Protein AF-0000000079819150 (afdb_homodimer)

Structure (mmCIF, N/CA/C/O backbone):
data_AF-0000000079819150-model_v1
#
loop_
_entity.id
_entity.type
_entity.pdbx_description
1 polymer 'MaoC-like domain-containing protein'
#
loop_
_atom_site.group_PDB
_atom_site.id
_atom_site.type_symbol
_atom_site.label_atom_id
_atom_site.label_alt_id
_atom_site.label_comp_id
_atom_site.label_asym_id
_atom_site.label_entity_id
_atom_site.label_seq_id
_atom_site.pdbx_PDB_ins_code
_atom_site.Cartn_x
_atom_site.Cartn_y
_atom_site.Cartn_z
_atom_site.occupancy
_atom_site.B_iso_or_equiv
_atom_site.auth_seq_id
_atom_site.auth_comp_id
_atom_site.auth_asym_id
_atom_site.auth_atom_id
_atom_site.pdbx_PDB_model_num
ATOM 1 N N . MET A 1 1 ? 8.695 -5.227 4.441 1 25 1 MET A N 1
ATOM 2 C CA . MET A 1 1 ? 9.883 -4.531 3.965 1 25 1 MET A CA 1
ATOM 3 C C . MET A 1 1 ? 10.969 -5.523 3.551 1 25 1 MET A C 1
ATOM 5 O O . MET A 1 1 ? 11.328 -6.41 4.324 1 25 1 MET A O 1
ATOM 9 N N . LEU A 1 2 ? 10.984 -5.914 2.385 1 29.91 2 LEU A N 1
ATOM 10 C CA . LEU A 1 2 ? 12.172 -6.672 2.004 1 29.91 2 LEU A CA 1
ATOM 11 C C . LEU A 1 2 ? 13.422 -6.098 2.664 1 29.91 2 LEU A C 1
ATOM 13 O O . LEU A 1 2 ? 13.578 -4.879 2.75 1 29.91 2 LEU A O 1
ATOM 17 N N . ASP A 1 3 ? 13.898 -6.902 3.494 1 34.66 3 ASP A N 1
ATOM 18 C CA . ASP A 1 3 ? 15.172 -6.645 4.164 1 34.66 3 ASP A CA 1
ATOM 19 C C . ASP A 1 3 ? 16.203 -6.066 3.195 1 34.66 3 ASP A C 1
ATOM 21 O O . ASP A 1 3 ? 16.641 -6.754 2.273 1 34.66 3 ASP A O 1
ATOM 25 N N . VAL A 1 4 ? 16.156 -4.734 3.08 1 40.97 4 VAL A N 1
ATOM 26 C CA . VAL A 1 4 ? 17.25 -4.066 2.373 1 40.97 4 VAL A CA 1
ATOM 27 C C . VAL A 1 4 ? 18.547 -4.848 2.562 1 40.97 4 VAL A C 1
ATOM 29 O O . VAL A 1 4 ? 19.406 -4.859 1.679 1 40.97 4 VAL A O 1
ATOM 32 N N . SER A 1 5 ? 18.469 -5.551 3.609 1 38.88 5 SER A N 1
ATOM 33 C CA . SER A 1 5 ? 19.688 -6.305 3.887 1 38.88 5 SER A CA 1
ATOM 34 C C . SER A 1 5 ? 19.891 -7.426 2.875 1 38.88 5 SER A C 1
ATOM 36 O O . SER A 1 5 ? 21.016 -7.715 2.475 1 38.88 5 SER A O 1
ATOM 38 N N . ALA A 1 6 ? 18.766 -8.047 2.533 1 39.53 6 ALA A N 1
ATOM 39 C CA . ALA A 1 6 ? 18.938 -9.141 1.576 1 39.53 6 ALA A CA 1
ATOM 40 C C . ALA A 1 6 ? 19.406 -8.617 0.222 1 39.53 6 ALA A C 1
ATOM 42 O O . ALA A 1 6 ? 20.203 -9.266 -0.458 1 39.53 6 ALA A O 1
ATOM 43 N N . ALA A 1 7 ? 18.922 -7.508 -0.122 1 41.06 7 ALA A N 1
ATOM 44 C CA . ALA A 1 7 ? 19.406 -6.898 -1.354 1 41.06 7 ALA A CA 1
ATOM 45 C C . ALA A 1 7 ? 20.906 -6.664 -1.289 1 41.06 7 ALA A C 1
ATOM 47 O O . ALA A 1 7 ? 21.641 -6.949 -2.25 1 41.06 7 ALA A O 1
ATOM 48 N N . ARG A 1 8 ? 21.344 -6.184 -0.094 1 44.84 8 ARG A N 1
ATOM 49 C CA . ARG A 1 8 ? 22.781 -5.941 0.057 1 44.84 8 ARG A CA 1
ATOM 50 C C . ARG A 1 8 ? 23.562 -7.242 -0.032 1 44.84 8 ARG A C 1
ATOM 52 O O . ARG A 1 8 ? 24.656 -7.277 -0.616 1 44.84 8 ARG A O 1
ATOM 59 N N . SER A 1 9 ? 23.016 -8.266 0.534 1 43.09 9 SER A N 1
ATOM 60 C CA . SER A 1 9 ? 23.766 -9.516 0.521 1 43.09 9 SER A CA 1
ATOM 61 C C . SER A 1 9 ? 23.875 -10.078 -0.892 1 43.09 9 SER A C 1
ATOM 63 O O . SER A 1 9 ? 24.828 -10.789 -1.207 1 43.09 9 SER A O 1
ATOM 65 N N . SER A 1 10 ? 22.906 -9.773 -1.721 1 46 10 SER A N 1
ATOM 66 C CA . SER A 1 10 ? 22.969 -10.305 -3.078 1 46 10 SER A CA 1
ATOM 67 C C . SER A 1 10 ? 23.797 -9.406 -3.988 1 46 10 SER A C 1
ATOM 69 O O . SER A 1 10 ? 23.906 -9.664 -5.191 1 46 10 SER A O 1
ATOM 71 N N . GLY A 1 11 ? 24.5 -8.508 -3.381 1 47.28 11 GLY A N 1
ATOM 72 C CA . GLY A 1 11 ? 25.328 -7.605 -4.156 1 47.28 11 GLY A CA 1
ATOM 73 C C . GLY A 1 11 ? 24.547 -6.484 -4.816 1 47.28 11 GLY A C 1
ATOM 74 O O . GLY A 1 11 ? 25.125 -5.684 -5.562 1 47.28 11 GLY A O 1
ATOM 75 N N . LEU A 1 12 ? 23.328 -6.668 -4.598 1 51.47 12 LEU A N 1
ATOM 76 C CA . LEU A 1 12 ? 22.578 -5.586 -5.23 1 51.47 12 LEU A CA 1
ATOM 77 C C . LEU A 1 12 ? 22.422 -4.398 -4.285 1 51.47 12 LEU A C 1
ATOM 79 O O . LEU A 1 12 ? 22.25 -4.582 -3.076 1 51.47 12 LEU A O 1
ATOM 83 N N . GLY A 1 13 ? 22.875 -3.293 -4.441 1 56.34 13 GLY A N 1
ATOM 84 C CA . GLY A 1 13 ? 22.812 -2.064 -3.666 1 56.34 13 GLY A CA 1
ATOM 85 C C . GLY A 1 13 ? 21.406 -1.653 -3.312 1 56.34 13 GLY A C 1
ATOM 86 O O . GLY A 1 13 ? 21.188 -0.935 -2.334 1 56.34 13 GLY A O 1
ATOM 87 N N . ALA A 1 14 ? 20.469 -2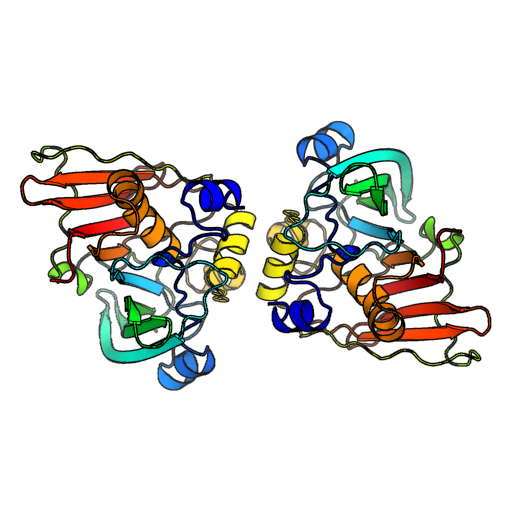.158 -4.246 1 68.75 14 ALA A N 1
ATOM 88 C CA . ALA A 1 14 ? 19.062 -1.806 -4.047 1 68.75 14 ALA A CA 1
ATOM 89 C C . ALA A 1 14 ? 18.188 -3.051 -4.043 1 68.75 14 ALA A C 1
ATOM 91 O O . ALA A 1 14 ? 18.641 -4.148 -4.352 1 68.75 14 ALA A O 1
ATOM 92 N N . ARG A 1 15 ? 17.016 -3 -3.564 1 74.31 15 ARG A N 1
ATOM 93 C CA . ARG A 1 15 ? 16.094 -4.125 -3.469 1 74.31 15 ARG A CA 1
ATOM 94 C C . ARG A 1 15 ? 15.836 -4.738 -4.844 1 74.31 15 ARG A C 1
ATOM 96 O O . ARG A 1 15 ? 15.516 -4.023 -5.797 1 74.31 15 ARG A O 1
ATOM 103 N N . PRO A 1 16 ? 15.961 -6.066 -4.938 1 81.44 16 PRO A N 1
ATOM 104 C CA . PRO A 1 16 ? 15.695 -6.711 -6.223 1 81.44 16 PRO A CA 1
ATOM 105 C C . PRO A 1 16 ? 14.211 -6.695 -6.598 1 81.44 16 PRO A C 1
ATOM 107 O O . PRO A 1 16 ? 13.352 -6.766 -5.715 1 81.44 16 PRO A O 1
ATOM 110 N N . VAL A 1 17 ? 14.039 -6.547 -7.828 1 83.38 17 VAL A N 1
ATOM 111 C CA . VAL A 1 17 ? 12.703 -6.715 -8.383 1 83.38 17 VAL A CA 1
ATOM 112 C C . VAL A 1 17 ? 12.508 -8.156 -8.852 1 83.38 17 VAL A C 1
ATOM 114 O O . VAL A 1 17 ? 13.258 -8.641 -9.703 1 83.38 17 VAL A O 1
ATOM 117 N N . LEU A 1 18 ? 11.578 -8.836 -8.273 1 87.69 18 LEU A N 1
ATOM 118 C CA . LEU A 1 18 ? 11.297 -10.219 -8.633 1 87.69 18 LEU A CA 1
ATOM 119 C C . LEU A 1 18 ? 10.375 -10.289 -9.844 1 87.69 18 LEU A C 1
ATOM 121 O O . LEU A 1 18 ? 9.625 -9.352 -10.117 1 87.69 18 LEU A O 1
ATOM 125 N N . PRO A 1 19 ? 10.406 -11.391 -10.57 1 87.5 19 PRO A N 1
ATOM 126 C CA . PRO A 1 19 ? 9.594 -11.508 -11.781 1 87.5 19 PRO A CA 1
ATOM 127 C C . PRO A 1 19 ? 8.117 -11.211 -11.531 1 87.5 19 PRO A C 1
ATOM 129 O O . PRO A 1 19 ? 7.477 -10.523 -12.336 1 87.5 19 PRO A O 1
ATOM 132 N N . ALA A 1 20 ? 7.613 -11.68 -10.445 1 86.44 20 ALA A N 1
ATOM 133 C CA . ALA A 1 20 ? 6.199 -11.523 -10.133 1 86.44 20 ALA A CA 1
ATOM 134 C C . ALA A 1 20 ? 5.844 -10.055 -9.906 1 86.44 20 ALA A C 1
ATOM 136 O O . ALA A 1 20 ? 4.668 -9.688 -9.906 1 86.44 20 ALA A O 1
ATOM 137 N N . MET A 1 21 ? 6.844 -9.219 -9.68 1 82.56 21 MET A N 1
ATOM 138 C CA . MET A 1 21 ? 6.605 -7.828 -9.32 1 82.56 21 MET A CA 1
ATOM 139 C C . MET A 1 21 ? 6.438 -6.961 -10.57 1 82.56 21 MET A C 1
ATOM 141 O O . MET A 1 21 ? 6.02 -5.809 -10.477 1 82.56 21 MET A O 1
ATOM 145 N N . PHE A 1 22 ? 6.918 -7.547 -11.688 1 77.5 22 PHE A N 1
ATOM 146 C CA . PHE A 1 22 ? 6.723 -6.773 -12.914 1 77.5 22 PHE A CA 1
ATOM 147 C C . PHE A 1 22 ? 5.242 -6.684 -13.258 1 77.5 22 PHE A C 1
ATOM 149 O O . PHE A 1 22 ? 4.562 -7.703 -13.391 1 77.5 22 PHE A O 1
ATOM 156 N N . GLY A 1 23 ? 4.578 -5.746 -12.523 1 60.12 23 GLY A N 1
ATOM 157 C CA . GLY A 1 23 ? 3.143 -5.508 -12.516 1 60.12 23 GLY A CA 1
ATOM 158 C C . GLY A 1 23 ? 2.576 -5.219 -13.898 1 60.12 23 GLY A C 1
ATOM 159 O O . GLY A 1 23 ? 3.291 -4.734 -14.773 1 60.12 23 GLY A O 1
ATOM 160 N N . PHE A 1 24 ? 1.422 -5.84 -14.125 1 54.56 24 PHE A N 1
ATOM 161 C CA . PHE A 1 24 ? 0.621 -5.582 -15.32 1 54.56 24 PHE A CA 1
ATOM 162 C C . PHE A 1 24 ? 0.422 -4.086 -15.531 1 54.56 24 PHE A C 1
ATOM 164 O O . PHE A 1 24 ? 0.516 -3.594 -16.656 1 54.56 24 PHE A O 1
ATOM 171 N N . PHE A 1 25 ? 0.27 -3.424 -14.367 1 54.56 25 PHE A N 1
ATOM 172 C CA . PHE A 1 25 ? -0.138 -2.041 -14.578 1 54.56 25 PHE A CA 1
ATOM 173 C C . PHE A 1 25 ? 1.024 -1.205 -15.102 1 54.56 25 PHE A C 1
ATOM 175 O O . PHE A 1 25 ? 0.817 -0.203 -15.789 1 54.56 25 PHE A O 1
ATOM 182 N N . LEU A 1 26 ? 2.195 -1.797 -14.703 1 51.12 26 LEU A N 1
ATOM 183 C CA . LEU A 1 26 ? 3.334 -1.095 -15.281 1 51.12 26 LEU A CA 1
ATOM 184 C C . LEU A 1 26 ? 3.279 -1.133 -16.797 1 51.12 26 LEU A C 1
ATOM 186 O O . LEU A 1 26 ? 3.82 -0.248 -17.469 1 51.12 26 LEU A O 1
ATOM 190 N N . ALA A 1 27 ? 2.594 -2.08 -17.297 1 46.91 27 ALA A N 1
ATOM 191 C CA . ALA A 1 27 ? 2.676 -2.27 -18.75 1 46.91 27 ALA A CA 1
ATOM 192 C C . ALA A 1 27 ? 1.391 -1.818 -19.438 1 46.91 27 ALA A C 1
ATOM 194 O O . ALA A 1 27 ? 1.385 -1.543 -20.641 1 46.91 27 ALA A O 1
ATOM 195 N N . VAL A 1 28 ? 0.314 -1.806 -18.656 1 48.28 28 VAL A N 1
ATOM 196 C CA . VAL A 1 28 ? -0.964 -1.491 -19.281 1 48.28 28 VAL A CA 1
ATOM 197 C C . VAL A 1 28 ? -1.634 -0.336 -18.547 1 48.28 28 VAL A C 1
ATOM 199 O O . VAL A 1 28 ? -1.715 -0.343 -17.312 1 48.28 28 VAL A O 1
ATOM 202 N N . THR A 1 29 ? -1.569 0.83 -19.188 1 50.16 29 THR A N 1
ATOM 203 C CA . THR A 1 29 ? -2.359 1.876 -18.547 1 50.16 29 THR A CA 1
ATOM 204 C C . THR A 1 29 ? -3.811 1.436 -18.375 1 50.16 29 THR A C 1
ATOM 206 O O . THR A 1 29 ? -4.328 0.669 -19.188 1 50.16 29 THR A O 1
ATOM 209 N N . THR A 1 30 ? -4.391 1.592 -17.172 1 52.31 30 THR A N 1
ATOM 210 C CA . THR A 1 30 ? -5.762 1.229 -16.844 1 52.31 30 THR A CA 1
ATOM 211 C C . THR A 1 30 ? -6.715 1.623 -17.969 1 52.31 30 THR A C 1
ATOM 213 O O . THR A 1 30 ? -7.656 0.89 -18.281 1 52.31 30 THR A O 1
ATOM 216 N N . GLU A 1 31 ? -6.363 2.705 -18.547 1 51.84 31 GLU A N 1
ATOM 217 C CA . GLU A 1 31 ? -7.246 3.197 -19.609 1 51.84 31 GLU A CA 1
ATOM 218 C C . GLU A 1 31 ? -7.258 2.25 -20.797 1 51.84 31 GLU A C 1
ATOM 220 O O . GLU A 1 31 ? -8.305 2.018 -21.406 1 51.84 31 GLU A O 1
ATOM 225 N N . ASP A 1 32 ? -6.203 1.709 -21.109 1 51.84 32 ASP A N 1
ATOM 226 C CA . ASP A 1 32 ? -6.121 0.844 -22.281 1 51.84 32 ASP A CA 1
ATOM 227 C C . ASP A 1 32 ? -6.879 -0.461 -22.062 1 51.84 32 ASP A C 1
ATOM 229 O O . ASP A 1 32 ? -7.594 -0.93 -22.953 1 51.84 32 ASP A O 1
ATOM 233 N N . LEU A 1 33 ? -6.688 -0.936 -20.906 1 53.78 33 LEU A N 1
ATOM 234 C CA . LEU A 1 33 ? -7.348 -2.211 -20.641 1 53.78 33 LEU A CA 1
ATOM 235 C C . LEU A 1 33 ? -8.859 -2.055 -20.656 1 53.78 33 LEU A C 1
ATOM 237 O O . LEU A 1 33 ? -9.57 -2.883 -21.234 1 53.78 33 LEU A O 1
ATOM 241 N N . THR A 1 34 ? -9.273 -0.962 -20 1 52.75 34 THR A N 1
ATOM 242 C CA . THR A 1 34 ? -10.719 -0.81 -19.891 1 52.75 34 THR A CA 1
ATOM 243 C C . THR A 1 34 ? -11.328 -0.488 -21.25 1 52.75 34 THR A C 1
ATOM 245 O O . THR A 1 34 ? -12.391 -1.009 -21.609 1 52.75 34 THR A O 1
ATOM 248 N N . GLU A 1 35 ? -10.711 0.409 -21.891 1 51.44 35 GLU A N 1
ATOM 249 C CA . GLU A 1 35 ? -11.289 0.845 -23.172 1 51.44 35 GLU A CA 1
ATOM 250 C C . GLU A 1 35 ? -11.242 -0.267 -24.203 1 51.44 35 GLU A C 1
ATOM 252 O O . GLU A 1 35 ? -12.195 -0.461 -24.969 1 51.44 35 GLU A O 1
ATOM 257 N N . THR A 1 36 ? -10.133 -0.883 -24.156 1 49.16 36 THR A N 1
ATOM 258 C CA . THR A 1 36 ? -9.953 -1.845 -25.25 1 49.16 36 THR A CA 1
ATOM 259 C C . THR A 1 36 ? -10.648 -3.16 -24.922 1 49.16 36 THR A C 1
ATOM 261 O O . THR A 1 36 ? -11.227 -3.795 -25.812 1 49.16 36 THR A O 1
ATOM 264 N N . LEU A 1 37 ? -10.617 -3.455 -23.578 1 54.53 37 LEU A N 1
ATOM 265 C CA . LEU A 1 37 ? -10.969 -4.852 -23.359 1 54.53 37 LEU A CA 1
ATOM 266 C C . LEU A 1 37 ? -12.328 -4.961 -22.656 1 54.53 37 LEU A C 1
ATOM 268 O O . LEU A 1 37 ? -12.805 -6.066 -22.406 1 54.53 37 LEU A O 1
ATOM 272 N N . SER A 1 38 ? -12.977 -3.902 -22.531 1 56.88 38 SER A N 1
ATOM 273 C CA . SER A 1 38 ? -14.258 -3.877 -21.844 1 56.88 38 SER A CA 1
ATOM 274 C C . SER A 1 38 ? -14.164 -4.578 -20.484 1 56.88 38 SER A C 1
ATOM 276 O O . SER A 1 38 ? -15.125 -5.215 -20.047 1 56.88 38 SER A O 1
ATOM 278 N N . PHE A 1 39 ? -12.914 -4.715 -20.031 1 61.69 39 PHE A N 1
ATOM 279 C CA . PHE A 1 39 ? -12.812 -5.266 -18.688 1 61.69 39 PHE A CA 1
ATOM 280 C C . PHE A 1 39 ? -13.273 -4.254 -17.656 1 61.69 39 PHE A C 1
ATOM 282 O O . PHE A 1 39 ? -13.102 -3.045 -17.844 1 61.69 39 PHE A O 1
ATOM 289 N N . THR A 1 40 ? -14.094 -4.891 -16.75 1 65.19 40 THR A N 1
ATOM 290 C CA . THR A 1 40 ? -14.562 -4.086 -15.625 1 65.19 40 THR A CA 1
ATOM 291 C C . THR A 1 40 ? -13.742 -4.363 -14.375 1 65.19 40 THR A C 1
ATOM 293 O O . THR A 1 40 ? -13.711 -5.492 -13.875 1 65.19 40 THR A O 1
ATOM 296 N N . TRP A 1 41 ? -12.938 -3.367 -14.047 1 68.12 41 TRP A N 1
ATOM 297 C CA . TRP A 1 41 ? -12.266 -3.51 -12.758 1 68.12 41 TRP A CA 1
ATOM 298 C C . TRP A 1 41 ? -13.242 -3.969 -11.68 1 68.12 41 TRP A C 1
ATOM 300 O O . TRP A 1 41 ? -14.391 -3.51 -11.641 1 68.12 41 TRP A O 1
ATOM 310 N N . GLY A 1 42 ? -12.773 -4.973 -10.867 1 76.06 42 GLY A N 1
ATOM 311 C CA . GLY A 1 42 ? -13.625 -5.477 -9.797 1 76.06 42 GLY A CA 1
ATOM 312 C C . GLY A 1 42 ? -14.273 -6.805 -10.133 1 76.06 42 GLY A C 1
ATOM 313 O O . GLY A 1 42 ? -14.93 -7.414 -9.281 1 76.06 42 GLY A O 1
ATOM 314 N N . ARG A 1 43 ? -14.039 -7.223 -11.414 1 82.38 43 ARG A N 1
ATOM 315 C CA . ARG A 1 43 ? -14.672 -8.492 -11.773 1 82.38 43 ARG A CA 1
ATOM 316 C C . ARG A 1 43 ? -13.703 -9.383 -12.547 1 82.38 43 ARG A C 1
ATOM 318 O O . ARG A 1 43 ? -14.008 -10.547 -12.828 1 82.38 43 ARG A O 1
ATOM 325 N N . THR A 1 44 ? -12.617 -8.828 -12.93 1 81.81 44 THR A N 1
ATOM 326 C CA . THR A 1 44 ? -11.641 -9.555 -13.734 1 81.81 44 THR A CA 1
ATOM 327 C C . THR A 1 44 ? -10.68 -10.344 -12.852 1 81.81 44 THR A C 1
ATOM 329 O O . THR A 1 44 ? -10.133 -9.812 -11.883 1 81.81 44 THR A O 1
ATOM 332 N N . LEU A 1 45 ? -10.57 -11.609 -13.242 1 86.31 45 LEU A N 1
ATOM 333 C CA . LEU A 1 45 ? -9.672 -12.492 -12.5 1 86.31 45 LEU A CA 1
ATOM 334 C C . LEU A 1 45 ? -8.477 -12.898 -13.359 1 86.31 45 LEU A C 1
ATOM 336 O O . LEU A 1 45 ? -8.617 -13.086 -14.57 1 86.31 45 LEU A O 1
ATOM 340 N N . ASN A 1 46 ? -7.371 -12.984 -12.734 1 85.06 46 ASN A N 1
ATOM 341 C CA . ASN A 1 46 ? -6.203 -13.633 -13.32 1 85.06 46 ASN A CA 1
ATOM 342 C C . ASN A 1 46 ? -6.23 -15.148 -13.102 1 85.06 46 ASN A C 1
ATOM 344 O O . ASN A 1 46 ? -6.383 -15.609 -11.977 1 85.06 46 ASN A O 1
ATOM 348 N N . VAL A 1 47 ? -6.039 -15.844 -14.211 1 87.69 47 VAL A N 1
ATOM 349 C CA . VAL A 1 47 ? -6.113 -17.281 -14.023 1 87.69 47 VAL A CA 1
ATOM 350 C C . VAL A 1 47 ? -4.77 -17.922 -14.359 1 87.69 47 VAL A C 1
ATOM 352 O O . VAL A 1 47 ? -4.598 -19.141 -14.234 1 87.69 47 VAL A O 1
ATOM 355 N N . GLY A 1 48 ? -3.809 -17.156 -14.797 1 88.44 48 GLY A N 1
ATOM 356 C CA . GLY A 1 48 ? -2.459 -17.656 -15.016 1 88.44 48 GLY A CA 1
ATOM 357 C C . GLY A 1 48 ? -1.499 -16.578 -15.492 1 88.44 48 GLY A C 1
ATOM 358 O O . GLY A 1 48 ? -1.869 -15.719 -16.297 1 88.44 48 GLY A O 1
ATOM 359 N N . ILE A 1 49 ? -0.342 -16.656 -15.078 1 90.56 49 ILE A N 1
ATOM 360 C CA . ILE A 1 49 ? 0.75 -15.789 -15.508 1 90.56 49 ILE A CA 1
ATOM 361 C C . ILE A 1 49 ? 1.978 -16.625 -15.844 1 90.56 49 ILE A C 1
ATOM 363 O O . ILE A 1 49 ? 2.543 -17.297 -14.969 1 90.56 49 ILE A O 1
ATOM 367 N N . ASP A 1 50 ? 2.367 -16.609 -17.047 1 91.5 50 ASP A N 1
ATOM 368 C CA . ASP A 1 50 ? 3.615 -17.234 -17.469 1 91.5 50 ASP A CA 1
ATOM 369 C C . ASP A 1 50 ? 4.754 -16.219 -17.516 1 91.5 50 ASP A C 1
ATOM 371 O O . ASP A 1 50 ? 4.559 -15.078 -17.953 1 91.5 50 ASP A O 1
ATOM 375 N N . VAL A 1 51 ? 5.859 -16.688 -17.078 1 93.44 51 VAL A N 1
ATOM 376 C CA . VAL A 1 51 ? 6.996 -15.781 -16.953 1 93.44 51 VAL A CA 1
ATOM 377 C C . VAL A 1 51 ? 8.188 -16.344 -17.719 1 93.44 51 VAL A C 1
ATOM 379 O O . VAL A 1 51 ? 8.477 -17.547 -17.641 1 93.44 51 VAL A O 1
ATOM 382 N N . ARG A 1 52 ? 8.812 -15.531 -18.484 1 94.19 52 ARG A N 1
ATOM 383 C CA . ARG A 1 52 ? 10.156 -15.766 -19.016 1 94.19 52 ARG A CA 1
ATOM 384 C C . ARG A 1 52 ? 11.156 -14.781 -18.438 1 94.19 52 ARG A C 1
ATOM 386 O O . ARG A 1 52 ? 11.086 -13.578 -18.703 1 94.19 52 ARG A O 1
ATOM 393 N N . TRP A 1 53 ? 11.977 -15.289 -17.641 1 95.38 53 TRP A N 1
ATOM 394 C CA . TRP A 1 53 ? 13.016 -14.5 -17 1 95.38 53 TRP A CA 1
ATOM 395 C C . TRP A 1 53 ? 14.352 -14.648 -17.719 1 95.38 53 TRP A C 1
ATOM 397 O O . TRP A 1 53 ? 14.844 -15.766 -17.906 1 95.38 53 TRP A O 1
ATOM 407 N N . HIS A 1 54 ? 15 -13.602 -18.047 1 94.81 54 HIS A N 1
ATOM 408 C CA . HIS A 1 54 ? 16.141 -13.648 -18.938 1 94.81 54 HIS A CA 1
ATOM 409 C C . HIS A 1 54 ? 17.453 -13.742 -18.156 1 94.81 54 HIS A C 1
ATOM 411 O O . HIS A 1 54 ? 18.531 -13.711 -18.734 1 94.81 54 HIS A O 1
ATOM 417 N N . GLY A 1 55 ? 17.359 -13.789 -16.828 1 92.94 55 GLY A N 1
ATOM 418 C CA . GLY A 1 55 ? 18.547 -13.992 -16.016 1 92.94 55 GLY A CA 1
ATOM 419 C C . GLY A 1 55 ? 19.312 -12.703 -15.75 1 92.94 55 GLY A C 1
ATOM 420 O O . GLY A 1 55 ? 20.531 -12.734 -15.523 1 92.94 55 GLY A O 1
ATOM 421 N N . LEU A 1 56 ? 18.656 -11.641 -15.852 1 91.38 56 LEU A N 1
ATOM 422 C CA . LEU A 1 56 ? 19.234 -10.336 -15.555 1 91.38 56 LEU A CA 1
ATOM 423 C C . LEU A 1 56 ? 18.531 -9.688 -14.367 1 91.38 56 LEU A C 1
ATOM 425 O O . LEU A 1 56 ? 17.531 -8.992 -14.539 1 91.38 56 LEU A O 1
ATOM 429 N N . PRO A 1 57 ? 19.141 -9.883 -13.234 1 89.38 57 PRO A N 1
ATOM 430 C CA . PRO A 1 57 ? 18.516 -9.258 -12.062 1 89.38 57 PRO A CA 1
ATOM 431 C C . PRO A 1 57 ? 18.516 -7.73 -12.148 1 89.38 57 PRO A C 1
ATOM 433 O O . PRO A 1 57 ? 19.469 -7.129 -12.648 1 89.38 57 PRO A O 1
ATOM 436 N N . VAL A 1 58 ? 17.375 -7.09 -11.773 1 84.75 58 VAL A N 1
ATOM 437 C CA . VAL A 1 58 ? 17.203 -5.645 -11.695 1 84.75 58 VAL A CA 1
ATOM 438 C C . VAL A 1 58 ? 16.734 -5.246 -10.297 1 84.75 58 VAL A C 1
ATOM 440 O O . VAL A 1 58 ? 16.297 -6.098 -9.523 1 84.75 58 VAL A O 1
ATOM 443 N N . THR A 1 59 ? 16.984 -4.008 -10.031 1 79.38 59 THR A N 1
ATOM 444 C CA . THR A 1 59 ? 16.562 -3.479 -8.734 1 79.38 59 THR A CA 1
ATOM 445 C C . THR A 1 59 ? 15.539 -2.359 -8.906 1 79.38 59 THR A C 1
ATOM 447 O O . THR A 1 59 ? 15.266 -1.935 -10.031 1 79.38 59 THR A O 1
ATOM 450 N N . GLU A 1 60 ? 15 -1.896 -7.84 1 75.06 60 GLU A N 1
ATOM 451 C CA . GLU A 1 60 ? 14.016 -0.82 -7.844 1 75.06 60 GLU A CA 1
ATOM 452 C C . GLU A 1 60 ? 14.617 0.482 -8.359 1 75.06 60 GLU A C 1
ATOM 454 O O . GLU A 1 60 ? 13.891 1.426 -8.68 1 75.06 60 GLU A O 1
ATOM 459 N N . GLU A 1 61 ? 15.953 0.567 -8.5 1 71.56 61 GLU A N 1
ATOM 460 C CA . GLU A 1 61 ? 16.625 1.771 -8.984 1 71.56 61 GLU A CA 1
ATOM 461 C C . GLU A 1 61 ? 16.797 1.732 -10.5 1 71.56 61 GLU A C 1
ATOM 463 O O . GLU A 1 61 ? 17.109 2.752 -11.117 1 71.56 61 GLU A O 1
ATOM 468 N N . ASP A 1 62 ? 16.594 0.567 -11.047 1 78.25 62 ASP A N 1
ATOM 469 C CA . ASP A 1 62 ? 16.781 0.421 -12.484 1 78.25 62 ASP A CA 1
ATOM 470 C C . ASP A 1 62 ? 15.57 0.964 -13.242 1 78.25 62 ASP A C 1
ATOM 472 O O . ASP A 1 62 ? 14.438 0.899 -12.75 1 78.25 62 ASP A O 1
ATOM 476 N N . GLN A 1 63 ? 15.898 1.52 -14.367 1 78.88 63 GLN A N 1
ATOM 477 C CA . GLN A 1 63 ? 14.828 1.91 -15.281 1 78.88 63 GLN A CA 1
ATOM 478 C C . GLN A 1 63 ? 14.477 0.775 -16.234 1 78.88 63 GLN A C 1
ATOM 480 O O . GLN A 1 63 ? 15.32 0.325 -17.016 1 78.88 63 GLN A O 1
ATOM 485 N N . VAL A 1 64 ? 13.273 0.325 -16.109 1 81.69 64 VAL A N 1
ATOM 486 C CA . VAL A 1 64 ? 12.789 -0.77 -16.938 1 81.69 64 VAL A CA 1
ATOM 487 C C . VAL A 1 64 ? 11.57 -0.31 -17.734 1 81.69 64 VAL A C 1
ATOM 489 O O . VAL A 1 64 ? 10.656 0.299 -17.188 1 81.69 64 VAL A O 1
ATOM 492 N N . ALA A 1 65 ? 11.641 -0.526 -19.062 1 79 65 ALA A N 1
ATOM 493 C CA . ALA A 1 65 ? 10.516 -0.199 -19.938 1 79 65 ALA A CA 1
ATOM 494 C C . ALA A 1 65 ? 9.656 -1.43 -20.203 1 79 65 ALA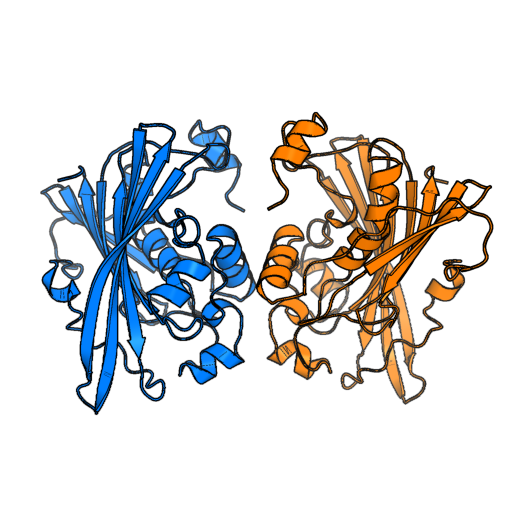 A C 1
ATOM 496 O O . ALA A 1 65 ? 10.18 -2.535 -20.375 1 79 65 ALA A O 1
ATOM 497 N N . GLY A 1 66 ? 8.328 -1.193 -20.172 1 79.81 66 GLY A N 1
ATOM 498 C CA . GLY A 1 66 ? 7.387 -2.271 -20.438 1 79.81 66 GLY A CA 1
ATOM 499 C C . GLY A 1 66 ? 6.453 -1.979 -21.609 1 79.81 66 GLY A C 1
ATOM 500 O O . GLY A 1 66 ? 6.082 -0.827 -21.828 1 79.81 66 GLY A O 1
ATOM 501 N N . ARG A 1 67 ? 6.16 -2.988 -22.375 1 75.06 67 ARG A N 1
ATOM 502 C CA . ARG A 1 67 ? 5.148 -2.941 -23.422 1 75.06 67 ARG A CA 1
ATOM 503 C C . ARG A 1 67 ? 4.219 -4.148 -23.344 1 75.06 67 ARG A C 1
ATOM 505 O O . ARG A 1 67 ? 4.668 -5.27 -23.078 1 75.06 67 ARG A O 1
ATOM 512 N N . ALA A 1 68 ? 2.936 -3.822 -23.5 1 79.56 68 ALA A N 1
ATOM 513 C CA . ALA A 1 68 ? 1.958 -4.906 -23.422 1 79.56 68 ALA A CA 1
ATOM 514 C C . ALA A 1 68 ? 1.018 -4.871 -24.625 1 79.56 68 ALA A C 1
ATOM 516 O O . ALA A 1 68 ? 0.793 -3.812 -25.219 1 79.56 68 ALA A O 1
ATOM 517 N N . MET A 1 69 ? 0.597 -6.059 -25.016 1 73.88 69 MET A N 1
ATOM 518 C CA . MET A 1 69 ? -0.377 -6.184 -26.094 1 73.88 69 MET A CA 1
ATOM 519 C C . MET A 1 69 ? -1.356 -7.32 -25.812 1 73.88 69 MET A C 1
ATOM 521 O O . MET A 1 69 ? -0.966 -8.375 -25.312 1 73.88 69 MET A O 1
ATOM 525 N N . VAL A 1 70 ? -2.57 -7.066 -26.156 1 77.44 70 VAL A N 1
ATOM 526 C CA . VAL A 1 70 ? -3.551 -8.148 -26.156 1 77.44 70 VAL A CA 1
ATOM 527 C C . VAL A 1 70 ? -3.307 -9.062 -27.359 1 77.44 70 VAL A C 1
ATOM 529 O O . VAL A 1 70 ? -3.252 -8.602 -28.5 1 77.44 70 VAL A O 1
ATOM 532 N N . VAL A 1 71 ? -3.182 -10.281 -27.125 1 79.75 71 VAL A N 1
ATOM 533 C CA . VAL A 1 71 ? -2.803 -11.156 -28.219 1 79.75 71 VAL A CA 1
ATOM 534 C C . VAL A 1 71 ? -3.977 -12.062 -28.594 1 79.75 71 VAL A C 1
ATOM 536 O O . VAL A 1 71 ? -3.996 -12.648 -29.672 1 79.75 71 VAL A O 1
ATOM 539 N N . ASP A 1 72 ? -4.926 -12.195 -27.672 1 77.06 72 ASP A N 1
ATOM 540 C CA . ASP A 1 72 ? -6.109 -13.008 -27.938 1 77.06 72 ASP A CA 1
ATOM 541 C C . ASP A 1 72 ? -7.262 -12.617 -27.031 1 77.06 72 ASP A C 1
ATOM 543 O O . ASP A 1 72 ? -7.043 -12.156 -25.906 1 77.06 72 ASP A O 1
ATOM 547 N N . ALA A 1 73 ? -8.5 -12.68 -27.484 1 79.56 73 ALA A N 1
ATOM 548 C CA . ALA A 1 73 ? -9.727 -12.477 -26.719 1 79.56 73 ALA A CA 1
ATOM 549 C C . ALA A 1 73 ? -10.844 -13.383 -27.219 1 79.56 73 ALA A C 1
ATOM 551 O O . ALA A 1 73 ? -11.086 -13.469 -28.422 1 79.56 73 ALA A O 1
ATOM 552 N N . TRP A 1 74 ? -11.43 -14.117 -26.312 1 81.5 74 TRP A N 1
ATOM 553 C CA . TRP A 1 74 ? -12.5 -15.016 -26.719 1 81.5 74 TRP A CA 1
ATOM 554 C C . TRP A 1 74 ? -13.523 -15.203 -25.609 1 81.5 74 TRP A C 1
ATOM 556 O O . TRP A 1 74 ? -13.312 -14.734 -24.484 1 81.5 74 TRP A O 1
ATOM 566 N N . GLU A 1 75 ? -14.656 -15.766 -25.953 1 80.5 75 GLU A N 1
ATOM 567 C CA . GLU A 1 75 ? -15.727 -16.047 -25.016 1 80.5 75 GLU A CA 1
ATOM 568 C C . GLU A 1 75 ? -16.047 -17.531 -24.969 1 80.5 75 GLU A C 1
ATOM 570 O O . GLU A 1 75 ? -15.891 -18.234 -25.969 1 80.5 75 GLU A O 1
ATOM 575 N N . ARG A 1 76 ? -16.344 -17.938 -23.797 1 81.31 76 ARG A N 1
ATOM 576 C CA . ARG A 1 76 ? -16.797 -19.312 -23.625 1 81.31 76 ARG A CA 1
ATOM 577 C C . ARG A 1 76 ? -18.125 -19.375 -22.906 1 81.31 76 ARG A C 1
ATOM 579 O O . ARG A 1 76 ? -18.375 -18.609 -21.969 1 81.31 76 ARG A O 1
ATOM 586 N N . ALA A 1 77 ? -18.984 -20.297 -23.406 1 76.06 77 ALA A N 1
ATOM 587 C CA . ALA A 1 77 ? -20.25 -20.531 -22.703 1 76.06 77 ALA A CA 1
ATOM 588 C C . ALA A 1 77 ? -20.016 -21.312 -21.422 1 76.06 77 ALA A C 1
ATOM 590 O O . ALA A 1 77 ? -19.203 -22.234 -21.375 1 76.06 77 ALA A O 1
ATOM 591 N N . GLY A 1 78 ? -20.609 -20.781 -20.359 1 65.06 78 GLY A N 1
ATOM 592 C CA . GLY A 1 78 ? -20.531 -21.531 -19.109 1 65.06 78 GLY A CA 1
ATOM 593 C C . GLY A 1 78 ? -21.422 -22.766 -19.094 1 65.06 78 GLY A C 1
ATOM 594 O O . GLY A 1 78 ? -22.406 -22.828 -19.844 1 65.06 78 GLY A O 1
ATOM 595 N N . SER A 1 79 ? -20.953 -23.766 -18.297 1 59.25 79 SER A N 1
ATOM 596 C CA . SER A 1 79 ? -21.781 -24.969 -18.188 1 59.25 79 SER A CA 1
ATOM 597 C C . SER A 1 79 ? -23.141 -24.672 -17.594 1 59.25 79 SER A C 1
ATOM 599 O O . SER A 1 79 ? -24.109 -25.391 -17.844 1 59.25 79 SER A O 1
ATOM 601 N N . ARG A 1 80 ? -23.328 -23.703 -16.766 1 59.16 80 ARG A N 1
ATOM 602 C CA . ARG A 1 80 ? -24.594 -23.438 -16.109 1 59.16 80 ARG A CA 1
ATOM 603 C C . ARG A 1 80 ? -25.297 -22.234 -16.734 1 59.16 80 ARG A C 1
ATOM 605 O O . ARG A 1 80 ? -26.125 -21.578 -16.094 1 59.16 80 ARG A O 1
ATOM 612 N N . GLY A 1 81 ? -24.766 -22.016 -17.734 1 62.88 81 GLY A N 1
ATOM 613 C CA . GLY A 1 81 ? -25.312 -20.812 -18.328 1 62.88 81 GLY A CA 1
ATOM 614 C C . GLY A 1 81 ? -24.422 -19.594 -18.188 1 62.88 81 GLY A C 1
ATOM 615 O O . GLY A 1 81 ? -23.375 -19.656 -17.531 1 62.88 81 GLY A O 1
ATOM 616 N N . GLY A 1 82 ? -24.422 -18.672 -19.016 1 71.12 82 GLY A N 1
ATOM 617 C CA . GLY A 1 82 ? -23.672 -17.438 -19.031 1 71.12 82 GLY A CA 1
ATOM 618 C C . GLY A 1 82 ? -22.422 -17.5 -19.891 1 71.12 82 GLY A C 1
ATOM 619 O O . GLY A 1 82 ? -22.188 -18.516 -20.547 1 71.12 82 GLY A O 1
ATOM 620 N N . HIS A 1 83 ? -21.891 -16.391 -20 1 77.56 83 HIS A N 1
ATOM 621 C CA . HIS A 1 83 ? -20.688 -16.297 -20.812 1 77.56 83 HIS A CA 1
ATOM 622 C C . HIS A 1 83 ? -19.516 -15.766 -20.016 1 77.56 83 HIS A C 1
ATOM 624 O O . HIS A 1 83 ? -19.688 -14.922 -19.125 1 77.56 83 HIS A O 1
ATOM 630 N N . ARG A 1 84 ? -18.391 -16.5 -20.281 1 82.38 84 ARG A N 1
ATOM 631 C CA . ARG A 1 84 ? -17.141 -16 -19.734 1 82.38 84 ARG A CA 1
ATOM 632 C C . ARG A 1 84 ? -16.234 -15.469 -20.844 1 82.38 84 ARG A C 1
ATOM 634 O O . ARG A 1 84 ? -16.109 -16.078 -21.906 1 82.38 84 ARG A O 1
ATOM 641 N N . GLN A 1 85 ? -15.727 -14.352 -20.547 1 81.5 85 GLN A N 1
ATOM 642 C CA . GLN A 1 85 ? -14.758 -13.75 -21.453 1 81.5 85 GLN A CA 1
ATOM 643 C C . GLN A 1 85 ? -13.328 -14.039 -21 1 81.5 85 GLN A C 1
ATOM 645 O O . GLN A 1 85 ? -13.031 -14.023 -19.812 1 81.5 85 GLN A O 1
ATOM 650 N N . PHE A 1 86 ? -12.492 -14.336 -22.031 1 84.56 86 PHE A N 1
ATOM 651 C CA . PHE A 1 86 ? -11.07 -14.547 -21.766 1 84.56 86 PHE A CA 1
ATOM 652 C C . PHE A 1 86 ? -10.219 -13.578 -22.578 1 84.56 86 PHE A C 1
ATOM 654 O O . PHE A 1 86 ? -10.586 -13.203 -23.688 1 84.56 86 PHE A O 1
ATOM 661 N N . LEU A 1 87 ? -9.141 -13.188 -21.969 1 81.69 87 LEU A N 1
ATOM 662 C CA . LEU A 1 87 ? -8.164 -12.312 -22.609 1 81.69 87 LEU A CA 1
ATOM 663 C C . LEU A 1 87 ? -6.742 -12.773 -22.312 1 81.69 87 LEU A C 1
ATOM 665 O O . LEU A 1 87 ? -6.398 -13.039 -21.156 1 81.69 87 LEU A O 1
ATOM 669 N N . ARG A 1 88 ? -5.988 -12.859 -23.406 1 84.69 88 ARG A N 1
ATOM 670 C CA . ARG A 1 88 ? -4.566 -13.156 -23.281 1 84.69 88 ARG A CA 1
ATOM 671 C C . ARG A 1 88 ? -3.719 -11.922 -23.578 1 84.69 88 ARG A C 1
ATOM 673 O O . ARG A 1 88 ? -3.828 -11.328 -24.656 1 84.69 88 ARG A O 1
ATOM 680 N N . LEU A 1 89 ? -2.914 -11.562 -22.594 1 83.19 89 LEU A N 1
ATOM 681 C CA . LEU A 1 89 ? -2.049 -10.391 -22.703 1 83.19 89 LEU A CA 1
ATOM 682 C C . LEU A 1 89 ? -0.58 -10.797 -22.641 1 83.19 89 LEU A C 1
ATOM 684 O O . LEU A 1 89 ? -0.202 -11.633 -21.812 1 83.19 89 LEU A O 1
ATOM 688 N N . ARG A 1 90 ? 0.209 -10.188 -23.484 1 84.56 90 ARG A N 1
ATOM 689 C CA . ARG A 1 90 ? 1.656 -10.359 -23.391 1 84.56 90 ARG A CA 1
ATOM 690 C C . ARG A 1 90 ? 2.342 -9.031 -23.078 1 84.56 90 ARG A C 1
ATOM 692 O O . ARG A 1 90 ? 1.944 -7.984 -23.578 1 84.56 90 ARG A O 1
ATOM 699 N N . ALA A 1 91 ? 3.26 -9.133 -22.203 1 84.25 91 ALA A N 1
ATOM 700 C CA . ALA A 1 91 ? 4.047 -7.961 -21.844 1 84.25 91 ALA A CA 1
ATOM 701 C C . ALA A 1 91 ? 5.539 -8.289 -21.812 1 84.25 91 ALA A C 1
ATOM 703 O O . ALA A 1 91 ? 5.938 -9.367 -21.375 1 84.25 91 ALA A O 1
ATOM 704 N N . GLY A 1 92 ? 6.332 -7.363 -22.312 1 85.25 92 GLY A N 1
ATOM 705 C CA . GLY A 1 92 ? 7.781 -7.438 -22.234 1 85.25 92 GLY A CA 1
ATOM 706 C C . GLY A 1 92 ? 8.398 -6.277 -21.469 1 85.25 92 GLY A C 1
ATOM 707 O O . GLY A 1 92 ? 7.934 -5.141 -21.578 1 85.25 92 GLY A O 1
ATOM 708 N N . PHE A 1 93 ? 9.43 -6.617 -20.703 1 86 93 PHE A N 1
ATOM 709 C CA . PHE A 1 93 ? 10.148 -5.625 -19.906 1 86 93 PHE A CA 1
ATOM 710 C C . PHE A 1 93 ? 11.633 -5.641 -20.234 1 86 93 PHE A C 1
ATOM 712 O O . PHE A 1 93 ? 12.242 -6.711 -20.328 1 86 93 PHE A O 1
ATOM 719 N N . ALA A 1 94 ? 12.211 -4.48 -20.359 1 87.06 94 ALA A N 1
ATOM 720 C CA . ALA A 1 94 ? 13.617 -4.402 -20.75 1 87.06 94 ALA A CA 1
ATOM 721 C C . ALA A 1 94 ? 14.312 -3.242 -20.047 1 87.06 94 ALA A C 1
ATOM 723 O O . ALA A 1 94 ? 13.695 -2.211 -19.781 1 87.06 94 ALA A O 1
ATOM 724 N N . ARG A 1 95 ? 15.5 -3.432 -19.703 1 88.06 95 ARG A N 1
ATOM 725 C CA . ARG A 1 95 ? 16.422 -2.369 -19.297 1 88.06 95 ARG A CA 1
ATOM 726 C C . ARG A 1 95 ? 17.25 -1.879 -20.484 1 88.06 95 ARG A C 1
ATOM 728 O O . ARG A 1 95 ? 18.156 -2.566 -20.938 1 88.06 95 ARG A O 1
ATOM 735 N N . GLY A 1 96 ? 16.859 -0.658 -20.969 1 87.69 96 GLY A N 1
ATOM 736 C CA . GLY A 1 96 ? 17.375 -0.302 -22.281 1 87.69 96 GLY A CA 1
ATOM 737 C C . GLY A 1 96 ? 16.938 -1.255 -23.375 1 87.69 96 GLY A C 1
ATOM 738 O O . GLY A 1 96 ? 15.742 -1.486 -23.562 1 87.69 96 GLY A O 1
ATOM 739 N N . ASP A 1 97 ? 17.906 -1.891 -24 1 89.56 97 ASP A N 1
ATOM 740 C CA . ASP A 1 97 ? 17.609 -2.822 -25.094 1 89.56 97 ASP A CA 1
ATOM 741 C C . ASP A 1 97 ? 17.75 -4.27 -24.625 1 89.56 97 ASP A C 1
ATOM 743 O O . ASP A 1 97 ? 17.578 -5.203 -25.406 1 89.56 97 ASP A O 1
ATOM 747 N N . THR A 1 98 ? 18.016 -4.48 -23.406 1 94.12 98 THR A N 1
ATOM 748 C CA . THR A 1 98 ? 18.25 -5.824 -22.891 1 94.12 98 THR A CA 1
ATOM 749 C C . THR A 1 98 ? 16.969 -6.379 -22.25 1 94.12 98 THR A C 1
ATOM 751 O O . THR A 1 98 ? 16.469 -5.828 -21.266 1 94.12 98 THR A O 1
ATOM 754 N N . PRO A 1 99 ? 16.453 -7.449 -22.766 1 93.38 99 PRO A N 1
ATOM 755 C CA . PRO A 1 99 ? 15.266 -8.039 -22.156 1 93.38 99 PRO A CA 1
ATOM 756 C C . PRO A 1 99 ? 15.516 -8.531 -20.734 1 93.38 99 PRO A C 1
ATOM 758 O O . PRO A 1 99 ? 16.578 -9.086 -20.453 1 93.38 99 PRO A O 1
ATOM 761 N N . VAL A 1 100 ? 14.555 -8.273 -19.859 1 91.88 100 VAL A N 1
ATOM 762 C CA . VAL A 1 100 ? 14.648 -8.688 -18.453 1 91.88 100 VAL A CA 1
ATOM 763 C C . VAL A 1 100 ? 13.617 -9.766 -18.172 1 91.88 100 VAL A C 1
ATOM 765 O O . VAL A 1 100 ? 13.945 -10.805 -17.578 1 91.88 100 VAL A O 1
ATOM 768 N N . CYS A 1 101 ? 12.398 -9.484 -18.609 1 92.25 101 CYS A N 1
ATOM 769 C CA . CYS A 1 101 ? 11.305 -10.375 -18.25 1 92.25 101 CYS A CA 1
ATOM 770 C C . CYS A 1 101 ? 10.164 -10.258 -19.25 1 92.25 101 CYS A C 1
ATOM 772 O O . CYS A 1 101 ? 9.828 -9.156 -19.688 1 92.25 101 CYS A O 1
ATOM 774 N N . ASP A 1 102 ? 9.555 -11.43 -19.625 1 90.06 102 ASP A N 1
ATOM 775 C CA . ASP A 1 102 ? 8.32 -11.469 -20.406 1 90.06 102 ASP A CA 1
ATOM 776 C C . ASP A 1 102 ? 7.199 -12.156 -19.625 1 90.06 102 ASP A C 1
ATOM 778 O O . ASP A 1 102 ? 7.43 -13.164 -18.953 1 90.06 102 ASP A O 1
ATOM 782 N N . TRP A 1 103 ? 5.996 -11.539 -19.797 1 90.38 103 TRP A N 1
ATOM 783 C CA . TRP A 1 103 ? 4.801 -12.109 -19.188 1 90.38 103 TRP A CA 1
ATOM 784 C C . TRP A 1 103 ? 3.768 -12.484 -20.25 1 90.38 103 TRP A C 1
ATOM 786 O O . TRP A 1 103 ? 3.654 -11.82 -21.281 1 90.38 103 TRP A O 1
ATOM 796 N N . GLU A 1 104 ? 3.123 -13.523 -20.031 1 87.94 104 GLU A N 1
ATOM 797 C CA . GLU A 1 104 ? 1.825 -13.805 -20.625 1 87.94 104 GLU A CA 1
ATOM 798 C C . GLU A 1 104 ? 0.762 -14.055 -19.562 1 87.94 104 GLU A C 1
ATOM 800 O O . GLU A 1 104 ? 0.895 -14.977 -18.75 1 87.94 104 GLU A O 1
ATOM 805 N N . VAL A 1 105 ? -0.281 -13.273 -19.594 1 88.06 105 VAL A N 1
ATOM 806 C CA . VAL A 1 105 ? -1.312 -13.336 -18.562 1 88.06 105 VAL A CA 1
ATOM 807 C C . VAL A 1 105 ? -2.648 -13.727 -19.203 1 88.06 105 VAL A C 1
ATOM 809 O O . VAL A 1 105 ? -3.02 -13.203 -20.25 1 88.06 105 VAL A O 1
ATOM 812 N N . LEU A 1 106 ? -3.301 -14.586 -18.578 1 87.12 106 LEU A N 1
ATOM 813 C CA . LEU A 1 106 ? -4.66 -14.945 -18.969 1 87.12 106 LEU A CA 1
ATOM 814 C C . LEU A 1 106 ? -5.676 -14.398 -17.953 1 87.12 106 LEU A C 1
ATOM 816 O O . LEU A 1 106 ? -5.645 -14.766 -16.781 1 87.12 106 LEU A O 1
ATOM 820 N N . PHE A 1 107 ? -6.555 -13.562 -18.438 1 85.62 107 PHE A N 1
ATOM 821 C CA . PHE A 1 107 ? -7.629 -12.992 -17.641 1 85.62 107 PHE A CA 1
ATOM 822 C C . PHE A 1 107 ? -8.969 -13.617 -18 1 85.62 107 PHE A C 1
ATOM 824 O O . PHE A 1 107 ? -9.156 -14.086 -19.125 1 85.62 107 PHE A O 1
ATOM 831 N N . THR A 1 108 ? -9.883 -13.562 -17 1 85.44 108 THR A N 1
ATOM 832 C CA . THR A 1 108 ? -11.258 -13.953 -17.297 1 85.44 108 THR A CA 1
ATOM 833 C C . THR A 1 108 ? -12.25 -13.078 -16.531 1 85.44 108 THR A C 1
ATOM 835 O O . THR A 1 108 ? -11.914 -12.539 -15.469 1 85.44 108 THR A O 1
ATOM 838 N N . GLU A 1 109 ? -13.391 -12.898 -17.062 1 83.06 109 GLU A N 1
ATOM 839 C CA . GLU A 1 109 ? -14.492 -12.18 -16.438 1 83.06 109 GLU A CA 1
ATOM 840 C C . GLU A 1 109 ? -15.828 -12.844 -16.766 1 83.06 109 GLU A C 1
ATOM 842 O O . GLU A 1 109 ? -16.078 -13.227 -17.906 1 83.06 109 GLU A O 1
ATOM 847 N N . SER A 1 110 ? -16.594 -12.984 -15.641 1 76.94 110 SER A N 1
ATOM 848 C CA . SER A 1 110 ? -17.953 -13.469 -15.859 1 76.94 110 SER A CA 1
ATOM 849 C C . SER A 1 110 ? -18.875 -12.336 -16.297 1 76.94 110 SER A C 1
ATOM 851 O O . SER A 1 110 ? -18.844 -11.234 -15.734 1 76.94 110 SER A O 1
ATOM 853 N N . ARG A 1 111 ? -19.516 -12.484 -17.328 1 66.06 111 ARG A N 1
ATOM 854 C CA . ARG A 1 111 ? -20.422 -11.461 -17.828 1 66.06 111 ARG A CA 1
ATOM 855 C C . ARG A 1 111 ? -21.781 -11.547 -17.141 1 66.06 111 ARG A C 1
ATOM 857 O O . ARG A 1 111 ? -22.547 -10.586 -17.156 1 66.06 111 ARG A O 1
ATOM 864 N N . ASP A 1 112 ? -21.953 -12.719 -16.594 1 61.41 112 ASP A N 1
ATOM 865 C CA . ASP A 1 112 ? -23.234 -12.867 -15.93 1 61.41 112 ASP A CA 1
ATOM 866 C C . ASP A 1 112 ? -23.109 -12.609 -14.43 1 61.41 112 ASP A C 1
ATOM 868 O O . ASP A 1 112 ? -22 -12.445 -13.914 1 61.41 112 ASP A O 1
ATOM 872 N N . GLU A 1 113 ? -24.172 -12.656 -13.727 1 54.22 113 GLU A N 1
ATOM 873 C CA . GLU A 1 113 ? -24.188 -12.523 -12.273 1 54.22 113 GLU A CA 1
ATOM 874 C C . GLU A 1 113 ? -23.094 -13.375 -11.641 1 54.22 113 GLU A C 1
ATOM 876 O O . GLU A 1 113 ? -22.875 -14.523 -12.031 1 54.22 113 GLU A O 1
ATOM 881 N N . PRO A 1 114 ? -22.141 -12.742 -10.914 1 50.78 114 PRO A N 1
ATOM 882 C CA . PRO A 1 114 ? -20.891 -13.297 -10.391 1 50.78 114 PRO A CA 1
ATOM 883 C C . PRO A 1 114 ? -21.078 -14.648 -9.711 1 50.78 114 PRO A C 1
ATOM 885 O O . PRO A 1 114 ? -21.938 -14.789 -8.836 1 50.78 114 PRO A O 1
ATOM 888 N N . THR A 1 115 ? -21.25 -15.773 -10.438 1 43.62 115 THR A N 1
ATOM 889 C CA . THR A 1 115 ? -21.25 -17.047 -9.719 1 43.62 115 THR A CA 1
ATOM 890 C C . THR A 1 115 ? -19.828 -17.438 -9.32 1 43.62 115 THR A C 1
ATOM 892 O O . THR A 1 115 ? -18.891 -17.281 -10.102 1 43.62 115 THR A O 1
ATOM 895 N N . MET A 1 116 ? -19.531 -17.453 -8.094 1 43.62 116 MET A N 1
ATOM 896 C CA . MET A 1 116 ? -18.266 -17.875 -7.488 1 43.62 116 MET A CA 1
ATOM 897 C C . MET A 1 116 ? -17.828 -19.234 -8.016 1 43.62 116 MET A C 1
ATOM 899 O O . MET A 1 116 ? -17.5 -20.125 -7.238 1 43.62 116 MET A O 1
ATOM 903 N N . GLU A 1 117 ? -18.328 -19.719 -9.133 1 43.25 117 GLU A N 1
ATOM 904 C CA . GLU A 1 117 ? -17.859 -21.094 -9.359 1 43.25 117 GLU A CA 1
ATOM 905 C C . GLU A 1 117 ? -16.359 -21.109 -9.688 1 43.25 117 GLU A C 1
ATOM 907 O O . GLU A 1 117 ? -15.867 -20.25 -10.414 1 43.25 117 GLU A O 1
ATOM 912 N N . PRO A 1 118 ? -15.688 -21.875 -8.867 1 41.53 118 PRO A N 1
ATOM 913 C CA . PRO A 1 118 ? -14.305 -22.109 -9.297 1 41.53 118 PRO A CA 1
ATOM 914 C C . PRO A 1 118 ? -14.188 -22.344 -10.797 1 41.53 118 PRO A C 1
ATOM 916 O O . PRO A 1 118 ? -15.094 -22.906 -11.414 1 41.53 118 PRO A O 1
ATOM 919 N N . VAL A 1 119 ? -13.484 -21.484 -11.477 1 42.31 119 VAL A N 1
ATOM 920 C CA . VAL A 1 119 ? -13.219 -21.75 -12.891 1 42.31 119 VAL A CA 1
ATOM 921 C C . VAL A 1 119 ? -12.922 -23.234 -13.086 1 42.31 119 VAL A C 1
ATOM 923 O O . VAL A 1 119 ? -12.125 -23.812 -12.344 1 42.31 119 VAL A O 1
ATOM 926 N N . ASP A 1 120 ? -13.836 -23.969 -13.578 1 37.81 120 ASP A N 1
ATOM 927 C CA . ASP A 1 120 ? -13.656 -25.375 -13.875 1 37.81 120 ASP A CA 1
ATOM 928 C C . ASP A 1 120 ? -12.25 -25.641 -14.406 1 37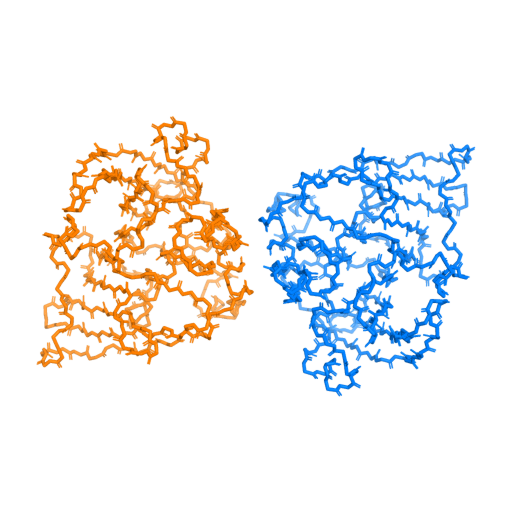.81 120 ASP A C 1
ATOM 930 O O . ASP A 1 120 ? -11.625 -24.766 -15 1 37.81 120 ASP A O 1
ATOM 934 N N . ASP A 1 121 ? -11.586 -26.75 -13.977 1 38.69 121 ASP A N 1
ATOM 935 C CA . ASP A 1 121 ? -10.281 -27.344 -14.25 1 38.69 121 ASP A CA 1
ATOM 936 C C . ASP A 1 121 ? -9.914 -27.188 -15.719 1 38.69 121 ASP A C 1
ATOM 938 O O . ASP A 1 121 ? -8.766 -27.422 -16.109 1 38.69 121 ASP A O 1
ATOM 942 N N . HIS A 1 122 ? -10.906 -27.219 -16.562 1 37.41 122 HIS A N 1
ATOM 943 C CA . HIS A 1 122 ? -10.422 -27.188 -17.938 1 37.41 122 HIS A CA 1
ATOM 944 C C . HIS A 1 122 ? -10.039 -25.781 -18.375 1 37.41 122 HIS A C 1
ATOM 946 O O . HIS A 1 122 ? -10.812 -25.094 -19.047 1 37.41 122 HIS A O 1
ATOM 952 N N . ASP A 1 123 ? -9.484 -25.109 -17.531 1 47.94 123 ASP A N 1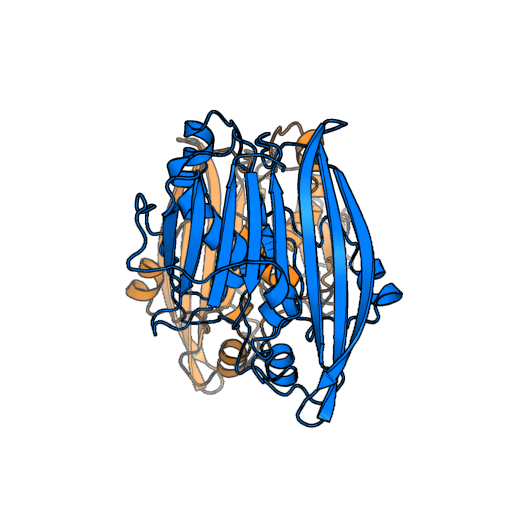
ATOM 953 C CA . ASP A 1 123 ? -8.898 -23.828 -17.938 1 47.94 123 ASP A CA 1
ATOM 954 C C . ASP A 1 123 ? -8.078 -23.969 -19.203 1 47.94 123 ASP A C 1
ATOM 956 O O . ASP A 1 123 ? -7.371 -24.969 -19.391 1 47.94 123 ASP A O 1
ATOM 960 N N . PRO A 1 124 ? -8.438 -23.344 -20.188 1 43 124 PRO A N 1
ATOM 961 C CA . PRO A 1 124 ? -7.672 -23.516 -21.422 1 43 124 PRO A CA 1
ATOM 962 C C . PRO A 1 124 ? -6.172 -23.672 -21.172 1 43 124 PRO A C 1
ATOM 964 O O . PRO A 1 124 ? -5.422 -24.016 -22.078 1 43 124 PRO A O 1
ATOM 967 N N . ARG A 1 125 ? -5.754 -23.297 -19.969 1 48.41 125 ARG A N 1
ATOM 968 C CA . ARG A 1 125 ? -4.34 -23.547 -19.703 1 48.41 125 ARG A CA 1
ATOM 969 C C . ARG A 1 125 ? -4.098 -25 -19.328 1 48.41 125 ARG A C 1
ATOM 971 O O . ARG A 1 125 ? -2.953 -25.406 -19.109 1 48.41 125 ARG A O 1
ATOM 978 N N . ASP A 1 126 ? -5.137 -25.688 -18.906 1 45.22 126 ASP A N 1
ATOM 979 C CA . ASP A 1 126 ? -4.953 -27.109 -18.656 1 45.22 126 ASP A CA 1
ATOM 980 C C . ASP A 1 126 ? -4.102 -27.766 -19.75 1 45.22 126 ASP A C 1
ATOM 982 O O . ASP A 1 126 ? -3.344 -28.688 -19.484 1 45.22 126 ASP A O 1
ATOM 986 N N . ASP A 1 127 ? -4.367 -27.266 -20.922 1 41 127 ASP A N 1
ATOM 987 C CA . ASP A 1 127 ? -3.613 -27.938 -21.984 1 41 127 ASP A CA 1
ATOM 988 C C . ASP A 1 127 ? -2.133 -27.562 -21.922 1 41 127 ASP A C 1
ATOM 990 O O . ASP A 1 127 ? -1.32 -28.109 -22.672 1 41 127 ASP A O 1
ATOM 994 N N . GLN A 1 128 ? -1.839 -26.578 -21.141 1 45.88 128 GLN A N 1
ATOM 995 C CA . GLN A 1 128 ? -0.463 -26.141 -21.375 1 45.88 128 GLN A CA 1
ATOM 996 C C . GLN A 1 128 ? 0.486 -26.781 -20.359 1 45.88 128 GLN A C 1
ATOM 998 O O . GLN A 1 128 ? 1.647 -26.391 -20.25 1 45.88 128 GLN A O 1
ATOM 1003 N N . GLY A 1 129 ? 0.245 -28.094 -19.938 1 47.97 129 GLY A N 1
ATOM 1004 C CA . GLY A 1 129 ? 1.261 -29 -19.422 1 47.97 129 GLY A CA 1
ATOM 1005 C C . GLY A 1 129 ? 1.617 -28.75 -17.969 1 47.97 129 GLY A C 1
ATOM 1006 O O . GLY A 1 129 ? 2.707 -29.109 -17.531 1 47.97 129 GLY A O 1
ATOM 1007 N N . VAL A 1 130 ? 0.895 -27.812 -17.297 1 46.72 130 VAL A N 1
ATOM 1008 C CA . VAL A 1 130 ? 1.391 -27.734 -15.922 1 46.72 130 VAL A CA 1
ATOM 1009 C C . VAL A 1 130 ? 0.871 -28.922 -15.117 1 46.72 130 VAL A C 1
ATOM 1011 O O . VAL A 1 130 ? -0.341 -29.109 -14.969 1 46.72 130 VAL A O 1
ATOM 1014 N N . THR A 1 131 ? 1.675 -29.984 -14.922 1 47.5 131 THR A N 1
ATOM 1015 C CA . THR A 1 131 ? 1.333 -31.219 -14.219 1 47.5 131 THR A CA 1
ATOM 1016 C C . THR A 1 131 ? 1.414 -31.016 -12.711 1 47.5 131 THR A C 1
ATOM 1018 O O . THR A 1 131 ? 2.162 -30.156 -12.227 1 47.5 131 THR A O 1
ATOM 1021 N N . ALA A 1 132 ? 0.434 -31.656 -11.977 1 49.22 132 ALA A N 1
ATOM 1022 C CA . ALA A 1 132 ? 0.406 -31.672 -10.516 1 49.22 132 ALA A CA 1
ATOM 1023 C C . ALA A 1 132 ? 1.678 -32.312 -9.945 1 49.22 132 ALA A C 1
ATOM 1025 O O . ALA A 1 132 ? 2.332 -33.094 -10.609 1 49.22 132 ALA A O 1
ATOM 1026 N N . LEU A 1 133 ? 2.08 -31.797 -8.742 1 48.84 133 LEU A N 1
ATOM 1027 C CA . LEU A 1 133 ? 3.213 -32.406 -8.047 1 48.84 133 LEU A CA 1
ATOM 1028 C C . LEU A 1 133 ? 2.988 -33.875 -7.836 1 48.84 133 LEU A C 1
ATOM 1030 O O . LEU A 1 133 ? 1.899 -34.312 -7.43 1 48.84 133 LEU A O 1
ATOM 1034 N N . ASP A 1 134 ? 3.861 -34.719 -8.445 1 49.66 134 ASP A N 1
ATOM 1035 C CA . ASP A 1 134 ? 3.881 -36.156 -8.094 1 49.66 134 ASP A CA 1
ATOM 1036 C C . ASP A 1 134 ? 4.574 -36.375 -6.75 1 49.66 134 ASP A C 1
ATOM 1038 O O . ASP A 1 134 ? 5.785 -36.188 -6.633 1 49.66 134 ASP A O 1
ATOM 1042 N N . PRO A 1 135 ? 3.82 -36.531 -5.684 1 49.88 135 PRO A N 1
ATOM 1043 C CA . PRO A 1 135 ? 4.449 -36.719 -4.375 1 49.88 135 PRO A CA 1
ATOM 1044 C C . PRO A 1 135 ? 5.531 -37.781 -4.395 1 49.88 135 PRO A C 1
ATOM 1046 O O . PRO A 1 135 ? 6.434 -37.781 -3.557 1 49.88 135 PRO A O 1
ATOM 1049 N N . ASP A 1 136 ? 5.281 -38.75 -5.234 1 48.34 136 ASP A N 1
ATOM 1050 C CA . ASP A 1 136 ? 6.203 -39.875 -5.281 1 48.34 136 ASP A CA 1
ATOM 1051 C C . ASP A 1 136 ? 7.285 -39.656 -6.336 1 48.34 136 ASP A C 1
ATOM 1053 O O . ASP A 1 136 ? 8.047 -40.594 -6.652 1 48.34 136 ASP A O 1
ATOM 1057 N N . GLY A 1 137 ? 7.258 -38.531 -6.988 1 52.84 137 GLY A N 1
ATOM 1058 C CA . GLY A 1 137 ? 8.188 -38.375 -8.094 1 52.84 137 GLY A CA 1
ATOM 1059 C C . GLY A 1 137 ? 9.633 -38.25 -7.645 1 52.84 137 GLY A C 1
ATOM 1060 O O . GLY A 1 137 ? 9.906 -37.844 -6.512 1 52.84 137 GLY A O 1
ATOM 1061 N N . ALA A 1 138 ? 10.586 -38.906 -8.32 1 58.62 138 ALA A N 1
ATOM 1062 C CA . ALA A 1 138 ? 12.047 -38.906 -8.273 1 58.62 138 ALA A CA 1
ATOM 1063 C C . ALA A 1 138 ? 12.633 -37.531 -8.57 1 58.62 138 ALA A C 1
ATOM 1065 O O . ALA A 1 138 ? 12.312 -36.938 -9.594 1 58.62 138 ALA A O 1
ATOM 1066 N N . GLY A 1 139 ? 12.688 -36.594 -7.406 1 73.81 139 GLY A N 1
ATOM 1067 C CA . GLY A 1 139 ? 13.414 -35.344 -7.59 1 73.81 139 GLY A CA 1
ATOM 1068 C C . GLY A 1 139 ? 13.844 -34.688 -6.281 1 73.81 139 GLY A C 1
ATOM 1069 O O . GLY A 1 139 ? 13.492 -35.188 -5.203 1 73.81 139 GLY A O 1
ATOM 1070 N N . ARG A 1 140 ? 14.773 -33.906 -6.383 1 86.06 140 ARG A N 1
ATOM 1071 C CA . ARG A 1 140 ? 15.273 -33.156 -5.23 1 86.06 140 ARG A CA 1
ATOM 1072 C C . ARG A 1 140 ? 14.234 -32.156 -4.746 1 86.06 140 ARG A C 1
ATOM 1074 O O . ARG A 1 140 ? 13.703 -31.375 -5.535 1 86.06 140 ARG A O 1
ATOM 1081 N N . GLU A 1 141 ? 13.875 -32.344 -3.502 1 91.94 141 GLU A N 1
ATOM 1082 C CA . GLU A 1 141 ? 12.906 -31.422 -2.908 1 91.94 141 GLU A CA 1
ATOM 1083 C C . GLU A 1 141 ? 13.453 -30 -2.852 1 91.94 141 GLU A C 1
ATOM 1085 O O . GLU A 1 141 ? 14.633 -29.797 -2.541 1 91.94 141 GLU A O 1
ATOM 1090 N N . LEU A 1 142 ? 12.586 -29.094 -3.199 1 94.25 142 LEU A N 1
ATOM 1091 C CA . LEU A 1 142 ? 12.922 -27.672 -3.049 1 94.25 142 LEU A CA 1
ATOM 1092 C C . LEU A 1 142 ? 12.547 -27.172 -1.66 1 94.25 142 LEU A C 1
ATOM 1094 O O . LEU A 1 142 ? 11.719 -27.781 -0.976 1 94.25 142 LEU A O 1
ATOM 1098 N N . PRO A 1 143 ? 13.18 -26.078 -1.275 1 92.81 143 PRO A N 1
ATOM 1099 C CA . PRO A 1 143 ? 12.797 -25.5 0.014 1 92.81 143 PRO A CA 1
ATOM 1100 C C . PRO A 1 143 ? 11.328 -25.078 0.052 1 92.81 143 PRO A C 1
ATOM 1102 O O . PRO A 1 143 ? 10.797 -24.578 -0.945 1 92.81 143 PRO A O 1
ATOM 1105 N N . GLN A 1 144 ? 10.711 -25.312 1.184 1 95.06 144 GLN A N 1
ATOM 1106 C CA . GLN A 1 144 ? 9.336 -24.859 1.377 1 95.06 144 GLN A CA 1
ATOM 1107 C C . GLN A 1 144 ? 9.297 -23.391 1.768 1 95.06 144 GLN A C 1
ATOM 1109 O O . GLN A 1 144 ? 10.172 -22.906 2.488 1 95.06 144 GLN A O 1
ATOM 1114 N N . VAL A 1 145 ? 8.297 -22.734 1.329 1 95.31 145 VAL A N 1
ATOM 1115 C CA . VAL A 1 145 ? 8.086 -21.312 1.648 1 95.31 145 VAL A CA 1
ATOM 1116 C C . VAL A 1 145 ? 6.695 -21.125 2.248 1 95.31 145 VAL A C 1
ATOM 1118 O O . VAL A 1 145 ? 5.703 -21.609 1.697 1 95.31 145 VAL A O 1
ATOM 1121 N N . VAL A 1 146 ? 6.629 -20.438 3.354 1 95.62 146 VAL A N 1
ATOM 1122 C CA . VAL A 1 146 ? 5.367 -20.188 4.043 1 95.62 146 VAL A CA 1
ATOM 1123 C C . VAL A 1 146 ? 5.113 -18.688 4.133 1 95.62 146 VAL A C 1
ATOM 1125 O O . VAL A 1 146 ? 6.008 -17.922 4.5 1 95.62 146 VAL A O 1
ATOM 1128 N N . SER A 1 147 ? 3.945 -18.281 3.727 1 95.69 147 SER A N 1
ATOM 1129 C CA . SER A 1 147 ? 3.604 -16.859 3.826 1 95.69 147 SER A CA 1
ATOM 1130 C C . SER A 1 147 ? 3.168 -16.5 5.242 1 95.69 147 SER A C 1
ATOM 1132 O O . SER A 1 147 ? 2.764 -17.375 6.016 1 95.69 147 SER A O 1
ATOM 1134 N N . PRO A 1 148 ? 3.246 -15.188 5.621 1 92.25 148 PRO A N 1
ATOM 1135 C CA . PRO A 1 148 ? 2.434 -14.75 6.758 1 92.25 148 PRO A CA 1
ATOM 1136 C C . PRO A 1 148 ? 0.936 -14.922 6.516 1 92.25 148 PRO A C 1
ATOM 1138 O O . PRO A 1 148 ? 0.52 -15.227 5.395 1 92.25 148 PRO A O 1
ATOM 1141 N N . VAL A 1 149 ? 0.21 -14.836 7.609 1 95.19 149 VAL A N 1
ATOM 1142 C CA . VAL A 1 149 ? -1.24 -14.828 7.449 1 95.19 149 VAL A CA 1
ATOM 1143 C C . VAL A 1 149 ? -1.663 -13.609 6.633 1 95.19 149 VAL A C 1
ATOM 1145 O O . VAL A 1 149 ? -1.205 -12.492 6.891 1 95.19 149 VAL A O 1
ATOM 1148 N N . VAL A 1 150 ? -2.488 -13.852 5.664 1 96.88 150 VAL A N 1
ATOM 1149 C CA . VAL A 1 150 ? -2.963 -12.781 4.793 1 96.88 150 VAL A CA 1
ATOM 1150 C C . VAL A 1 150 ? -3.896 -11.859 5.57 1 96.88 150 VAL A C 1
ATOM 1152 O O . VAL A 1 150 ? -4.918 -12.305 6.102 1 96.88 150 VAL A O 1
ATOM 1155 N N . ASP A 1 151 ? -3.498 -10.641 5.637 1 94.62 151 ASP A N 1
ATOM 1156 C CA . ASP A 1 151 ? -4.348 -9.609 6.23 1 94.62 151 ASP A CA 1
ATOM 1157 C C . ASP A 1 151 ? -4.441 -8.391 5.32 1 94.62 151 ASP A C 1
ATOM 1159 O O . ASP A 1 151 ? -3.873 -8.375 4.227 1 94.62 151 ASP A O 1
ATOM 1163 N N . ARG A 1 152 ? -5.207 -7.445 5.754 1 95.88 152 ARG A N 1
ATOM 1164 C CA . ARG A 1 152 ? -5.484 -6.305 4.891 1 95.88 152 ARG A CA 1
ATOM 1165 C C . ARG A 1 152 ? -4.219 -5.488 4.641 1 95.88 152 ARG A C 1
ATOM 1167 O O . ARG A 1 152 ? -4.047 -4.91 3.564 1 95.88 152 ARG A O 1
ATOM 1174 N N . MET A 1 153 ? -3.34 -5.434 5.629 1 91.44 153 MET A N 1
ATOM 1175 C CA . MET A 1 153 ? -2.08 -4.723 5.43 1 91.44 153 MET A CA 1
ATOM 1176 C C . MET A 1 153 ? -1.231 -5.41 4.363 1 91.44 153 MET A C 1
ATOM 1178 O O . MET A 1 153 ? -0.593 -4.742 3.547 1 91.44 153 MET A O 1
ATOM 1182 N N . MET A 1 154 ? -1.25 -6.699 4.406 1 93.5 154 MET A N 1
ATOM 1183 C CA . MET A 1 154 ? -0.524 -7.43 3.371 1 93.5 154 MET A CA 1
ATOM 1184 C C . MET A 1 154 ? -1.106 -7.145 1.991 1 93.5 154 MET A C 1
ATOM 1186 O O . MET A 1 154 ? -0.365 -6.918 1.034 1 93.5 154 MET A O 1
ATOM 1190 N N . LEU A 1 155 ? -2.439 -7.168 1.858 1 96 155 LEU A N 1
ATOM 1191 C CA . LEU A 1 155 ? -3.072 -6.891 0.573 1 96 155 LEU A CA 1
ATOM 1192 C C . LEU A 1 155 ? -2.781 -5.465 0.118 1 96 155 LEU A C 1
ATOM 1194 O O . LEU A 1 155 ? -2.582 -5.219 -1.073 1 96 155 LEU A O 1
ATOM 1198 N N . ALA A 1 156 ? -2.729 -4.543 1.051 1 92.81 156 ALA A N 1
ATOM 1199 C CA . ALA A 1 156 ? -2.342 -3.172 0.731 1 92.81 156 ALA A CA 1
ATOM 1200 C C . ALA A 1 156 ? -0.904 -3.113 0.221 1 92.81 156 ALA A C 1
ATOM 1202 O O . ALA A 1 156 ? -0.627 -2.477 -0.798 1 92.81 156 ALA A O 1
ATOM 1203 N N . ARG A 1 157 ? -0.003 -3.77 0.912 1 91.06 157 ARG A N 1
ATOM 1204 C CA . ARG A 1 157 ? 1.396 -3.807 0.501 1 91.06 157 ARG A CA 1
ATOM 1205 C C . ARG A 1 157 ? 1.54 -4.383 -0.903 1 91.06 157 ARG A C 1
ATOM 1207 O O . ARG A 1 157 ? 2.309 -3.865 -1.717 1 91.06 157 ARG A O 1
ATOM 1214 N N . LEU A 1 158 ? 0.785 -5.406 -1.136 1 90.62 158 LEU A N 1
ATOM 1215 C CA . LEU A 1 158 ? 0.85 -6.039 -2.449 1 90.62 158 LEU A CA 1
ATOM 1216 C C . LEU A 1 158 ? 0.283 -5.117 -3.523 1 90.62 158 LEU A C 1
ATOM 1218 O O . LEU A 1 158 ? 0.853 -5 -4.613 1 90.62 158 LEU A O 1
ATOM 1222 N N . SER A 1 159 ? -0.814 -4.469 -3.268 1 90.31 159 SER A N 1
ATOM 1223 C CA . SER A 1 159 ? -1.395 -3.535 -4.227 1 90.31 159 SER A CA 1
ATOM 1224 C C . SER A 1 159 ? -0.42 -2.41 -4.559 1 90.31 159 SER A C 1
ATOM 1226 O O . SER A 1 159 ? -0.288 -2.021 -5.723 1 90.31 159 SER A O 1
ATOM 1228 N N . VAL A 1 160 ? 0.259 -1.974 -3.572 1 85 160 VAL A N 1
ATOM 1229 C CA . VAL A 1 160 ? 1.202 -0.876 -3.762 1 85 160 VAL A CA 1
ATOM 1230 C C . VAL A 1 160 ? 2.434 -1.375 -4.516 1 85 160 VAL A C 1
ATOM 1232 O O . VAL A 1 160 ? 2.861 -0.76 -5.492 1 85 160 VAL A O 1
ATOM 1235 N N . ALA A 1 161 ? 2.959 -2.488 -4.09 1 82.5 161 ALA A N 1
ATOM 1236 C CA . ALA A 1 161 ? 4.168 -3.037 -4.699 1 82.5 161 ALA A CA 1
ATOM 1237 C C . ALA A 1 161 ? 3.934 -3.377 -6.168 1 82.5 161 ALA A C 1
ATOM 1239 O O . ALA A 1 161 ? 4.836 -3.234 -6.996 1 82.5 161 ALA A O 1
ATOM 1240 N N . LEU A 1 162 ? 2.719 -3.773 -6.469 1 80.62 162 LEU A N 1
ATOM 1241 C CA . LEU A 1 162 ? 2.402 -4.242 -7.812 1 80.62 162 LEU A CA 1
ATOM 1242 C C . LEU A 1 162 ? 1.737 -3.139 -8.633 1 80.62 162 LEU A C 1
ATOM 1244 O O . LEU A 1 162 ? 1.407 -3.342 -9.797 1 80.62 162 LEU A O 1
ATOM 1248 N N . ASP A 1 163 ? 1.508 -2.014 -7.969 1 80 163 ASP A N 1
ATOM 1249 C CA . ASP A 1 163 ? 0.729 -0.94 -8.578 1 80 163 ASP A CA 1
ATOM 1250 C C . ASP A 1 163 ? -0.591 -1.469 -9.133 1 80 163 ASP A C 1
ATOM 1252 O O . ASP A 1 163 ? -0.932 -1.206 -10.289 1 80 163 ASP A O 1
ATOM 1256 N N . ASN A 1 164 ? -1.242 -2.287 -8.398 1 83.19 164 ASN A N 1
ATOM 1257 C CA . ASN A 1 164 ? -2.512 -2.916 -8.734 1 83.19 164 ASN A CA 1
ATOM 1258 C C . ASN A 1 164 ? -3.672 -2.297 -7.965 1 83.19 164 ASN A C 1
ATOM 1260 O O . ASN A 1 164 ? -3.898 -2.635 -6.801 1 83.19 164 ASN A O 1
ATOM 1264 N N . PRO A 1 165 ? -4.398 -1.441 -8.633 1 83.12 165 PRO A N 1
ATOM 1265 C CA . PRO A 1 165 ? -5.484 -0.752 -7.934 1 83.12 165 PRO A CA 1
ATOM 1266 C C . PRO A 1 165 ? -6.797 -1.533 -7.969 1 83.12 165 PRO A C 1
ATOM 1268 O O . PRO A 1 165 ? -7.848 -1 -7.602 1 83.12 165 PRO A O 1
ATOM 1271 N N . ASP A 1 166 ? -6.855 -2.752 -8.469 1 88.12 166 ASP A N 1
ATOM 1272 C CA . ASP A 1 166 ? -8.094 -3.521 -8.602 1 88.12 166 ASP A CA 1
ATOM 1273 C C . ASP A 1 166 ? -8.852 -3.566 -7.277 1 88.12 166 ASP A C 1
ATOM 1275 O O . ASP A 1 166 ? -8.328 -4.055 -6.27 1 88.12 166 ASP A O 1
ATOM 1279 N N . PRO A 1 167 ? -10.031 -3.102 -7.266 1 92.44 167 PRO A N 1
ATOM 1280 C CA . PRO A 1 167 ? -10.789 -3.033 -6.012 1 92.44 167 PRO A CA 1
ATOM 1281 C C . PRO A 1 167 ? -11.094 -4.41 -5.426 1 92.44 167 PRO A C 1
ATOM 1283 O O . PRO A 1 167 ? -11.453 -4.523 -4.254 1 92.44 167 PRO A O 1
ATOM 1286 N N . LEU A 1 168 ? -10.938 -5.469 -6.117 1 93.12 168 LEU A N 1
ATOM 1287 C CA . LEU A 1 168 ? -11.125 -6.812 -5.582 1 93.12 168 LEU A CA 1
ATOM 1288 C C . LEU A 1 168 ? -10.195 -7.066 -4.402 1 93.12 168 LEU A C 1
ATOM 1290 O O . LEU A 1 168 ? -10.469 -7.926 -3.562 1 93.12 168 LEU A O 1
ATOM 1294 N N . HIS A 1 169 ? -9.133 -6.273 -4.379 1 95.25 169 HIS A N 1
ATOM 1295 C CA . HIS A 1 169 ? -8.109 -6.52 -3.369 1 95.25 169 HIS A CA 1
ATOM 1296 C C . HIS A 1 169 ? -8.242 -5.551 -2.201 1 95.25 169 HIS A C 1
ATOM 1298 O O . HIS A 1 169 ? -7.562 -5.703 -1.182 1 95.25 169 HIS A O 1
ATOM 1304 N N . LEU A 1 170 ? -9.148 -4.52 -2.336 1 96 170 LEU A N 1
ATOM 1305 C CA . LEU A 1 170 ? -9.094 -3.436 -1.36 1 96 170 LEU A CA 1
ATOM 1306 C C . LEU A 1 170 ? -10.5 -3.047 -0.903 1 96 170 LEU A C 1
ATOM 1308 O O . LEU A 1 170 ? -10.656 -2.336 0.092 1 96 170 LEU A O 1
ATOM 1312 N N . ASP A 1 171 ? -11.57 -3.539 -1.628 1 95.69 171 ASP A N 1
ATOM 1313 C CA . ASP A 1 171 ? -12.938 -3.092 -1.383 1 95.69 171 ASP A CA 1
ATOM 1314 C C . ASP A 1 171 ? -13.875 -4.281 -1.185 1 95.69 171 ASP A C 1
ATOM 1316 O O . ASP A 1 171 ? -14.242 -4.957 -2.148 1 95.69 171 ASP A O 1
ATOM 1320 N N . ASP A 1 172 ? -14.383 -4.434 0.047 1 95 172 ASP A N 1
ATOM 1321 C CA . ASP A 1 172 ? -15.234 -5.574 0.375 1 95 172 ASP A CA 1
ATOM 1322 C C . ASP A 1 172 ? -16.531 -5.535 -0.424 1 95 172 ASP A C 1
ATOM 1324 O O . ASP A 1 172 ? -17.062 -6.582 -0.81 1 95 172 ASP A O 1
ATOM 1328 N N . GLU A 1 173 ? -17.047 -4.367 -0.567 1 93.38 173 GLU A N 1
ATOM 1329 C CA . GLU A 1 173 ? -18.312 -4.27 -1.288 1 93.38 173 GLU A CA 1
ATOM 1330 C C . GLU A 1 173 ? -18.172 -4.734 -2.734 1 93.38 173 GLU A C 1
ATOM 1332 O O . GLU A 1 173 ? -19.016 -5.473 -3.246 1 93.38 173 GLU A O 1
ATOM 1337 N N . VAL A 1 174 ? -17.125 -4.355 -3.408 1 92.38 174 VAL A N 1
ATOM 1338 C CA . VAL A 1 174 ? -16.875 -4.773 -4.785 1 92.38 174 VAL A CA 1
ATOM 1339 C C . VAL A 1 174 ? -16.625 -6.277 -4.832 1 92.38 174 VAL A C 1
ATOM 1341 O O . VAL A 1 174 ? -17.141 -6.969 -5.711 1 92.38 174 VAL A O 1
ATOM 1344 N N . ALA A 1 175 ? -15.844 -6.789 -3.904 1 93.62 175 ALA A N 1
ATOM 1345 C CA . ALA A 1 175 ? -15.562 -8.227 -3.857 1 93.62 175 ALA A CA 1
ATOM 1346 C C . ALA A 1 175 ? -16.844 -9.023 -3.68 1 93.62 175 ALA A C 1
ATOM 1348 O O . ALA A 1 175 ? -17.047 -10.039 -4.355 1 93.62 175 ALA A O 1
ATOM 1349 N N . ARG A 1 176 ? -17.719 -8.547 -2.783 1 92.62 176 ARG A N 1
ATOM 1350 C CA . ARG A 1 176 ? -18.984 -9.242 -2.551 1 92.62 176 ARG A CA 1
ATOM 1351 C C . ARG A 1 176 ? -19.859 -9.211 -3.799 1 92.62 176 ARG A C 1
ATOM 1353 O O . ARG A 1 176 ? -20.469 -10.219 -4.152 1 92.62 176 ARG A O 1
ATOM 1360 N N . LYS A 1 177 ? -19.875 -8.086 -4.422 1 89.19 177 LYS A N 1
ATOM 1361 C CA . LYS A 1 177 ? -20.641 -7.969 -5.66 1 89.19 177 LYS A CA 1
ATOM 1362 C C . LYS A 1 177 ? -20.109 -8.922 -6.727 1 89.19 177 LYS A C 1
ATOM 1364 O O . LYS A 1 177 ? -20.875 -9.398 -7.574 1 89.19 177 LYS A O 1
ATOM 1369 N N . ALA A 1 178 ? -18.828 -9.227 -6.68 1 87.94 178 ALA A N 1
ATOM 1370 C CA . ALA A 1 178 ? -18.203 -10.133 -7.637 1 87.94 178 ALA A CA 1
ATOM 1371 C C . ALA A 1 178 ? -18.391 -11.586 -7.223 1 87.94 178 ALA A C 1
ATOM 1373 O O . ALA A 1 178 ? -17.969 -12.5 -7.934 1 87.94 178 ALA A O 1
ATOM 1374 N N . GLY A 1 179 ? -18.969 -11.812 -5.996 1 88.56 179 GLY A N 1
ATOM 1375 C CA . GLY A 1 179 ? -19.328 -13.172 -5.609 1 88.56 179 GLY A CA 1
ATOM 1376 C C . GLY A 1 179 ? -18.422 -13.734 -4.527 1 88.56 179 GLY A C 1
ATOM 1377 O O . GLY A 1 179 ? -18.5 -14.914 -4.188 1 88.56 179 GLY A O 1
ATOM 1378 N N . PHE A 1 180 ? -17.594 -12.867 -3.961 1 92.69 180 PHE A N 1
ATOM 1379 C CA . PHE A 1 180 ? -16.688 -13.32 -2.906 1 92.69 180 PHE A CA 1
ATOM 1380 C C . PHE A 1 180 ? -17.188 -12.867 -1.54 1 92.69 180 PHE A C 1
ATOM 1382 O O . PHE A 1 180 ? -18.031 -11.961 -1.445 1 92.69 180 PHE A O 1
ATOM 1389 N N . ASP A 1 181 ? -16.703 -13.484 -0.525 1 92.56 181 ASP A N 1
ATOM 1390 C CA . ASP A 1 181 ? -17.109 -13.109 0.828 1 92.56 181 ASP A CA 1
ATOM 1391 C C . ASP A 1 181 ? -16.438 -11.812 1.263 1 92.56 181 ASP A C 1
ATOM 1393 O O . ASP A 1 181 ? -17.016 -11.023 2.01 1 92.56 181 ASP A O 1
ATOM 1397 N N . SER A 1 182 ? -15.234 -11.664 0.878 1 94.88 182 SER A N 1
ATOM 1398 C CA . SER A 1 182 ? -14.406 -10.492 1.159 1 94.88 182 SER A CA 1
ATOM 1399 C C . SER A 1 182 ? -13.328 -10.32 0.096 1 94.88 182 SER A C 1
ATOM 1401 O O . SER A 1 182 ? -13.305 -11.039 -0.902 1 94.88 182 SER A O 1
ATOM 1403 N N . VAL A 1 183 ? -12.492 -9.336 0.309 1 96.62 183 VAL A N 1
ATOM 1404 C CA . VAL A 1 183 ? -11.422 -9.055 -0.637 1 96.62 183 VAL A CA 1
ATOM 1405 C C . VAL A 1 183 ? -10.562 -10.297 -0.833 1 96.62 183 VAL A C 1
ATOM 1407 O O . VAL A 1 183 ? -10.422 -11.117 0.082 1 96.62 183 VAL A O 1
ATOM 1410 N N . ILE A 1 184 ? -10.016 -10.438 -2.027 1 96.69 184 ILE A N 1
ATOM 1411 C CA . ILE A 1 184 ? -9.18 -11.586 -2.355 1 96.69 184 ILE A CA 1
ATOM 1412 C C . ILE A 1 184 ? -7.77 -11.117 -2.703 1 96.69 184 ILE A C 1
ATOM 1414 O O . ILE A 1 184 ? -7.551 -9.93 -2.955 1 96.69 184 ILE A O 1
ATOM 1418 N N . GLY A 1 185 ? -6.836 -12.023 -2.629 1 95.69 185 GLY A N 1
ATOM 1419 C CA . GLY A 1 185 ? -5.441 -11.711 -2.885 1 95.69 185 GLY A CA 1
ATOM 1420 C C . GLY A 1 185 ? -5.105 -11.633 -4.363 1 95.69 185 GLY A C 1
ATOM 1421 O O . GLY A 1 185 ? -5.895 -12.062 -5.207 1 95.69 185 GLY A O 1
ATOM 1422 N N . GLN A 1 186 ? -3.945 -11.133 -4.66 1 92.25 186 GLN A N 1
ATOM 1423 C CA . GLN A 1 186 ? -3.488 -10.914 -6.027 1 92.25 186 GLN A CA 1
ATOM 1424 C C . GLN A 1 186 ? -2.855 -12.18 -6.602 1 92.25 186 GLN A C 1
ATOM 1426 O O . GLN A 1 186 ? -2.041 -12.828 -5.941 1 92.25 186 GLN A O 1
ATOM 1431 N N . GLY A 1 187 ? -3.17 -12.438 -7.828 1 92.56 187 GLY A N 1
ATOM 1432 C CA . GLY A 1 187 ? -2.607 -13.594 -8.5 1 92.56 187 GLY A CA 1
ATOM 1433 C C . GLY A 1 187 ? -1.097 -13.531 -8.633 1 92.56 187 GLY A C 1
ATOM 1434 O O . GLY A 1 187 ? -0.422 -14.562 -8.602 1 92.56 187 GLY A O 1
ATOM 1435 N N . SER A 1 188 ? -0.559 -12.383 -8.789 1 91.25 188 SER A N 1
ATOM 1436 C CA . SER A 1 188 ? 0.885 -12.219 -8.93 1 91.25 188 SER A CA 1
ATOM 1437 C C . SER A 1 188 ? 1.614 -12.695 -7.672 1 91.25 188 SER A C 1
ATOM 1439 O O . SER A 1 188 ? 2.75 -13.164 -7.75 1 91.25 188 SER A O 1
ATOM 1441 N N . ALA A 1 189 ? 0.966 -12.523 -6.57 1 93.12 189 ALA A N 1
ATOM 1442 C CA . ALA A 1 189 ? 1.575 -13.023 -5.34 1 93.12 189 ALA A CA 1
ATOM 1443 C C . ALA A 1 189 ? 1.697 -14.547 -5.363 1 93.12 189 ALA A C 1
ATOM 1445 O O . ALA A 1 189 ? 2.666 -15.109 -4.848 1 93.12 189 ALA A O 1
ATOM 1446 N N . VAL A 1 190 ? 0.733 -15.211 -5.926 1 94.44 190 VAL A N 1
ATOM 1447 C CA . VAL A 1 190 ? 0.801 -16.656 -6.086 1 94.44 190 VAL A CA 1
ATOM 1448 C C . VAL A 1 190 ? 1.983 -17.016 -6.98 1 94.44 190 VAL A C 1
ATOM 1450 O O . VAL A 1 190 ? 2.748 -17.938 -6.664 1 94.44 190 VAL A O 1
ATOM 1453 N N . VAL A 1 191 ? 2.156 -16.25 -8.039 1 93.44 191 VAL A N 1
ATOM 1454 C CA . VAL A 1 191 ? 3.283 -16.469 -8.938 1 93.44 191 VAL A CA 1
ATOM 1455 C C . VAL A 1 191 ? 4.594 -16.297 -8.172 1 93.44 191 VAL A C 1
ATOM 1457 O O . VAL A 1 191 ? 5.531 -17.078 -8.344 1 93.44 191 VAL A O 1
ATOM 1460 N N . GLY A 1 192 ? 4.664 -15.258 -7.359 1 94 192 GLY A N 1
ATOM 1461 C CA . GLY A 1 192 ? 5.836 -15.078 -6.512 1 94 192 GLY A CA 1
ATOM 1462 C C . GLY A 1 192 ? 6.113 -16.266 -5.613 1 94 192 GLY A C 1
ATOM 1463 O O . GLY A 1 192 ? 7.266 -16.688 -5.465 1 94 192 GLY A O 1
ATOM 1464 N N . MET A 1 193 ? 5.066 -16.812 -5.086 1 96 193 MET A N 1
ATOM 1465 C CA . MET A 1 193 ? 5.207 -17.953 -4.195 1 96 193 MET A CA 1
ATOM 1466 C C . MET A 1 193 ? 5.629 -19.203 -4.973 1 96 193 MET A C 1
ATOM 1468 O O . MET A 1 193 ? 6.383 -20.031 -4.461 1 96 193 MET A O 1
ATOM 1472 N N . LEU A 1 194 ? 5.164 -19.359 -6.156 1 95.69 194 LEU A N 1
ATOM 1473 C CA . LEU A 1 194 ? 5.547 -20.484 -7 1 95.69 194 LEU A CA 1
ATOM 1474 C C . LEU A 1 194 ? 7.023 -20.406 -7.379 1 95.69 194 LEU A C 1
ATOM 1476 O O . LEU A 1 194 ? 7.691 -21.438 -7.512 1 95.69 194 LEU A O 1
ATOM 1480 N N . HIS A 1 195 ? 7.484 -19.234 -7.484 1 95.19 195 HIS A N 1
ATOM 1481 C CA . HIS A 1 195 ? 8.852 -18.984 -7.926 1 95.19 195 HIS A CA 1
ATOM 1482 C C . HIS A 1 195 ? 9.836 -19.109 -6.77 1 95.19 195 HIS A C 1
ATOM 1484 O O . HIS A 1 195 ? 10.984 -19.516 -6.969 1 95.19 195 HIS A O 1
ATOM 1490 N N . GLU A 1 196 ? 9.445 -18.797 -5.609 1 94.19 196 GLU A N 1
ATOM 1491 C CA . GLU A 1 196 ? 10.352 -18.562 -4.488 1 94.19 196 GLU A CA 1
ATOM 1492 C C . GLU A 1 196 ? 11.156 -19.812 -4.156 1 94.19 196 GLU A C 1
ATOM 1494 O O . GLU A 1 196 ? 12.359 -19.734 -3.922 1 94.19 196 GLU A O 1
ATOM 1499 N N . PRO A 1 197 ? 10.523 -21.031 -4.129 1 93.62 197 PRO A N 1
ATOM 1500 C CA . PRO A 1 197 ? 11.344 -22.234 -3.895 1 93.62 197 PRO A CA 1
ATOM 1501 C C . PRO A 1 197 ? 12.477 -22.375 -4.906 1 93.62 197 PRO A C 1
ATOM 1503 O O . PRO A 1 197 ? 13.594 -22.734 -4.535 1 93.62 197 PRO A O 1
ATOM 1506 N N . TRP A 1 198 ? 12.203 -22.078 -6.148 1 93.12 198 TRP A N 1
ATOM 1507 C CA . TRP A 1 198 ? 13.195 -22.141 -7.219 1 93.12 198 TRP A CA 1
ATOM 1508 C C . TRP A 1 198 ? 14.281 -21.094 -7.023 1 93.12 198 TRP A C 1
ATOM 1510 O O . TRP A 1 198 ? 15.469 -21.391 -7.156 1 93.12 198 TRP A O 1
ATOM 1520 N N . ARG A 1 199 ? 13.859 -19.906 -6.707 1 91.25 199 ARG A N 1
ATOM 1521 C CA . ARG A 1 199 ? 14.805 -18.812 -6.523 1 91.25 199 ARG A CA 1
ATOM 1522 C C . ARG A 1 199 ? 15.789 -19.109 -5.406 1 91.25 199 ARG A C 1
ATOM 1524 O O . ARG A 1 199 ? 16.984 -18.828 -5.527 1 91.25 199 ARG A O 1
ATOM 1531 N N . GLN A 1 200 ? 15.289 -19.625 -4.324 1 88.56 200 GLN A N 1
ATOM 1532 C CA . GLN A 1 200 ? 16.141 -19.938 -3.182 1 88.56 200 GLN A CA 1
ATOM 1533 C C . GLN A 1 200 ? 17.203 -20.969 -3.549 1 88.56 200 GLN A C 1
ATOM 1535 O O . GLN A 1 200 ? 18.312 -20.938 -3.037 1 88.56 200 GLN A O 1
ATOM 1540 N N . ALA A 1 201 ? 16.859 -21.812 -4.473 1 87.38 201 ALA A N 1
ATOM 1541 C CA . ALA A 1 201 ? 17.766 -22.891 -4.863 1 87.38 201 ALA A CA 1
ATOM 1542 C C . ALA A 1 201 ? 18.703 -22.453 -5.973 1 87.38 201 ALA A C 1
ATOM 1544 O O . ALA A 1 201 ? 19.859 -22.906 -6.039 1 87.38 201 ALA A O 1
ATOM 1545 N N . ASN A 1 202 ? 18.25 -21.531 -6.902 1 88.25 202 ASN A N 1
ATOM 1546 C CA . ASN A 1 202 ? 18.984 -21.297 -8.141 1 88.25 202 ASN A CA 1
ATOM 1547 C C . ASN A 1 202 ? 19.406 -19.828 -8.273 1 88.25 202 ASN A C 1
ATOM 1549 O O . ASN A 1 202 ? 20.25 -19.5 -9.094 1 88.25 202 ASN A O 1
ATOM 1553 N N . GLY A 1 203 ? 18.719 -18.938 -7.512 1 87.62 203 GLY A N 1
ATOM 1554 C CA . GLY A 1 203 ? 19 -17.516 -7.621 1 87.62 203 GLY A CA 1
ATOM 1555 C C . GLY A 1 203 ? 18.25 -16.844 -8.758 1 87.62 203 GLY A C 1
ATOM 1556 O O . GLY A 1 203 ? 17.25 -17.375 -9.234 1 87.62 203 GLY A O 1
ATOM 1557 N N . LEU A 1 204 ? 18.672 -15.594 -9.117 1 89.69 204 LEU A N 1
ATOM 1558 C CA . LEU A 1 204 ? 17.984 -14.781 -10.117 1 89.69 204 LEU A CA 1
ATOM 1559 C C . LEU A 1 204 ? 18.875 -14.555 -11.336 1 89.69 204 LEU A C 1
ATOM 1561 O O . LEU A 1 204 ? 18.453 -13.938 -12.312 1 89.69 204 LEU A O 1
ATOM 1565 N N . ASP A 1 205 ? 20.078 -15.109 -11.328 1 90.5 205 ASP A N 1
ATOM 1566 C CA . ASP A 1 205 ? 21.031 -14.836 -12.391 1 90.5 205 ASP A CA 1
ATOM 1567 C C . ASP A 1 205 ? 20.969 -15.898 -13.484 1 90.5 205 ASP A C 1
ATOM 1569 O O . ASP A 1 205 ? 21.812 -15.93 -14.383 1 90.5 205 ASP A O 1
ATOM 1573 N N . VAL A 1 206 ? 20 -16.812 -13.445 1 90.44 206 VAL A N 1
ATOM 1574 C CA . VAL A 1 206 ? 19.812 -17.859 -14.453 1 90.44 206 VAL A CA 1
ATOM 1575 C C . VAL A 1 206 ? 18.469 -17.672 -15.148 1 90.44 206 VAL A C 1
ATOM 1577 O O . VAL A 1 206 ? 17.453 -17.422 -14.5 1 90.44 206 VAL A O 1
ATOM 1580 N N . PRO A 1 207 ? 18.5 -17.75 -16.484 1 95.44 207 PRO A N 1
ATOM 1581 C CA . PRO A 1 207 ? 17.219 -17.688 -17.188 1 95.44 207 PRO A CA 1
ATOM 1582 C C . PRO A 1 207 ? 16.312 -18.859 -16.891 1 95.44 207 PRO A C 1
ATOM 1584 O O . PRO A 1 207 ? 16.797 -19.984 -16.703 1 95.44 207 PRO A O 1
ATOM 1587 N N . PHE A 1 208 ? 15.047 -18.609 -16.859 1 94.69 208 PHE A N 1
ATOM 1588 C CA . PHE A 1 208 ? 14.086 -19.688 -16.656 1 94.69 208 PHE A CA 1
ATOM 1589 C C . PHE A 1 208 ? 12.727 -19.312 -17.234 1 94.69 208 PHE A C 1
ATOM 1591 O O . PHE A 1 208 ? 12.477 -18.141 -17.531 1 94.69 208 PHE A O 1
ATOM 1598 N N . THR A 1 209 ? 11.914 -20.391 -17.406 1 94.38 209 THR A N 1
ATOM 1599 C CA . THR A 1 209 ? 10.508 -20.219 -17.719 1 94.38 209 THR A CA 1
ATOM 1600 C C . THR A 1 209 ? 9.617 -20.781 -16.609 1 94.38 209 THR A C 1
ATOM 1602 O O . THR A 1 209 ? 9.938 -21.812 -16.031 1 94.38 209 THR A O 1
ATOM 1605 N N . LEU A 1 210 ? 8.562 -20.062 -16.297 1 95 210 LEU A N 1
ATOM 1606 C CA . LEU A 1 210 ? 7.539 -20.484 -15.359 1 95 210 LEU A CA 1
ATOM 1607 C C . LEU A 1 210 ? 6.156 -20.438 -16 1 95 210 LEU A C 1
ATOM 1609 O O . LEU A 1 210 ? 5.707 -19.375 -16.438 1 95 210 LEU A O 1
ATOM 1613 N N . ARG A 1 211 ? 5.574 -21.578 -16.125 1 93.38 211 ARG A N 1
ATOM 1614 C CA . ARG A 1 211 ? 4.156 -21.672 -16.453 1 93.38 211 ARG A CA 1
ATOM 1615 C C . ARG A 1 211 ? 3.312 -21.891 -15.203 1 93.38 211 ARG A C 1
ATOM 1617 O O . ARG A 1 211 ? 3.68 -22.688 -14.328 1 93.38 211 ARG A O 1
ATOM 1624 N N . SER A 1 212 ? 2.211 -21.094 -15.148 1 93.5 212 SER A N 1
ATOM 1625 C CA . SER A 1 212 ? 1.452 -21.203 -13.906 1 93.5 212 SER A CA 1
ATOM 1626 C C . SER A 1 212 ? -0.049 -21.172 -14.164 1 93.5 212 SER A C 1
ATOM 1628 O O . SER A 1 212 ? -0.49 -20.703 -15.219 1 93.5 212 SER A O 1
ATOM 1630 N N . GLN A 1 213 ? -0.782 -21.75 -13.195 1 93.44 213 GLN A N 1
ATOM 1631 C CA . GLN A 1 213 ? -2.24 -21.719 -13.133 1 93.44 213 GLN A CA 1
ATOM 1632 C C . GLN A 1 213 ? -2.719 -21.297 -11.75 1 93.44 213 GLN A C 1
ATOM 1634 O O . GLN A 1 213 ? -2.176 -21.734 -10.734 1 93.44 213 GLN A O 1
ATOM 1639 N N . GLN A 1 214 ? -3.619 -20.391 -11.789 1 92.88 214 GLN A N 1
ATOM 1640 C CA . GLN A 1 214 ? -4.328 -20.031 -10.562 1 92.88 214 GLN A CA 1
ATOM 1641 C C . GLN A 1 214 ? -5.68 -20.734 -10.492 1 92.88 214 GLN A C 1
ATOM 1643 O O . GLN A 1 214 ? -6.555 -20.5 -11.328 1 92.88 214 GLN A O 1
ATOM 1648 N N . LEU A 1 215 ? -5.914 -21.5 -9.461 1 92.44 215 LEU A N 1
ATOM 1649 C CA . LEU A 1 215 ? -7.035 -22.438 -9.445 1 92.44 215 LEU A CA 1
ATOM 1650 C C . LEU A 1 215 ? -8.133 -21.953 -8.508 1 92.44 215 LEU A C 1
ATOM 1652 O O . LEU A 1 215 ? -9.32 -22.188 -8.75 1 92.44 215 LEU A O 1
ATOM 1656 N N . ARG A 1 216 ? -7.734 -21.328 -7.445 1 93.62 216 ARG A N 1
ATOM 1657 C CA . ARG A 1 216 ? -8.672 -20.812 -6.445 1 93.62 216 ARG A CA 1
ATOM 1658 C C . ARG A 1 216 ? -8.211 -19.469 -5.898 1 93.62 216 ARG A C 1
ATOM 1660 O O . ARG A 1 216 ? -7.008 -19.203 -5.816 1 93.62 216 ARG A O 1
ATOM 1667 N N . PRO A 1 217 ? -9.203 -18.688 -5.578 1 94.88 217 PRO A N 1
ATOM 1668 C CA . PRO A 1 217 ? -8.789 -17.453 -4.887 1 94.88 217 PRO A CA 1
ATOM 1669 C C . PRO A 1 217 ? -8.305 -17.719 -3.465 1 94.88 217 PRO A C 1
ATOM 1671 O O . PRO A 1 217 ? -8.602 -18.781 -2.891 1 94.88 217 PRO A O 1
ATOM 1674 N N . TYR A 1 218 ? -7.453 -16.844 -2.939 1 96.75 218 TYR A N 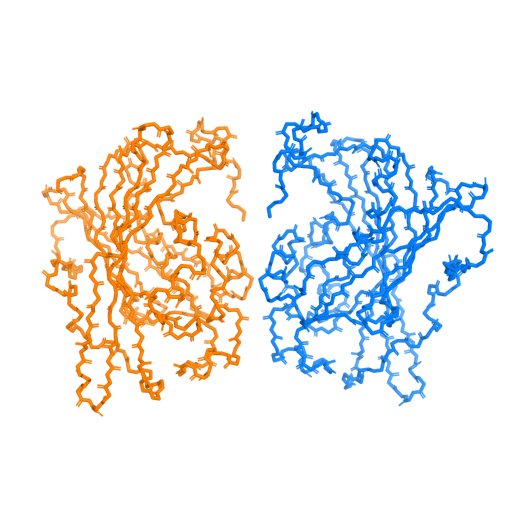1
ATOM 1675 C CA . TYR A 1 218 ? -7.102 -16.766 -1.524 1 96.75 218 TYR A CA 1
ATOM 1676 C C . TYR A 1 218 ? -7.441 -15.406 -0.943 1 96.75 218 TYR A C 1
ATOM 1678 O O . TYR A 1 218 ? -7.727 -14.461 -1.686 1 96.75 218 TYR A O 1
ATOM 1686 N N . GLY A 1 219 ? -7.473 -15.375 0.309 1 97.38 219 GLY A N 1
ATOM 1687 C CA . GLY A 1 219 ? -7.855 -14.102 0.905 1 97.38 219 GLY A CA 1
ATOM 1688 C C . GLY A 1 219 ? -7.504 -14.008 2.377 1 97.38 219 GLY A C 1
ATOM 1689 O O . GLY A 1 219 ? -6.559 -14.648 2.838 1 97.38 219 GLY A O 1
ATOM 1690 N N . LEU A 1 220 ? -8.242 -13.156 3.086 1 97.69 220 LEU A N 1
ATOM 1691 C CA . LEU A 1 220 ? -7.965 -12.82 4.48 1 97.69 220 LEU A CA 1
ATOM 1692 C C . LEU A 1 220 ? -7.977 -14.07 5.352 1 97.69 220 LEU A C 1
ATOM 1694 O O . LEU A 1 220 ? -8.883 -14.898 5.242 1 97.69 220 LEU A O 1
ATOM 1698 N N . GLY A 1 221 ? -6.91 -14.203 6.168 1 97.62 221 GLY A N 1
ATOM 1699 C CA . GLY A 1 221 ? -6.828 -15.305 7.109 1 97.62 221 GLY A CA 1
ATOM 1700 C C . GLY A 1 221 ? -6.09 -16.516 6.551 1 97.62 221 GLY A C 1
ATOM 1701 O O . GLY A 1 221 ? -5.68 -17.391 7.301 1 97.62 221 GLY A O 1
ATOM 1702 N N . ASP A 1 222 ? -5.938 -16.594 5.246 1 97.5 222 ASP A N 1
ATOM 1703 C CA . ASP A 1 222 ? -5.227 -17.703 4.637 1 97.5 222 ASP A CA 1
ATOM 1704 C C . ASP A 1 222 ? -3.736 -17.656 4.961 1 97.5 222 ASP A C 1
ATOM 1706 O O . ASP A 1 222 ? -3.176 -16.578 5.16 1 97.5 222 ASP A O 1
ATOM 1710 N N . ARG A 1 223 ? -3.168 -18.766 5.094 1 97.5 223 ARG A N 1
ATOM 1711 C CA . ARG A 1 223 ? -1.727 -18.984 5.082 1 97.5 223 ARG A CA 1
ATOM 1712 C C . ARG A 1 223 ? -1.322 -19.891 3.914 1 97.5 223 ARG A C 1
ATOM 1714 O O . ARG A 1 223 ? -1.813 -21.016 3.789 1 97.5 223 ARG A O 1
ATOM 1721 N N . LEU A 1 224 ? -0.458 -19.391 3.072 1 97.56 224 LEU A N 1
ATOM 1722 C CA . LEU A 1 224 ? -0.082 -20.125 1.869 1 97.56 224 LEU A CA 1
ATOM 1723 C C . LEU A 1 224 ? 1.253 -20.844 2.061 1 97.56 224 LEU A C 1
ATOM 1725 O O . LEU A 1 224 ? 2.162 -20.297 2.695 1 97.56 224 LEU A O 1
ATOM 1729 N N . VAL A 1 225 ? 1.36 -21.969 1.525 1 97.12 225 VAL A N 1
ATOM 1730 C CA . VAL A 1 225 ? 2.592 -22.75 1.538 1 97.12 225 VAL A CA 1
ATOM 1731 C C . VAL A 1 225 ? 2.953 -23.172 0.114 1 97.12 225 VAL A C 1
ATOM 1733 O O . VAL A 1 225 ? 2.131 -23.75 -0.597 1 97.12 225 VAL A O 1
ATOM 1736 N N . ALA A 1 226 ? 4.156 -22.844 -0.285 1 97.12 226 ALA A N 1
ATOM 1737 C CA . ALA A 1 226 ? 4.688 -23.281 -1.574 1 97.12 226 ALA A CA 1
ATOM 1738 C C . ALA A 1 226 ? 5.68 -24.438 -1.399 1 97.12 226 ALA A C 1
ATOM 1740 O O . ALA A 1 226 ? 6.582 -24.359 -0.564 1 97.12 226 ALA A O 1
ATOM 1741 N N . ALA A 1 227 ? 5.488 -25.422 -2.152 1 95.31 227 ALA A N 1
ATOM 1742 C CA . ALA A 1 227 ? 6.379 -26.578 -2.135 1 95.31 227 ALA A CA 1
ATOM 1743 C C . ALA A 1 227 ? 6.512 -27.203 -3.527 1 95.31 227 ALA A C 1
ATOM 1745 O O . ALA A 1 227 ? 5.602 -27.078 -4.352 1 95.31 227 ALA A O 1
ATOM 1746 N N . GLY A 1 228 ? 7.676 -27.812 -3.768 1 94.31 228 GLY A N 1
ATOM 1747 C CA . GLY A 1 228 ? 7.898 -28.406 -5.07 1 94.31 228 GLY A CA 1
ATOM 1748 C C . GLY A 1 228 ? 9.148 -29.266 -5.129 1 94.31 228 GLY A C 1
ATOM 1749 O O . GLY A 1 228 ? 9.773 -29.531 -4.102 1 94.31 228 GLY A O 1
ATOM 1750 N N . SER A 1 229 ? 9.383 -29.812 -6.285 1 93.19 229 SER A N 1
ATOM 1751 C CA . SER A 1 229 ? 10.539 -30.672 -6.516 1 93.19 229 SER A CA 1
ATOM 1752 C C . SER A 1 229 ? 11.078 -30.5 -7.934 1 93.19 229 SER A C 1
ATOM 1754 O O . SER A 1 229 ? 10.375 -30.016 -8.82 1 93.19 229 SER A O 1
ATOM 1756 N N . VAL A 1 230 ? 12.312 -30.812 -8.047 1 91.31 230 VAL A N 1
ATOM 1757 C CA . VAL A 1 230 ? 12.984 -30.812 -9.336 1 91.31 230 VAL A CA 1
ATOM 1758 C C . VAL A 1 230 ? 13.18 -32.25 -9.82 1 91.31 230 VAL A C 1
ATOM 1760 O O . VAL A 1 230 ? 13.719 -33.094 -9.094 1 91.31 230 VAL A O 1
ATOM 1763 N N . ALA A 1 231 ? 12.789 -32.438 -11.039 1 89.12 231 ALA A N 1
ATOM 1764 C CA . ALA A 1 231 ? 12.969 -33.75 -11.656 1 89.12 231 ALA A CA 1
ATOM 1765 C C . ALA A 1 231 ? 14.391 -33.906 -12.18 1 89.12 231 ALA A C 1
ATOM 1767 O O . ALA A 1 231 ? 15.172 -32.969 -12.188 1 89.12 231 ALA A O 1
ATOM 1768 N N . ASP A 1 232 ? 14.664 -35.125 -12.602 1 85 232 ASP A N 1
ATOM 1769 C CA . ASP A 1 232 ? 16 -35.438 -13.102 1 85 232 ASP A CA 1
ATOM 1770 C C . ASP A 1 232 ? 16.328 -34.656 -14.359 1 85 232 ASP A C 1
ATOM 1772 O O . ASP A 1 232 ? 17.484 -34.312 -14.609 1 85 232 ASP A O 1
ATOM 1776 N N . ASP A 1 233 ? 15.312 -34.281 -15.039 1 82.38 233 ASP A N 1
ATOM 1777 C CA . ASP A 1 233 ? 15.547 -33.562 -16.281 1 82.38 233 ASP A CA 1
ATOM 1778 C C . ASP A 1 233 ? 15.703 -32.062 -16.031 1 82.38 233 ASP A C 1
ATOM 1780 O O . ASP A 1 233 ? 15.828 -31.281 -16.984 1 82.38 233 ASP A O 1
ATOM 1784 N N . GLY A 1 234 ? 15.602 -31.688 -14.812 1 82.88 234 GLY A N 1
ATOM 1785 C CA . GLY A 1 234 ? 15.828 -30.297 -14.453 1 82.88 234 GLY A CA 1
ATOM 1786 C C . GLY A 1 234 ? 14.547 -29.484 -14.344 1 82.88 234 GLY A C 1
ATOM 1787 O O . GLY A 1 234 ? 14.57 -28.328 -13.906 1 82.88 234 GLY A O 1
ATOM 1788 N N . SER A 1 235 ? 13.453 -30.125 -14.688 1 89.25 235 SER A N 1
ATOM 1789 C CA . SER A 1 235 ? 12.172 -29.453 -14.562 1 89.25 235 SER A CA 1
ATOM 1790 C C . SER A 1 235 ? 11.656 -29.484 -13.133 1 89.25 235 SER A C 1
ATOM 1792 O O . SER A 1 235 ? 11.852 -30.484 -12.422 1 89.25 235 SER A O 1
ATOM 1794 N N . ALA A 1 236 ? 11.039 -28.391 -12.766 1 92.81 236 ALA A N 1
ATOM 1795 C CA . ALA A 1 236 ? 10.492 -28.328 -11.414 1 92.81 236 ALA A CA 1
ATOM 1796 C C . ALA A 1 236 ? 8.977 -28.156 -11.438 1 92.81 236 ALA A C 1
ATOM 1798 O O . ALA A 1 236 ? 8.438 -27.5 -12.344 1 92.81 236 ALA A O 1
ATOM 1799 N N . THR A 1 237 ? 8.359 -28.781 -10.523 1 94.38 237 THR A N 1
ATOM 1800 C CA . THR A 1 237 ? 6.941 -28.562 -10.266 1 94.38 237 THR A CA 1
ATOM 1801 C C . THR A 1 237 ? 6.727 -28.016 -8.859 1 94.38 237 THR A C 1
ATOM 1803 O O . THR A 1 237 ? 7.32 -28.516 -7.898 1 94.38 237 THR A O 1
ATOM 1806 N N . VAL A 1 238 ? 5.926 -26.969 -8.773 1 95.5 238 VAL A N 1
ATOM 1807 C CA . VAL A 1 238 ? 5.648 -26.328 -7.492 1 95.5 238 VAL A CA 1
ATOM 1808 C C . VAL A 1 238 ? 4.148 -26.109 -7.336 1 95.5 238 VAL A C 1
ATOM 1810 O O . VAL A 1 238 ? 3.461 -25.766 -8.305 1 95.5 238 VAL A O 1
ATOM 1813 N N . GLU A 1 239 ? 3.668 -26.281 -6.102 1 96.88 239 GLU A N 1
ATOM 1814 C CA . GLU A 1 239 ? 2.285 -25.969 -5.758 1 96.88 239 GLU A CA 1
ATOM 1815 C C . GLU A 1 239 ? 2.215 -25 -4.574 1 96.88 239 GLU A C 1
ATOM 1817 O O . GLU A 1 239 ? 3.078 -25.031 -3.695 1 96.88 239 GLU A O 1
ATOM 1822 N N . VAL A 1 240 ? 1.22 -24.172 -4.613 1 97.38 240 VAL A N 1
ATOM 1823 C CA . VAL A 1 240 ? 0.871 -23.312 -3.486 1 97.38 240 VAL A CA 1
ATOM 1824 C C . VAL A 1 240 ? -0.471 -23.75 -2.9 1 97.38 240 VAL A C 1
ATOM 1826 O O . VAL A 1 240 ? -1.474 -23.812 -3.617 1 97.38 240 VAL A O 1
ATOM 1829 N N . CYS A 1 241 ? -0.466 -24.016 -1.618 1 97.62 241 CYS A N 1
ATOM 1830 C CA . CYS A 1 241 ? -1.681 -24.453 -0.938 1 97.62 241 CYS A CA 1
ATOM 1831 C C . CYS A 1 241 ? -2.004 -23.547 0.238 1 97.62 241 CYS A C 1
ATOM 1833 O O . CYS A 1 241 ? -1.115 -22.891 0.783 1 97.62 241 CYS A O 1
ATOM 1835 N N . ASP A 1 242 ? -3.281 -23.531 0.562 1 97.06 242 ASP A N 1
ATOM 1836 C CA . ASP A 1 242 ? -3.658 -22.844 1.792 1 97.06 242 ASP A CA 1
ATOM 1837 C C . ASP A 1 242 ? -3.578 -23.781 2.994 1 97.06 242 ASP A C 1
ATOM 1839 O O . ASP A 1 242 ? -3.115 -24.906 2.871 1 97.06 242 ASP A O 1
ATOM 1843 N N . GLN A 1 243 ? -3.975 -23.266 4.148 1 95.56 243 GLN A N 1
ATOM 1844 C CA . GLN A 1 243 ? -3.812 -23.984 5.398 1 95.56 243 GLN A CA 1
ATOM 1845 C C . GLN A 1 243 ? -4.703 -25.234 5.434 1 95.56 243 GLN A C 1
ATOM 1847 O O . GLN A 1 243 ? -4.477 -26.141 6.23 1 95.56 243 GLN A O 1
ATOM 1852 N N . GLU A 1 244 ? -5.727 -25.297 4.625 1 95.94 244 GLU A N 1
ATOM 1853 C CA . GLU A 1 244 ? -6.633 -26.438 4.578 1 95.94 244 GLU A CA 1
ATOM 1854 C C . GLU A 1 244 ? -6.168 -27.469 3.553 1 95.94 244 GLU A C 1
ATOM 1856 O O . GLU A 1 244 ? -6.805 -28.516 3.381 1 95.94 244 GLU A O 1
ATOM 1861 N N . GLY A 1 245 ? -5.152 -27.141 2.869 1 94.88 245 GLY A N 1
ATOM 1862 C CA . GLY A 1 245 ? -4.625 -28.062 1.883 1 94.88 245 GLY A CA 1
ATOM 1863 C C . GLY A 1 245 ? -5.191 -27.844 0.493 1 94.88 245 GLY A C 1
ATOM 1864 O O . GLY A 1 245 ? -4.859 -28.578 -0.441 1 94.88 245 GLY A O 1
ATOM 1865 N N . ASN A 1 246 ? -6.098 -26.844 0.329 1 96.12 246 ASN A N 1
ATOM 1866 C CA . ASN A 1 246 ? -6.594 -26.516 -1.003 1 96.12 246 ASN A CA 1
ATOM 1867 C C . ASN A 1 246 ? -5.488 -25.938 -1.886 1 96.12 246 ASN A C 1
ATOM 1869 O O . ASN A 1 246 ? -4.738 -25.062 -1.452 1 96.12 246 ASN A O 1
ATOM 1873 N N . VAL A 1 247 ? -5.398 -26.469 -3.117 1 95.69 247 VAL A N 1
ATOM 1874 C CA . VAL A 1 247 ? -4.402 -25.953 -4.051 1 95.69 247 VAL A CA 1
ATOM 1875 C C . VAL A 1 247 ? -4.879 -24.625 -4.633 1 95.69 247 VAL A C 1
ATOM 1877 O O . VAL A 1 247 ? -5.902 -24.578 -5.316 1 95.69 247 VAL A O 1
ATOM 1880 N N . ILE A 1 248 ? -4.137 -23.594 -4.406 1 96.81 248 ILE A N 1
ATOM 1881 C CA . ILE A 1 248 ? -4.43 -22.25 -4.898 1 96.81 248 ILE A CA 1
ATOM 1882 C C . ILE A 1 248 ? -3.842 -22.078 -6.297 1 96.81 248 ILE A C 1
ATOM 1884 O O . ILE A 1 248 ? -4.469 -21.469 -7.172 1 96.81 248 ILE A O 1
ATOM 1888 N N . GLY A 1 249 ? -2.619 -22.547 -6.516 1 95.94 249 GLY A N 1
ATOM 1889 C CA . GLY A 1 249 ? -1.966 -22.484 -7.812 1 95.94 249 GLY A CA 1
ATOM 1890 C C . GLY A 1 249 ? -0.915 -23.562 -7.996 1 95.94 249 GLY A C 1
ATOM 1891 O O . GLY A 1 249 ? -0.471 -24.188 -7.023 1 95.94 249 GLY A O 1
ATOM 1892 N N . ARG A 1 250 ? -0.568 -23.734 -9.266 1 95.56 250 ARG A N 1
ATOM 1893 C CA . ARG A 1 250 ? 0.479 -24.672 -9.672 1 95.56 250 ARG A CA 1
ATOM 1894 C C . ARG A 1 250 ? 1.396 -24.047 -10.719 1 95.56 250 ARG A C 1
ATOM 1896 O O . ARG A 1 250 ? 0.976 -23.172 -11.469 1 95.56 250 ARG A O 1
ATOM 1903 N N . GLY A 1 251 ? 2.627 -24.531 -10.672 1 95.12 251 GLY A N 1
ATOM 1904 C CA . GLY A 1 251 ? 3.572 -24.016 -11.648 1 95.12 251 GLY A CA 1
ATOM 1905 C C . GLY A 1 251 ? 4.617 -25.031 -12.07 1 95.12 251 GLY A C 1
ATOM 1906 O O . GLY A 1 251 ? 4.93 -25.953 -11.312 1 95.12 251 GLY A O 1
ATOM 1907 N N . SER A 1 252 ? 5.078 -24.922 -13.258 1 94.06 252 SER A N 1
ATOM 1908 C CA . SER A 1 252 ? 6.219 -25.656 -13.797 1 94.06 252 SER A CA 1
ATOM 1909 C C . SER A 1 252 ? 7.344 -24.719 -14.203 1 94.06 252 SER A C 1
ATOM 1911 O O . SER A 1 252 ? 7.105 -23.703 -14.867 1 94.06 252 SER A O 1
ATOM 1913 N N . LEU A 1 253 ? 8.492 -25.016 -13.734 1 94 253 LEU A N 1
ATOM 1914 C CA . LEU A 1 253 ? 9.648 -24.188 -14.031 1 94 253 LEU A CA 1
ATOM 1915 C C . LEU A 1 253 ? 10.719 -25 -14.758 1 94 253 LEU A C 1
ATOM 1917 O O . LEU A 1 253 ? 10.883 -26.188 -14.5 1 94 253 LEU A O 1
ATOM 1921 N N . GLN A 1 254 ? 11.398 -24.312 -15.617 1 92.19 254 GLN A N 1
ATOM 1922 C CA . GLN A 1 254 ? 12.523 -24.922 -16.344 1 92.19 254 GLN A CA 1
ATOM 1923 C C . GLN A 1 254 ? 13.625 -23.891 -16.594 1 92.19 254 GLN A C 1
ATOM 1925 O O . GLN A 1 254 ? 13.352 -22.75 -16.969 1 92.19 254 GLN A O 1
ATOM 1930 N N . GLU A 1 255 ? 14.844 -24.375 -16.312 1 91.69 255 GLU A N 1
ATOM 1931 C CA . GLU A 1 255 ? 15.961 -23.5 -16.656 1 91.69 255 GLU A CA 1
ATOM 1932 C C . GLU A 1 255 ? 16.031 -23.25 -18.172 1 91.69 255 GLU A C 1
ATOM 1934 O O . GLU A 1 255 ? 15.812 -24.172 -18.969 1 91.69 255 GLU A O 1
ATOM 1939 N N . GLY A 1 256 ? 16.312 -22 -18.5 1 90.06 256 GLY A N 1
ATOM 1940 C CA . GLY A 1 256 ? 16.391 -21.641 -19.906 1 90.06 256 GLY A CA 1
ATOM 1941 C C . GLY A 1 256 ? 15.125 -21 -20.438 1 90.06 256 GLY A C 1
ATOM 1942 O O . GLY A 1 256 ? 14.125 -20.922 -19.719 1 90.06 256 GLY A O 1
ATOM 1943 N N . LEU A 1 257 ? 15.281 -20.391 -21.656 1 81.06 257 LEU A N 1
ATOM 1944 C CA . LEU A 1 257 ? 14.164 -19.656 -22.234 1 81.06 257 LEU A CA 1
ATOM 1945 C C . LEU A 1 257 ? 13.438 -20.484 -23.281 1 81.06 257 LEU A C 1
ATOM 1947 O O . LEU A 1 257 ? 12.641 -19.953 -24.062 1 81.06 257 LEU A O 1
ATOM 1951 N N . ARG A 1 258 ? 13.773 -21.812 -23.328 1 68.12 258 ARG A N 1
ATOM 1952 C CA . ARG A 1 258 ? 13.172 -22.656 -24.359 1 68.12 258 ARG A CA 1
ATOM 1953 C C . ARG A 1 258 ? 11.828 -23.219 -23.891 1 68.12 258 ARG A C 1
ATOM 1955 O O . ARG A 1 258 ? 11.617 -23.391 -22.688 1 68.12 258 ARG A O 1
ATOM 1962 N N . MET B 1 1 ? 3.816 7.602 -6.391 1 24.66 1 MET B N 1
ATOM 1963 C CA . MET B 1 1 ? 5.266 7.426 -6.418 1 24.66 1 MET B CA 1
ATOM 1964 C C . MET B 1 1 ? 5.977 8.773 -6.348 1 24.66 1 MET B C 1
ATOM 1966 O O . MET B 1 1 ? 5.719 9.664 -7.164 1 24.66 1 MET B O 1
ATOM 1970 N N . LEU B 1 2 ? 6.234 9.242 -5.238 1 29.3 2 LEU B N 1
ATOM 1971 C CA . LEU B 1 2 ? 7.109 10.414 -5.254 1 29.3 2 LEU B CA 1
ATOM 1972 C C . LEU B 1 2 ? 8.195 10.258 -6.312 1 29.3 2 LEU B C 1
ATOM 1974 O O . LEU B 1 2 ? 8.758 9.18 -6.48 1 29.3 2 LEU B O 1
ATOM 1978 N N . ASP B 1 3 ? 8.07 11.094 -7.246 1 33.03 3 ASP B N 1
ATOM 1979 C CA . ASP B 1 3 ? 9.039 11.234 -8.328 1 33.03 3 ASP B CA 1
ATOM 1980 C C . ASP B 1 3 ? 10.469 11.148 -7.801 1 33.03 3 ASP B C 1
ATOM 1982 O O . ASP B 1 3 ? 10.914 12.023 -7.051 1 33.03 3 ASP B O 1
ATOM 1986 N N . VAL B 1 4 ? 10.938 9.906 -7.723 1 39.59 4 VAL B N 1
ATOM 1987 C CA . VAL B 1 4 ? 12.375 9.758 -7.492 1 39.59 4 VAL B CA 1
ATOM 1988 C C . VAL B 1 4 ? 13.117 10.945 -8.102 1 39.59 4 VAL B C 1
ATOM 1990 O O . VAL B 1 4 ? 14.172 11.352 -7.594 1 39.59 4 VAL B O 1
ATOM 1993 N N . SER B 1 5 ? 12.43 11.453 -9 1 37.56 5 SER B N 1
ATOM 1994 C CA . SER B 1 5 ? 13.094 12.57 -9.664 1 37.56 5 SER B CA 1
ATOM 1995 C C . SER B 1 5 ? 13.188 13.781 -8.742 1 37.56 5 SER B C 1
ATOM 1997 O O . SER B 1 5 ? 14.18 14.516 -8.773 1 37.56 5 SER B O 1
ATOM 1999 N N . ALA B 1 6 ? 12.117 13.969 -8 1 38.12 6 ALA B N 1
ATOM 2000 C CA . ALA B 1 6 ? 12.18 15.133 -7.121 1 38.12 6 ALA B CA 1
ATOM 2001 C C . ALA B 1 6 ? 13.266 14.961 -6.062 1 38.12 6 ALA B C 1
ATOM 2003 O O . ALA B 1 6 ? 13.938 15.922 -5.688 1 38.12 6 ALA B O 1
ATOM 2004 N N . ALA B 1 7 ? 13.391 13.781 -5.598 1 38.69 7 ALA B N 1
ATOM 2005 C CA . ALA B 1 7 ? 14.492 13.531 -4.672 1 38.69 7 ALA B CA 1
ATOM 2006 C C . ALA B 1 7 ? 15.836 13.883 -5.309 1 38.69 7 ALA B C 1
ATOM 2008 O O . ALA B 1 7 ? 16.688 14.508 -4.672 1 38.69 7 ALA B O 1
ATOM 2009 N N . ARG B 1 8 ? 15.922 13.508 -6.617 1 43.03 8 ARG B N 1
ATOM 2010 C CA . ARG B 1 8 ? 17.172 13.812 -7.293 1 43.03 8 ARG B CA 1
ATOM 2011 C C . ARG B 1 8 ? 17.375 15.32 -7.418 1 43.03 8 ARG B C 1
ATOM 2013 O O . ARG B 1 8 ? 18.484 15.82 -7.289 1 43.03 8 ARG B O 1
ATOM 2020 N N . SER B 1 9 ? 16.297 15.992 -7.68 1 40.94 9 SER B N 1
ATOM 2021 C CA . SER B 1 9 ? 16.484 17.438 -7.875 1 40.94 9 SER B CA 1
ATOM 2022 C C . SER B 1 9 ? 16.875 18.125 -6.574 1 40.94 9 SER B C 1
ATOM 2024 O O . SER B 1 9 ? 17.516 19.172 -6.594 1 40.94 9 SER B O 1
ATOM 2026 N N . SER B 1 10 ? 16.453 17.562 -5.465 1 44.66 10 SER B N 1
ATOM 2027 C CA . SER B 1 10 ? 16.797 18.219 -4.207 1 44.66 10 SER B CA 1
ATOM 2028 C C . SER B 1 10 ? 18.188 17.797 -3.725 1 44.66 10 SER B C 1
ATOM 2030 O O . SER B 1 10 ? 18.609 18.188 -2.633 1 44.66 10 SER B O 1
ATOM 2032 N N . GLY B 1 11 ? 18.906 17.203 -4.594 1 46.09 11 GLY B N 1
ATOM 2033 C CA . GLY B 1 11 ? 20.25 16.766 -4.238 1 46.09 11 GLY B CA 1
ATOM 2034 C C . GLY B 1 11 ? 20.266 15.508 -3.402 1 46.09 11 GLY B C 1
ATOM 2035 O O . GLY B 1 11 ? 21.344 15.055 -2.965 1 46.09 11 GLY B O 1
ATOM 2036 N N . LEU B 1 12 ? 19.062 15.188 -3.139 1 50.84 12 LEU B N 1
ATOM 2037 C CA . LEU B 1 12 ? 19.094 13.969 -2.332 1 50.84 12 LEU B CA 1
ATOM 2038 C C . LEU B 1 12 ? 19.094 12.734 -3.217 1 50.84 12 LEU B C 1
ATOM 2040 O O . LEU B 1 12 ? 18.484 12.727 -4.289 1 50.84 12 LEU B O 1
ATOM 2044 N N . GLY B 1 13 ? 19.984 11.922 -3.309 1 55.41 13 GLY B N 1
ATOM 2045 C CA . GLY B 1 13 ? 20.125 10.688 -4.066 1 55.41 13 GLY B CA 1
ATOM 2046 C C . GLY B 1 13 ? 18.953 9.742 -3.92 1 55.41 13 GLY B C 1
ATOM 2047 O O . GLY B 1 13 ? 18.719 8.906 -4.789 1 55.41 13 GLY B O 1
ATOM 2048 N N . ALA B 1 14 ? 18.297 9.945 -2.684 1 68.75 14 ALA B N 1
ATOM 2049 C CA . ALA B 1 14 ? 17.156 9.07 -2.393 1 68.75 14 ALA B CA 1
ATOM 2050 C C . ALA B 1 14 ? 15.93 9.875 -1.99 1 68.75 14 ALA B C 1
ATOM 2052 O O . ALA B 1 14 ? 16.016 11.094 -1.798 1 68.75 14 ALA B O 1
ATOM 2053 N N . ARG B 1 15 ? 14.773 9.352 -2.008 1 74.5 15 ARG B N 1
ATOM 2054 C CA . ARG B 1 15 ? 13.523 10.023 -1.687 1 74.5 15 ARG B CA 1
ATOM 2055 C C . ARG B 1 15 ? 13.555 10.594 -0.272 1 74.5 15 ARG B C 1
ATOM 2057 O O . ARG B 1 15 ? 13.898 9.891 0.679 1 74.5 15 ARG B O 1
ATOM 2064 N N . PRO B 1 16 ? 13.203 11.875 -0.119 1 81.75 16 PRO B N 1
ATOM 2065 C CA . PRO B 1 16 ? 13.18 12.469 1.221 1 81.75 16 PRO B CA 1
ATOM 2066 C C . PRO B 1 16 ? 12.055 11.914 2.094 1 81.75 16 PRO B C 1
ATOM 2068 O O . PRO B 1 16 ? 10.984 11.586 1.587 1 81.75 16 PRO B O 1
ATOM 2071 N N . VAL B 1 17 ? 12.391 11.805 3.295 1 83.62 17 VAL B N 1
ATOM 2072 C CA . VAL B 1 17 ? 11.383 11.484 4.301 1 83.62 17 VAL B CA 1
ATOM 2073 C C . VAL B 1 17 ? 10.836 12.773 4.914 1 83.62 17 VAL B C 1
ATOM 2075 O O . VAL B 1 17 ? 11.594 13.57 5.473 1 83.62 17 VAL B O 1
ATOM 2078 N N . LEU B 1 18 ? 9.594 13.008 4.758 1 87.94 18 LEU B N 1
ATOM 2079 C CA . LEU B 1 18 ? 8.945 14.195 5.297 1 87.94 18 LEU B CA 1
ATOM 2080 C C . LEU B 1 18 ? 8.57 13.992 6.762 1 87.94 18 LEU B C 1
ATOM 2082 O O . LEU B 1 18 ? 8.391 12.859 7.211 1 87.94 18 LEU B O 1
ATOM 2086 N N . PRO B 1 19 ? 8.43 15.062 7.5 1 87.94 19 PRO B N 1
ATOM 2087 C CA . PRO B 1 19 ? 8.125 14.945 8.93 1 87.94 19 PRO B CA 1
ATOM 2088 C C . PRO B 1 19 ? 6.891 14.086 9.195 1 87.94 19 PRO B C 1
ATOM 2090 O O . PRO B 1 19 ? 6.895 13.266 10.117 1 87.94 19 PRO B O 1
ATOM 2093 N N . ALA B 1 20 ? 5.891 14.242 8.398 1 86.75 20 ALA B N 1
ATOM 2094 C CA . ALA B 1 20 ? 4.633 13.523 8.594 1 86.75 20 ALA B CA 1
ATOM 2095 C C . ALA B 1 20 ? 4.82 12.023 8.406 1 86.75 20 ALA B C 1
ATOM 2097 O O . ALA B 1 20 ? 3.967 11.227 8.805 1 86.75 20 ALA B O 1
ATOM 2098 N N . MET B 1 21 ? 5.914 11.617 7.781 1 82.88 21 MET B N 1
ATOM 2099 C CA . MET B 1 21 ? 6.121 10.219 7.426 1 82.88 21 MET B CA 1
ATOM 2100 C C . MET B 1 21 ? 6.758 9.453 8.578 1 82.88 21 MET B C 1
ATOM 2102 O O . MET B 1 21 ? 6.824 8.219 8.555 1 82.88 21 MET B O 1
ATOM 2106 N N . PHE B 1 22 ? 7.328 10.258 9.5 1 78.5 22 PHE B N 1
ATOM 2107 C CA . PHE B 1 22 ? 7.891 9.562 10.648 1 78.5 22 PHE B CA 1
ATOM 2108 C C . PHE B 1 22 ? 6.789 8.914 11.477 1 78.5 22 PHE B C 1
ATOM 2110 O O . PHE B 1 22 ? 5.852 9.586 11.906 1 78.5 22 PHE B O 1
ATOM 2117 N N . GLY B 1 23 ? 6.387 7.719 11 1 60.47 23 GLY B N 1
ATOM 2118 C CA . GLY B 1 23 ? 5.262 6.914 11.453 1 60.47 23 GLY B CA 1
ATOM 2119 C C . GLY B 1 23 ? 5.344 6.559 12.93 1 60.47 23 GLY B C 1
ATOM 2120 O O . GLY B 1 23 ? 6.434 6.508 13.5 1 60.47 23 GLY B O 1
ATOM 2121 N N . PHE B 1 24 ? 4.16 6.652 13.539 1 55.38 24 PHE B N 1
ATOM 2122 C CA . PHE B 1 24 ? 3.967 6.219 14.922 1 55.38 24 PHE B CA 1
ATOM 2123 C C . PHE B 1 24 ? 4.461 4.789 15.109 1 55.38 24 PHE B C 1
ATOM 2125 O O . PHE B 1 24 ? 5.117 4.48 16.109 1 55.38 24 PHE B O 1
ATOM 2132 N N . PHE B 1 25 ? 4.219 4.004 14.047 1 55.06 25 PHE B N 1
ATOM 2133 C CA . PHE B 1 25 ? 4.5 2.596 14.32 1 55.06 25 PHE B CA 1
ATOM 2134 C C . PHE B 1 25 ? 6 2.346 14.375 1 55.06 25 PHE B C 1
ATOM 2136 O O . PHE B 1 25 ? 6.453 1.429 15.062 1 55.06 25 PHE B O 1
ATOM 2143 N N . LEU B 1 26 ? 6.648 3.27 13.609 1 51.22 26 LEU B N 1
ATOM 2144 C CA . LEU B 1 26 ? 8.094 3.127 13.742 1 51.22 26 LEU B CA 1
ATOM 2145 C C . LEU B 1 26 ? 8.531 3.307 15.188 1 51.22 26 LEU B C 1
ATOM 2147 O O . LEU B 1 26 ? 9.57 2.781 15.602 1 51.22 26 LEU B O 1
ATOM 2151 N N . ALA B 1 27 ? 7.738 3.973 15.914 1 47.12 27 ALA B N 1
ATOM 2152 C CA . ALA B 1 27 ? 8.211 4.324 17.25 1 47.12 27 ALA B CA 1
ATOM 2153 C C . ALA B 1 27 ? 7.543 3.457 18.312 1 47.12 27 ALA B C 1
ATOM 2155 O O . ALA B 1 27 ? 8.055 3.326 19.422 1 47.12 27 ALA B O 1
ATOM 2156 N N . VAL B 1 28 ? 6.379 2.902 17.938 1 49 28 VAL B N 1
ATOM 2157 C CA . VAL B 1 28 ? 5.637 2.16 18.938 1 49 28 VAL B CA 1
ATOM 2158 C C . VAL B 1 28 ? 5.266 0.78 18.406 1 49 28 VAL B C 1
ATOM 2160 O O . VAL B 1 28 ? 4.789 0.656 17.281 1 49 28 VAL B O 1
ATOM 2163 N N . THR B 1 29 ? 5.992 -0.193 18.922 1 50.56 29 THR B N 1
ATOM 2164 C CA . THR B 1 29 ? 5.5 -1.508 18.531 1 50.56 29 THR B CA 1
ATOM 2165 C C . THR B 1 29 ? 4.023 -1.664 18.891 1 50.56 29 THR B C 1
ATOM 2167 O O . THR B 1 29 ? 3.555 -1.095 19.875 1 50.56 29 THR B O 1
ATOM 2170 N N . THR B 1 30 ? 3.156 -2.061 17.953 1 53.16 30 THR B N 1
ATOM 2171 C CA . THR B 1 30 ? 1.722 -2.25 18.125 1 53.16 30 THR B CA 1
ATOM 2172 C C . THR B 1 30 ? 1.423 -2.904 19.469 1 53.16 30 THR B C 1
ATOM 2174 O O . THR B 1 30 ? 0.442 -2.559 20.125 1 53.16 30 THR B O 1
ATOM 2177 N N . GLU B 1 31 ? 2.316 -3.725 19.812 1 53.09 31 GLU B N 1
ATOM 2178 C CA . GLU B 1 31 ? 2.09 -4.445 21.062 1 53.09 31 GLU B CA 1
ATOM 2179 C C . GLU B 1 31 ? 2.174 -3.508 22.266 1 53.09 31 GLU B C 1
ATOM 2181 O O . GLU B 1 31 ? 1.415 -3.654 23.219 1 53.09 31 GLU B O 1
ATOM 2186 N N . ASP B 1 32 ? 2.982 -2.611 22.203 1 52.84 32 ASP B N 1
ATOM 2187 C CA . ASP B 1 32 ? 3.168 -1.72 23.344 1 52.84 32 ASP B CA 1
ATOM 2188 C C . ASP B 1 32 ? 1.963 -0.8 23.516 1 52.84 32 ASP B C 1
ATOM 2190 O O . ASP B 1 32 ? 1.489 -0.603 24.641 1 52.84 32 ASP B O 1
ATOM 2194 N N . LEU B 1 33 ? 1.563 -0.312 22.406 1 55.06 33 LEU B N 1
ATOM 2195 C CA . LEU B 1 33 ? 0.444 0.617 22.516 1 55.06 33 LEU B CA 1
ATOM 2196 C C . LEU B 1 33 ? -0.804 -0.093 23.031 1 55.06 33 LEU B C 1
ATOM 2198 O O . LEU B 1 33 ? -1.508 0.428 23.906 1 55.06 33 LEU B O 1
ATOM 2202 N N . THR B 1 34 ? -1.001 -1.279 22.438 1 53.97 34 THR B N 1
ATOM 2203 C CA . THR B 1 34 ? -2.236 -1.959 22.812 1 53.97 34 THR B CA 1
ATOM 2204 C C . THR B 1 34 ? -2.182 -2.418 24.281 1 53.97 34 THR B C 1
ATOM 2206 O O . THR B 1 34 ? -3.166 -2.299 25 1 53.97 34 THR B O 1
ATOM 2209 N N . GLU B 1 35 ? -1.099 -2.984 24.578 1 52.41 35 GLU B N 1
ATOM 2210 C CA . GLU B 1 35 ? -1.005 -3.545 25.938 1 52.41 35 GLU B CA 1
ATOM 2211 C C . GLU B 1 35 ? -0.994 -2.445 26.984 1 52.41 35 GLU B C 1
ATOM 2213 O O . GLU B 1 35 ? -1.633 -2.576 28.031 1 52.41 35 GLU B O 1
ATOM 2218 N N . THR B 1 36 ? -0.275 -1.467 26.625 1 50.56 36 THR B N 1
ATOM 2219 C CA . THR B 1 36 ? -0.077 -0.453 27.656 1 50.56 36 THR B CA 1
ATOM 2220 C C . THR B 1 36 ? -1.277 0.487 27.734 1 50.56 36 THR B C 1
ATOM 2222 O O . THR B 1 36 ? -1.686 0.897 28.812 1 50.56 36 THR B O 1
ATOM 2225 N N . LEU B 1 37 ? -1.841 0.705 26.5 1 55.44 37 LEU B N 1
ATOM 2226 C CA . LEU B 1 37 ? -2.748 1.847 26.531 1 55.44 37 LEU B CA 1
ATOM 2227 C C . LEU B 1 37 ? -4.195 1.396 26.375 1 55.44 37 LEU B C 1
ATOM 2229 O O . LEU B 1 37 ? -5.113 2.221 26.406 1 55.44 37 LEU B O 1
ATOM 2233 N N . SER B 1 38 ? -4.398 0.148 26.359 1 57.97 38 SER B N 1
ATOM 2234 C CA . SER B 1 38 ? -5.734 -0.411 26.172 1 57.97 38 SER B CA 1
ATOM 2235 C C . SER B 1 38 ? -6.41 0.175 24.938 1 57.97 38 SER B C 1
ATOM 2237 O O . SER B 1 38 ? -7.633 0.342 24.922 1 57.97 38 SER B O 1
ATOM 2239 N N . PHE B 1 39 ? -5.562 0.785 24.109 1 62.34 39 PHE B N 1
ATOM 2240 C CA . PHE B 1 39 ? -6.172 1.234 22.875 1 62.34 39 PHE B CA 1
ATOM 2241 C C . PHE B 1 39 ? -6.508 0.049 21.969 1 62.34 39 PHE B C 1
ATOM 2243 O O . PHE B 1 39 ? -5.82 -0.973 22 1 62.34 39 PHE B O 1
ATOM 2250 N N . THR B 1 40 ? -7.762 0.227 21.453 1 65.75 40 THR B N 1
ATOM 2251 C CA . THR B 1 40 ? -8.242 -0.785 20.516 1 65.75 40 THR B CA 1
ATOM 2252 C C . THR B 1 40 ? -8.094 -0.302 19.078 1 65.75 40 THR B C 1
ATOM 2254 O O . THR B 1 40 ? -8.703 0.699 18.688 1 65.75 40 THR B O 1
ATOM 2257 N N . TRP B 1 41 ? -7.133 -0.928 18.422 1 69.12 41 TRP B N 1
ATOM 2258 C CA . TRP B 1 41 ? -7.086 -0.631 16.984 1 69.12 41 TRP B CA 1
ATOM 2259 C C . TRP B 1 41 ? -8.484 -0.683 16.375 1 69.12 41 TRP B C 1
ATOM 2261 O O . TRP B 1 41 ? -9.281 -1.557 16.719 1 69.12 41 TRP B O 1
ATOM 2271 N N . GLY B 1 42 ? -8.773 0.345 15.516 1 76.38 42 GLY B N 1
ATOM 2272 C CA . GLY B 1 42 ? -10.078 0.392 14.875 1 76.38 42 GLY B CA 1
ATOM 2273 C C . GLY B 1 42 ? -11.031 1.383 15.523 1 76.38 42 GLY B C 1
ATOM 2274 O O . GLY B 1 42 ? -12.125 1.63 15.008 1 76.38 42 GLY B O 1
ATOM 2275 N N . ARG B 1 43 ? -10.539 1.948 16.656 1 82.62 43 ARG B N 1
ATOM 2276 C CA . ARG B 1 43 ? -11.43 2.9 17.312 1 82.62 43 ARG B CA 1
ATOM 2277 C C . ARG B 1 43 ? -10.664 4.145 17.766 1 82.62 43 ARG B C 1
ATOM 2279 O O . ARG B 1 43 ? -11.273 5.121 18.203 1 82.62 43 ARG B O 1
ATOM 2286 N N . THR B 1 44 ? -9.398 4.07 17.688 1 81.94 44 THR B N 1
ATOM 2287 C CA . THR B 1 44 ? -8.555 5.168 18.141 1 81.94 44 THR B CA 1
ATOM 2288 C C . THR B 1 44 ? -8.359 6.199 17.031 1 81.94 44 THR B C 1
ATOM 2290 O O . THR B 1 44 ? -8.023 5.844 15.906 1 81.94 44 THR B O 1
ATOM 2293 N N . LEU B 1 45 ? -8.602 7.434 17.453 1 86.38 45 LEU B N 1
ATOM 2294 C CA . LEU B 1 45 ? -8.43 8.531 16.5 1 86.38 45 LEU B CA 1
ATOM 2295 C C . LEU B 1 45 ? -7.262 9.422 16.906 1 86.38 45 LEU B C 1
ATOM 2297 O O . LEU B 1 45 ? -7.02 9.625 18.109 1 86.38 45 LEU B O 1
ATOM 2301 N N . ASN B 1 46 ? -6.582 9.891 15.945 1 85.12 46 ASN B N 1
ATOM 2302 C CA . ASN B 1 46 ? -5.625 10.977 16.125 1 85.12 46 ASN B CA 1
ATOM 2303 C C . ASN B 1 46 ? -6.305 12.336 16.047 1 85.12 46 ASN B C 1
ATOM 2305 O O . ASN B 1 46 ? -7.012 12.633 15.078 1 85.12 46 ASN B O 1
ATOM 2309 N N . VAL B 1 47 ? -6.016 13.141 17.062 1 87.56 47 VAL B N 1
ATOM 2310 C CA . VAL B 1 47 ? -6.703 14.43 17.031 1 87.56 47 VAL B CA 1
ATOM 2311 C C . VAL B 1 47 ? -5.68 15.555 16.906 1 87.56 47 VAL B C 1
ATOM 2313 O O . VAL B 1 47 ? -6.047 16.734 16.812 1 87.56 47 VAL B O 1
ATOM 2316 N N . GLY B 1 48 ? -4.398 15.242 16.906 1 88.38 48 GLY B N 1
ATOM 2317 C CA . GLY B 1 48 ? -3.361 16.234 16.656 1 88.38 48 GLY B CA 1
ATOM 2318 C C . GLY B 1 48 ? -1.962 15.648 16.688 1 88.38 48 GLY B C 1
ATOM 2319 O O . GLY B 1 48 ? -1.664 14.773 17.516 1 88.38 48 GLY B O 1
ATOM 2320 N N . ILE B 1 49 ? -1.158 16.141 15.891 1 90.56 49 ILE B N 1
ATOM 2321 C CA . ILE B 1 49 ? 0.258 15.797 15.844 1 90.56 49 ILE B CA 1
ATOM 2322 C C . ILE B 1 49 ? 1.1 17.062 15.781 1 90.56 49 ILE B C 1
ATOM 2324 O O . ILE B 1 49 ? 1.013 17.828 14.812 1 90.56 49 ILE B O 1
ATOM 2328 N N . ASP B 1 50 ? 1.869 17.281 16.766 1 91.5 50 ASP B N 1
ATOM 2329 C CA . ASP B 1 50 ? 2.844 18.359 16.75 1 91.5 50 ASP B CA 1
ATOM 2330 C C . ASP B 1 50 ? 4.219 17.859 16.312 1 91.5 50 ASP B C 1
ATOM 2332 O O . ASP B 1 50 ? 4.645 16.781 16.703 1 91.5 50 ASP B O 1
ATOM 2336 N N . VAL B 1 51 ? 4.828 18.688 15.547 1 93.5 51 VAL B N 1
ATOM 2337 C CA . VAL B 1 51 ? 6.102 18.281 14.961 1 93.5 51 VAL B CA 1
ATOM 2338 C C . VAL B 1 51 ? 7.172 19.312 15.289 1 93.5 51 VAL B C 1
ATOM 2340 O O . VAL B 1 51 ? 6.93 20.531 15.195 1 93.5 51 VAL B O 1
ATOM 2343 N N . ARG B 1 52 ? 8.297 18.875 15.719 1 94.25 52 ARG B N 1
ATOM 2344 C CA . ARG B 1 52 ? 9.531 19.641 15.758 1 94.25 52 ARG B CA 1
ATOM 2345 C C . ARG B 1 52 ? 10.562 19.078 14.781 1 94.25 52 ARG B C 1
ATOM 2347 O O . ARG B 1 52 ? 11.055 17.953 14.977 1 94.25 52 ARG B O 1
ATOM 2354 N N . TRP B 1 53 ? 10.781 19.781 13.789 1 95.44 53 TRP B N 1
ATOM 2355 C CA . TRP B 1 53 ? 11.742 19.406 12.758 1 95.44 53 TRP B CA 1
ATOM 2356 C C . TRP B 1 53 ? 13.078 20.109 12.969 1 95.44 53 TRP B C 1
ATOM 2358 O O . TRP B 1 53 ? 13.133 21.344 13.039 1 95.44 53 TRP B O 1
ATOM 2368 N N . HIS B 1 54 ? 14.141 19.422 12.969 1 95 54 HIS B N 1
ATOM 2369 C CA . HIS B 1 54 ? 15.422 19.969 13.398 1 95 54 HIS B CA 1
ATOM 2370 C C . HIS B 1 54 ? 16.219 20.5 12.211 1 95 54 HIS B C 1
ATOM 2372 O O . HIS B 1 54 ? 17.359 20.938 12.367 1 95 54 HIS B O 1
ATOM 2378 N N . GLY B 1 55 ? 15.656 20.406 11.016 1 93.06 55 GLY B N 1
ATOM 2379 C CA . GLY B 1 55 ? 16.297 21 9.852 1 93.06 55 GLY B CA 1
ATOM 2380 C C . GLY B 1 55 ? 17.344 20.094 9.234 1 93.06 55 GLY B C 1
ATOM 2381 O O . GLY B 1 55 ? 18.281 20.562 8.594 1 93.06 55 GLY B O 1
ATOM 2382 N N . LEU B 1 56 ? 17.219 18.844 9.492 1 91.5 56 LEU B N 1
ATOM 2383 C CA . LEU B 1 56 ? 18.109 17.844 8.914 1 91.5 56 LEU B CA 1
ATOM 2384 C C . LEU B 1 56 ? 17.344 16.891 8.016 1 91.5 56 LEU B C 1
ATOM 2386 O O . LEU B 1 56 ? 16.812 15.875 8.484 1 91.5 56 LEU B O 1
ATOM 2390 N N . PRO B 1 57 ? 17.375 17.219 6.75 1 89.62 57 PRO B N 1
ATOM 2391 C CA . PRO B 1 57 ? 16.688 16.312 5.832 1 89.62 57 PRO B CA 1
ATOM 2392 C C . PRO B 1 57 ? 17.297 14.914 5.809 1 89.62 57 PRO B C 1
ATOM 2394 O O . PRO B 1 57 ? 18.516 14.766 5.883 1 89.62 57 PRO B O 1
ATOM 2397 N N . VAL B 1 58 ? 16.438 13.859 5.824 1 85.25 58 VAL B N 1
ATOM 2398 C CA . VAL B 1 58 ? 16.828 12.461 5.703 1 85.25 58 VAL B CA 1
ATOM 2399 C C . VAL B 1 58 ? 16.078 11.812 4.539 1 85.25 58 VAL B C 1
ATOM 2401 O O . VAL B 1 58 ? 15.094 12.367 4.039 1 85.25 58 VAL B O 1
ATOM 2404 N N . THR B 1 59 ? 16.672 10.75 4.113 1 79.88 59 THR B N 1
ATOM 2405 C CA . THR B 1 59 ? 16.062 10.008 3.016 1 79.88 59 THR B CA 1
ATOM 2406 C C . THR B 1 59 ? 15.688 8.594 3.461 1 79.88 59 THR B C 1
ATOM 2408 O O . THR B 1 59 ? 16.016 8.18 4.574 1 79.88 59 THR B O 1
ATOM 2411 N N . GLU B 1 60 ? 15.023 7.887 2.625 1 75.12 60 GLU B N 1
ATOM 2412 C CA . GLU B 1 60 ? 14.594 6.516 2.896 1 75.12 60 GLU B CA 1
ATOM 2413 C C . GLU B 1 60 ? 15.797 5.586 3.064 1 75.12 60 GLU B C 1
ATOM 2415 O O . GLU B 1 60 ? 15.656 4.461 3.543 1 75.12 60 GLU B O 1
ATOM 2420 N N . GLU B 1 61 ? 17.016 6.027 2.727 1 71.81 61 GLU B N 1
ATOM 2421 C CA . GLU B 1 61 ? 18.219 5.215 2.852 1 71.81 61 GLU B CA 1
ATOM 2422 C C . GLU B 1 61 ? 18.906 5.434 4.199 1 71.81 61 GLU B C 1
ATOM 2424 O O . GLU B 1 61 ? 19.781 4.664 4.594 1 71.81 61 GLU B O 1
ATOM 2429 N N . ASP B 1 62 ? 18.469 6.465 4.867 1 78.5 62 ASP B N 1
ATOM 2430 C CA . ASP B 1 62 ? 19.078 6.777 6.156 1 78.5 62 ASP B CA 1
ATOM 2431 C C . ASP B 1 62 ? 18.531 5.871 7.258 1 78.5 62 ASP B C 1
ATOM 2433 O O . ASP B 1 62 ? 17.375 5.457 7.207 1 78.5 62 ASP B O 1
ATOM 2437 N N . GLN B 1 63 ? 19.422 5.578 8.148 1 78.81 63 GLN B N 1
ATOM 2438 C CA . GLN B 1 63 ? 18.984 4.879 9.352 1 78.81 63 GLN B CA 1
ATOM 2439 C C . GLN B 1 63 ? 18.594 5.863 10.445 1 78.81 63 GLN B C 1
ATOM 2441 O O . GLN B 1 63 ? 19.406 6.68 10.883 1 78.81 63 GLN B O 1
ATOM 2446 N N . VAL B 1 64 ? 17.359 5.805 10.789 1 81.75 64 VAL B N 1
ATOM 2447 C CA . VAL B 1 64 ? 16.812 6.688 11.812 1 81.75 64 VAL B CA 1
ATOM 2448 C C . VAL B 1 64 ? 16.234 5.859 12.961 1 81.75 64 VAL B C 1
ATOM 2450 O O . VAL B 1 64 ? 15.5 4.898 12.734 1 81.75 64 VAL B O 1
ATOM 2453 N N . ALA B 1 65 ? 16.688 6.195 14.18 1 79.12 65 ALA B N 1
ATOM 2454 C CA . ALA B 1 65 ? 16.156 5.531 15.367 1 79.12 65 ALA B CA 1
ATOM 2455 C C . ALA B 1 65 ? 15.047 6.352 16.016 1 79.12 65 ALA B C 1
ATOM 2457 O O . ALA B 1 65 ? 15.117 7.582 16.047 1 79.12 65 ALA B O 1
ATOM 2458 N N . GLY B 1 66 ? 14 5.621 16.453 1 79.75 66 GLY B N 1
ATOM 2459 C CA . GLY B 1 66 ? 12.883 6.27 17.125 1 79.75 66 GLY B CA 1
ATOM 2460 C C . GLY B 1 66 ? 12.617 5.734 18.516 1 79.75 66 GLY B C 1
ATOM 2461 O O . GLY B 1 66 ? 12.836 4.551 18.781 1 79.75 66 GLY B O 1
ATOM 2462 N N . ARG B 1 67 ? 12.25 6.617 19.391 1 75.06 67 ARG B N 1
ATOM 2463 C CA . ARG B 1 67 ? 11.773 6.266 20.734 1 75.06 67 ARG B CA 1
ATOM 2464 C C . ARG B 1 67 ? 10.484 7.008 21.062 1 75.06 67 ARG B C 1
ATOM 2466 O O . ARG B 1 67 ? 10.344 8.188 20.75 1 75.06 67 ARG B O 1
ATOM 2473 N N . ALA B 1 68 ? 9.578 6.207 21.641 1 79.62 68 ALA B N 1
ATOM 2474 C CA . ALA B 1 68 ? 8.297 6.82 22 1 79.62 68 ALA B CA 1
ATOM 2475 C C . ALA B 1 68 ? 7.938 6.516 23.453 1 79.62 68 ALA B C 1
ATOM 2477 O O . ALA B 1 68 ? 8.359 5.5 24 1 79.62 68 ALA B O 1
ATOM 2478 N N . MET B 1 69 ? 7.266 7.484 24.047 1 73.88 69 MET B N 1
ATOM 2479 C CA . MET B 1 69 ? 6.773 7.309 25.406 1 73.88 69 MET B CA 1
ATOM 2480 C C . MET B 1 69 ? 5.402 7.953 25.578 1 73.88 69 MET B C 1
ATOM 2482 O O . MET B 1 69 ? 5.152 9.039 25.047 1 73.88 69 MET B O 1
ATOM 2486 N N . VAL B 1 70 ? 4.582 7.277 26.312 1 77.5 70 VAL B N 1
ATOM 2487 C CA . VAL B 1 70 ? 3.332 7.898 26.734 1 77.5 70 VAL B CA 1
ATOM 2488 C C . VAL B 1 70 ? 3.615 8.922 27.828 1 77.5 70 VAL B C 1
ATOM 2490 O O . VAL B 1 70 ? 4.246 8.602 28.844 1 77.5 70 VAL B O 1
ATOM 2493 N N . VAL B 1 71 ? 3.168 10.078 27.656 1 79.5 71 VAL B N 1
ATOM 2494 C CA . VAL B 1 71 ? 3.549 11.109 28.609 1 79.5 71 VAL B CA 1
ATOM 2495 C C . VAL B 1 71 ? 2.332 11.516 29.438 1 79.5 71 VAL B C 1
ATOM 2497 O O . VAL B 1 71 ? 2.475 12.141 30.5 1 79.5 71 VAL B O 1
ATOM 2500 N N . ASP B 1 72 ? 1.142 11.219 28.922 1 77.25 72 ASP B N 1
ATOM 2501 C CA . ASP B 1 72 ? -0.086 11.531 29.656 1 77.25 72 ASP B CA 1
ATOM 2502 C C . ASP B 1 72 ? -1.242 10.648 29.188 1 77.25 72 ASP B C 1
ATOM 2504 O O . ASP B 1 72 ? -1.274 10.227 28.031 1 77.25 72 ASP B O 1
ATOM 2508 N N . ALA B 1 73 ? -2.16 10.273 30.047 1 79.62 73 ALA B N 1
ATOM 2509 C CA . ALA B 1 73 ? -3.396 9.547 29.766 1 79.62 73 ALA B CA 1
ATOM 2510 C C . ALA B 1 73 ? -4.52 9.992 30.703 1 79.62 73 ALA B C 1
ATOM 2512 O O . ALA B 1 73 ? -4.332 10.062 31.922 1 79.62 73 ALA B O 1
ATOM 2513 N N . TRP B 1 74 ? -5.625 10.375 30.109 1 81.75 74 TRP B N 1
ATOM 2514 C CA . TRP B 1 74 ? -6.734 10.828 30.938 1 81.75 74 TRP B CA 1
ATOM 2515 C C . TRP B 1 74 ? -8.07 10.523 30.266 1 81.75 74 TRP B C 1
ATOM 2517 O O . TRP B 1 74 ? -8.109 10.086 29.125 1 81.75 74 TRP B O 1
ATOM 2527 N N . GLU B 1 75 ? -9.148 10.641 31.047 1 80.56 75 GLU B N 1
ATOM 2528 C CA . GLU B 1 75 ? -10.508 10.422 30.562 1 80.56 75 GLU B CA 1
ATOM 2529 C C . GLU B 1 75 ? -11.367 11.672 30.75 1 80.56 75 GLU B C 1
ATOM 2531 O O . GLU B 1 75 ? -11.141 12.453 31.672 1 80.56 75 GLU B O 1
ATOM 2536 N N . ARG B 1 76 ? -12.195 11.844 29.797 1 81.5 76 ARG B N 1
ATOM 2537 C CA . ARG B 1 76 ? -13.156 12.93 29.891 1 81.5 76 ARG B CA 1
ATOM 2538 C C . ARG B 1 76 ? -14.586 12.422 29.703 1 81.5 76 ARG B C 1
ATOM 2540 O O . ARG B 1 76 ? -14.828 11.555 28.859 1 81.5 76 ARG B O 1
ATOM 2547 N N . ALA B 1 77 ? -15.5 12.969 30.547 1 76.12 77 ALA B N 1
ATOM 2548 C CA . ALA B 1 77 ? -16.906 12.656 30.359 1 76.12 77 ALA B CA 1
ATOM 2549 C C . ALA B 1 77 ? -17.484 13.383 29.141 1 76.12 77 ALA B C 1
ATOM 2551 O O . ALA B 1 77 ? -17.156 14.539 28.891 1 76.12 77 ALA B O 1
ATOM 2552 N N . GLY B 1 78 ? -18.141 12.602 28.328 1 65.12 78 GLY B N 1
ATOM 2553 C CA . GLY B 1 78 ? -18.812 13.234 27.203 1 65.12 78 GLY B CA 1
ATOM 2554 C C . GLY B 1 78 ? -20.047 14.016 27.609 1 65.12 78 GLY B C 1
ATOM 2555 O O . GLY B 1 78 ? -20.641 13.758 28.656 1 65.12 78 GLY B O 1
ATOM 2556 N N . SER B 1 79 ? -20.328 15.07 26.766 1 59.31 79 SER B N 1
ATOM 2557 C CA . SER B 1 79 ? -21.531 15.859 27.062 1 59.31 79 SER B CA 1
ATOM 2558 C C . SER B 1 79 ? -22.797 15.008 26.969 1 59.31 79 SER B C 1
ATOM 2560 O O . SER B 1 79 ? -23.797 15.32 27.609 1 59.31 79 SER B O 1
ATOM 2562 N N . ARG B 1 80 ? -22.891 14 26.203 1 59.81 80 ARG B N 1
ATOM 2563 C CA . ARG B 1 80 ? -24.109 13.211 26 1 59.81 80 ARG B CA 1
ATOM 2564 C C . ARG B 1 80 ? -24.016 11.883 26.75 1 59.81 80 ARG B C 1
ATOM 2566 O O . ARG B 1 80 ? -24.703 10.922 26.375 1 59.81 80 ARG B O 1
ATOM 2573 N N . GLY B 1 81 ? -23.094 11.953 27.469 1 62.94 81 GLY B N 1
ATOM 2574 C CA . GLY B 1 81 ? -22.906 10.68 28.141 1 62.94 81 GLY B CA 1
ATOM 2575 C C . GLY B 1 81 ? -21.734 9.891 27.594 1 62.94 81 GLY B C 1
ATOM 2576 O O . GLY B 1 81 ? -21.094 10.305 26.609 1 62.94 81 GLY B O 1
ATOM 2577 N N . GLY B 1 82 ? -21.062 9.086 28.266 1 71.12 82 GLY B N 1
ATOM 2578 C CA . GLY B 1 82 ? -19.938 8.242 27.922 1 71.12 82 GLY B CA 1
ATOM 2579 C C . GLY B 1 82 ? -18.609 8.852 28.281 1 71.12 82 GLY B C 1
ATOM 2580 O O . GLY B 1 82 ? -18.547 9.914 28.906 1 71.12 82 GLY B O 1
ATOM 2581 N N . HIS B 1 83 ? -17.672 8.016 28.125 1 77.69 83 HIS B N 1
ATOM 2582 C CA . HIS B 1 83 ? -16.328 8.461 28.438 1 77.69 83 HIS B CA 1
ATOM 2583 C C . HIS B 1 83 ? -15.406 8.359 27.234 1 77.69 83 HIS B C 1
ATOM 2585 O O . HIS B 1 83 ? -15.562 7.453 26.406 1 77.69 83 HIS B O 1
ATOM 2591 N N . ARG B 1 84 ? -14.633 9.477 27.156 1 82.5 84 ARG B N 1
ATOM 2592 C CA . ARG B 1 84 ? -13.562 9.445 26.156 1 82.5 84 ARG B CA 1
ATOM 2593 C C . ARG B 1 84 ? -12.195 9.383 26.828 1 82.5 84 ARG B C 1
ATOM 2595 O O . ARG B 1 84 ? -11.953 10.07 27.828 1 82.5 84 ARG B O 1
ATOM 2602 N N . GLN B 1 85 ? -11.438 8.523 26.281 1 81.62 85 GLN B N 1
ATOM 2603 C CA . GLN B 1 85 ? -10.062 8.406 26.734 1 81.62 85 GLN B CA 1
ATOM 2604 C C . GLN B 1 85 ? -9.109 9.188 25.844 1 81.62 85 GLN B C 1
ATOM 2606 O O . GLN B 1 85 ? -9.273 9.203 24.609 1 81.62 85 GLN B O 1
ATOM 2611 N N . PHE B 1 86 ? -8.148 9.859 26.516 1 84.62 86 PHE B N 1
ATOM 2612 C CA . PHE B 1 86 ? -7.113 10.578 25.797 1 84.62 86 PHE B CA 1
ATOM 2613 C C . PHE B 1 86 ? -5.73 10.062 26.172 1 84.62 86 PHE B C 1
ATOM 2615 O O . PHE B 1 86 ? -5.5 9.672 27.312 1 84.62 86 PHE B O 1
ATOM 2622 N N . LEU B 1 87 ? -4.871 10.086 25.172 1 81.62 87 LEU B N 1
ATOM 2623 C CA . LEU B 1 87 ? -3.475 9.703 25.375 1 81.62 87 LEU B CA 1
ATOM 2624 C C . LEU B 1 87 ? -2.545 10.656 24.625 1 81.62 87 LEU B C 1
ATOM 2626 O O . LEU B 1 87 ? -2.766 10.945 23.453 1 81.62 87 LEU B O 1
ATOM 2630 N N . ARG B 1 88 ? -1.547 11.102 25.391 1 84.69 88 ARG B N 1
ATOM 2631 C CA . ARG B 1 88 ? -0.499 11.914 24.766 1 84.69 88 ARG B CA 1
ATOM 2632 C C . ARG B 1 88 ? 0.805 11.125 24.656 1 84.69 88 ARG B C 1
ATOM 2634 O O . ARG B 1 88 ? 1.324 10.633 25.656 1 84.69 88 ARG B O 1
ATOM 2641 N N . LEU B 1 89 ? 1.282 11.023 23.438 1 83 89 LEU B N 1
ATOM 2642 C CA . LEU B 1 89 ? 2.506 10.289 23.156 1 83 89 LEU B CA 1
ATOM 2643 C C . LEU B 1 89 ? 3.576 11.219 22.578 1 83 89 LEU B C 1
ATOM 2645 O O . LEU B 1 89 ? 3.285 12.07 21.75 1 83 89 LEU B O 1
ATOM 2649 N N . ARG B 1 90 ? 4.789 11.031 23.062 1 84.56 90 ARG B N 1
ATOM 2650 C CA . ARG B 1 90 ? 5.926 11.727 22.469 1 84.56 90 ARG B CA 1
ATOM 2651 C C . ARG B 1 90 ? 6.902 10.75 21.828 1 84.56 90 ARG B C 1
ATOM 2653 O O . ARG B 1 90 ? 7.145 9.664 22.359 1 84.56 90 ARG B O 1
ATOM 2660 N N . ALA B 1 91 ? 7.336 11.133 20.688 1 84.19 91 ALA B N 1
ATOM 2661 C CA . ALA B 1 91 ? 8.328 10.328 19.984 1 84.19 91 ALA B CA 1
ATOM 2662 C C . ALA B 1 91 ? 9.469 11.195 19.453 1 84.19 91 ALA B C 1
ATOM 2664 O O . ALA B 1 91 ? 9.234 12.305 18.969 1 84.19 91 ALA B O 1
ATOM 2665 N N . GLY B 1 92 ? 10.672 10.688 19.578 1 85.5 92 GLY B N 1
ATOM 2666 C CA . GLY B 1 92 ? 11.852 11.305 19 1 85.5 92 GLY B CA 1
ATOM 2667 C C . GLY B 1 92 ? 12.555 10.422 18 1 85.5 92 GLY B C 1
ATOM 2668 O O . GLY B 1 92 ? 12.641 9.203 18.188 1 85.5 92 GLY B O 1
ATOM 2669 N N . PHE B 1 93 ? 13.039 11.062 16.922 1 86.31 93 PHE B N 1
ATOM 2670 C CA . PHE B 1 93 ? 13.75 10.367 15.867 1 86.31 93 PHE B CA 1
ATOM 2671 C C . PHE B 1 93 ? 15.125 10.977 15.633 1 86.31 93 PHE B C 1
ATOM 2673 O O . PHE B 1 93 ? 15.266 12.203 15.609 1 86.31 93 PHE B O 1
ATOM 2680 N N . ALA B 1 94 ? 16.109 10.141 15.469 1 87.44 94 ALA B N 1
ATOM 2681 C CA . ALA B 1 94 ? 17.469 10.641 15.328 1 87.44 94 ALA B CA 1
ATOM 2682 C C . ALA B 1 94 ? 18.266 9.789 14.344 1 87.44 94 ALA B C 1
ATOM 2684 O O . ALA B 1 94 ? 18.047 8.578 14.234 1 87.44 94 ALA B O 1
ATOM 2685 N N . ARG B 1 95 ? 19.078 10.391 13.602 1 88.38 95 ARG B N 1
ATOM 2686 C CA . ARG B 1 95 ? 20.125 9.734 12.828 1 88.38 95 ARG B CA 1
ATOM 2687 C C . ARG B 1 95 ? 21.438 9.688 13.602 1 88.38 95 ARG B C 1
ATOM 2689 O O . ARG B 1 95 ? 22.125 10.711 13.742 1 88.38 95 ARG B O 1
ATOM 2696 N N . GLY B 1 96 ? 21.766 8.469 14.102 1 88.06 96 GLY B N 1
ATOM 2697 C CA . GLY B 1 96 ? 22.812 8.445 15.109 1 88.06 96 GLY B CA 1
ATOM 2698 C C . GLY B 1 96 ? 22.453 9.234 16.359 1 88.06 96 GLY B C 1
ATOM 2699 O O . GLY B 1 96 ? 21.406 8.992 16.969 1 88.06 96 GLY B O 1
ATOM 2700 N N . ASP B 1 97 ? 23.25 10.234 16.641 1 89.75 97 ASP B N 1
ATOM 2701 C CA . ASP B 1 97 ? 23.016 11.062 17.812 1 89.75 97 ASP B CA 1
ATOM 2702 C C . ASP B 1 97 ? 22.406 12.406 17.438 1 89.75 97 ASP B C 1
ATOM 2704 O O . ASP B 1 97 ? 22.172 13.258 18.297 1 89.75 97 ASP B O 1
ATOM 2708 N N . THR B 1 98 ? 22.125 12.609 16.219 1 94.25 98 THR B N 1
ATOM 2709 C CA . THR B 1 98 ? 21.625 13.891 15.758 1 94.25 98 THR B CA 1
ATOM 2710 C C . THR B 1 98 ? 20.094 13.867 15.656 1 94.25 98 THR B C 1
ATOM 2712 O O . THR B 1 98 ? 19.531 13.094 14.875 1 94.25 98 THR B O 1
ATOM 2715 N N . PRO B 1 99 ? 19.438 14.695 16.406 1 93.5 99 PRO B N 1
ATOM 2716 C CA . PRO B 1 99 ? 17.969 14.734 16.312 1 93.5 99 PRO B CA 1
ATOM 2717 C C . PRO B 1 99 ? 17.484 15.172 14.922 1 93.5 99 PRO B C 1
ATOM 2719 O O . PRO B 1 99 ? 18.078 16.062 14.312 1 93.5 99 PRO B O 1
ATOM 2722 N N . VAL B 1 100 ? 16.453 14.5 14.43 1 92.06 100 VAL B N 1
ATOM 2723 C CA . VAL B 1 100 ? 15.883 14.805 13.125 1 92.06 100 VAL B CA 1
ATOM 2724 C C . VAL B 1 100 ? 14.484 15.383 13.297 1 92.06 100 VAL B C 1
ATOM 2726 O O . VAL B 1 100 ? 14.156 16.422 12.711 1 92.06 100 VAL B O 1
ATOM 2729 N N . CYS B 1 101 ? 13.711 14.688 14.117 1 92.38 101 CYS B N 1
ATOM 2730 C CA . CYS B 1 101 ? 12.305 15.055 14.242 1 92.38 101 CYS B CA 1
ATOM 2731 C C . CYS B 1 101 ? 11.734 14.586 15.578 1 92.38 101 CYS B C 1
ATOM 2733 O O . CYS B 1 101 ? 12.031 13.484 16.031 1 92.38 101 CYS B O 1
ATOM 2735 N N . ASP B 1 102 ? 10.891 15.461 16.219 1 90.06 102 ASP B N 1
ATOM 2736 C CA . ASP B 1 102 ? 10.102 15.086 17.391 1 90.06 102 ASP B CA 1
ATOM 2737 C C . ASP B 1 102 ? 8.609 15.227 17.109 1 90.06 102 ASP B C 1
ATOM 2739 O O . ASP B 1 102 ? 8.18 16.188 16.469 1 90.06 102 ASP B O 1
ATOM 2743 N N . TRP B 1 103 ? 7.891 14.203 17.672 1 90.38 103 TRP B N 1
ATOM 2744 C CA . TRP B 1 103 ? 6.434 14.219 17.562 1 90.38 103 TRP B CA 1
ATOM 2745 C C . TRP B 1 103 ? 5.789 14.25 18.953 1 90.38 103 TRP B C 1
ATOM 2747 O O . TRP B 1 103 ? 6.312 13.664 19.891 1 90.38 103 TRP B O 1
ATOM 2757 N N . GLU B 1 104 ? 4.762 14.953 19.047 1 87.88 104 GLU B N 1
ATOM 2758 C CA . GLU B 1 104 ? 3.766 14.758 20.094 1 87.88 104 GLU B CA 1
ATOM 2759 C C . GLU B 1 104 ? 2.383 14.5 19.484 1 87.88 104 GLU B C 1
ATOM 2761 O O . GLU B 1 104 ? 1.855 15.336 18.75 1 87.88 104 GLU B O 1
ATOM 2766 N N . VAL B 1 105 ? 1.803 13.383 19.844 1 88 105 VAL B N 1
ATOM 2767 C CA . VAL B 1 105 ? 0.534 12.969 19.25 1 88 105 VAL B CA 1
ATOM 2768 C C . VAL B 1 105 ? -0.53 12.852 20.344 1 88 105 VAL B C 1
ATOM 2770 O O . VAL B 1 105 ? -0.271 12.312 21.422 1 88 105 VAL B O 1
ATOM 2773 N N . LEU B 1 106 ? -1.641 13.359 20.047 1 87.06 106 LEU B N 1
ATOM 2774 C CA . LEU B 1 106 ? -2.799 13.195 20.922 1 87.06 106 LEU B CA 1
ATOM 2775 C C . LEU B 1 106 ? -3.811 12.234 20.297 1 87.06 106 LEU B C 1
ATOM 2777 O O . LEU B 1 106 ? -4.344 12.5 19.219 1 87.06 106 LEU B O 1
ATOM 2781 N N . PHE B 1 107 ? -4.074 11.148 21 1 85.69 107 PHE B N 1
ATOM 2782 C CA . PHE B 1 107 ? -5.059 10.148 20.594 1 85.69 107 PHE B CA 1
ATOM 2783 C C . PHE B 1 107 ? -6.309 10.242 21.469 1 85.69 107 PHE B C 1
ATOM 2785 O O . PHE B 1 107 ? -6.242 10.68 22.609 1 85.69 107 PHE B O 1
ATOM 2792 N N . THR B 1 108 ? -7.43 9.781 20.859 1 85.44 108 THR B N 1
ATOM 2793 C CA . THR B 1 108 ? -8.641 9.633 21.641 1 85.44 108 THR B CA 1
ATOM 2794 C C . THR B 1 108 ? -9.43 8.398 21.219 1 85.44 108 THR B C 1
ATOM 2796 O O . THR B 1 108 ? -9.312 7.957 20.062 1 85.44 108 THR B O 1
ATOM 2799 N N . GLU B 1 109 ? 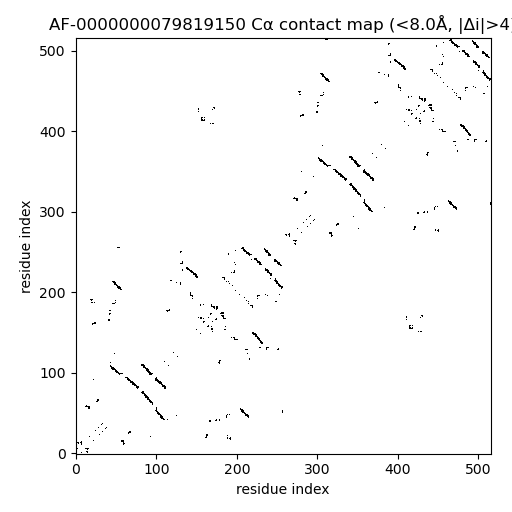-10.133 7.828 22.109 1 83.12 109 GLU B N 1
ATOM 2800 C CA . GLU B 1 109 ? -11.023 6.699 21.859 1 83.12 109 GLU B CA 1
ATOM 2801 C C . GLU B 1 109 ? -12.305 6.82 22.672 1 83.12 109 GLU B C 1
ATOM 2803 O O . GLU B 1 109 ? -12.258 7.152 23.859 1 83.12 109 GLU B O 1
ATOM 2808 N N . SER B 1 110 ? -13.43 6.582 21.922 1 77.06 110 SER B N 1
ATOM 2809 C CA . SER B 1 110 ? -14.688 6.52 22.641 1 77.06 110 SER B CA 1
ATOM 2810 C C . SER B 1 110 ? -14.891 5.156 23.297 1 77.06 110 SER B C 1
ATOM 2812 O O . SER B 1 110 ? -14.641 4.121 22.672 1 77.06 110 SER B O 1
ATOM 2814 N N . ARG B 1 111 ? -15.125 5.125 24.484 1 66.19 111 ARG B N 1
ATOM 2815 C CA . ARG B 1 111 ? -15.328 3.871 25.203 1 66.19 111 ARG B CA 1
ATOM 2816 C C . ARG B 1 111 ? -16.766 3.393 25.062 1 66.19 111 ARG B C 1
ATOM 2818 O O . ARG B 1 111 ? -17.062 2.219 25.297 1 66.19 111 ARG B O 1
ATOM 2825 N N . ASP B 1 112 ? -17.562 4.371 24.703 1 61.41 112 ASP B N 1
ATOM 2826 C CA . ASP B 1 112 ? -18.953 3.975 24.562 1 61.41 112 ASP B CA 1
ATOM 2827 C C . ASP B 1 112 ? -19.297 3.682 23.094 1 61.41 112 ASP B C 1
ATOM 2829 O O . ASP B 1 112 ? -18.469 3.916 22.203 1 61.41 112 ASP B O 1
ATOM 2833 N N . GLU B 1 113 ? -20.469 3.279 22.828 1 54.38 113 GLU B N 1
ATOM 2834 C CA . GLU B 1 113 ? -20.953 3.055 21.484 1 54.38 113 GLU B CA 1
ATOM 2835 C C . GLU B 1 113 ? -20.562 4.203 20.547 1 54.38 113 GLU B C 1
ATOM 2837 O O . GLU B 1 113 ? -20.672 5.375 20.922 1 54.38 113 GLU B O 1
ATOM 2842 N N . PRO B 1 114 ? -19.781 3.92 19.484 1 50.97 114 PRO B N 1
ATOM 2843 C CA . PRO B 1 114 ? -19.094 4.855 18.594 1 50.97 114 PRO B CA 1
ATOM 2844 C C . PRO B 1 114 ? -20 5.992 18.125 1 50.97 114 PRO B C 1
ATOM 2846 O O . PRO B 1 114 ? -21.109 5.742 17.625 1 50.97 114 PRO B O 1
ATOM 2849 N N . THR B 1 115 ? -20.312 7.02 18.938 1 43.75 115 THR B N 1
ATOM 2850 C CA . THR B 1 115 ? -21.047 8.148 18.359 1 43.75 115 THR B CA 1
ATOM 2851 C C . THR B 1 115 ? -20.109 9.016 17.516 1 43.75 115 THR B C 1
ATOM 2853 O O . THR B 1 115 ? -18.984 9.289 17.906 1 43.75 115 THR B O 1
ATOM 2856 N N . MET B 1 116 ? -20.281 9.047 16.266 1 43.94 116 MET B N 1
ATOM 2857 C CA . MET B 1 116 ? -19.562 9.875 15.297 1 43.94 116 MET B CA 1
ATOM 2858 C C . MET B 1 116 ? -19.547 11.336 15.734 1 43.94 116 MET B C 1
ATOM 2860 O O . MET B 1 116 ? -20 12.211 15 1 43.94 116 MET B O 1
ATOM 2864 N N . GLU B 1 117 ? -19.734 11.664 16.984 1 43.5 117 GLU B N 1
ATOM 2865 C CA . GLU B 1 117 ? -19.781 13.117 17.156 1 43.5 117 GLU B CA 1
ATOM 2866 C C . GLU B 1 117 ? -18.406 13.742 16.906 1 43.5 117 GLU B C 1
ATOM 2868 O O . GLU B 1 117 ? -17.391 13.188 17.328 1 43.5 117 GLU B O 1
ATOM 2873 N N . PRO B 1 118 ? -18.438 14.656 15.969 1 41.97 118 PRO B N 1
ATOM 2874 C CA . PRO B 1 118 ? -17.203 15.453 15.891 1 41.97 118 PRO B CA 1
ATOM 2875 C C . PRO B 1 118 ? -16.641 15.805 17.266 1 41.97 118 PRO B C 1
ATOM 2877 O O . PRO B 1 118 ? -17.406 16.016 18.219 1 41.97 118 PRO B O 1
ATOM 2880 N N . VAL B 1 119 ? -15.477 15.32 17.578 1 42.53 119 VAL B N 1
ATOM 2881 C CA . VAL B 1 119 ? -14.836 15.758 18.812 1 42.53 119 VAL B CA 1
ATOM 2882 C C . VAL B 1 119 ? -15.086 17.25 19.016 1 42.53 119 VAL B C 1
ATOM 2884 O O . VAL B 1 119 ? -14.906 18.047 18.094 1 42.53 119 VAL B O 1
ATOM 2887 N N . ASP B 1 120 ? -15.945 17.578 19.875 1 38.5 120 ASP B N 1
ATOM 2888 C CA . ASP B 1 120 ? -16.234 18.969 20.203 1 38.5 120 ASP B CA 1
ATOM 2889 C C . ASP B 1 120 ? -14.961 19.812 20.188 1 38.5 120 ASP B C 1
ATOM 2891 O O . ASP B 1 120 ? -13.867 19.297 20.422 1 38.5 120 ASP B O 1
ATOM 2895 N N . ASP B 1 121 ? -15 21.047 19.641 1 39.28 121 ASP B N 1
ATOM 2896 C CA . ASP B 1 121 ? -14.039 22.125 19.469 1 39.28 121 ASP B CA 1
ATOM 2897 C C . ASP B 1 121 ? -13.109 22.25 20.672 1 39.28 121 ASP B C 1
ATOM 2899 O O . ASP B 1 121 ? -12.086 22.938 20.609 1 39.28 121 ASP B O 1
ATOM 2903 N N . HIS B 1 122 ? -13.641 21.922 21.812 1 37.69 122 HIS B N 1
ATOM 2904 C CA . HIS B 1 122 ? -12.719 22.188 22.922 1 37.69 122 HIS B CA 1
ATOM 2905 C C . HIS B 1 122 ? -11.695 21.062 23.062 1 37.69 122 HIS B C 1
ATOM 2907 O O . HIS B 1 122 ? -11.852 20.188 23.906 1 37.69 122 HIS B O 1
ATOM 2913 N N . ASP B 1 123 ? -11.25 20.625 22.031 1 47.97 123 ASP B N 1
ATOM 2914 C CA . ASP B 1 123 ? -10.117 19.703 22.109 1 47.97 123 ASP B CA 1
ATOM 2915 C C . ASP B 1 123 ? -9.023 20.25 23.016 1 47.97 123 ASP B C 1
ATOM 2917 O O . ASP B 1 123 ? -8.742 21.453 23.016 1 47.97 123 ASP B O 1
ATOM 2921 N N . PRO B 1 124 ? -8.742 19.594 24.016 1 43 124 PRO B N 1
ATOM 2922 C CA . PRO B 1 124 ? -7.723 20.156 24.906 1 43 124 PRO B CA 1
ATOM 2923 C C . PRO B 1 124 ? -6.59 20.844 24.141 1 43 124 PRO B C 1
ATOM 2925 O O . PRO B 1 124 ? -5.762 21.531 24.75 1 43 124 PRO B O 1
ATOM 2928 N N . ARG B 1 125 ? -6.531 20.578 22.844 1 48.59 125 ARG B N 1
ATOM 2929 C CA . ARG B 1 125 ? -5.512 21.312 22.109 1 48.59 125 ARG B CA 1
ATOM 2930 C C . ARG B 1 125 ? -5.996 22.719 21.781 1 48.59 125 ARG B C 1
ATOM 2932 O O . ARG B 1 125 ? -5.246 23.516 21.203 1 48.59 125 ARG B O 1
ATOM 2939 N N . ASP B 1 126 ? -7.289 22.922 21.812 1 45.47 126 ASP B N 1
ATOM 2940 C CA . ASP B 1 126 ? -7.773 24.297 21.625 1 45.47 126 ASP B CA 1
ATOM 2941 C C . ASP B 1 126 ? -6.91 25.297 22.375 1 45.47 126 ASP B C 1
ATOM 2943 O O . ASP B 1 126 ? -6.711 26.422 21.922 1 45.47 126 ASP B O 1
ATOM 2947 N N . ASP B 1 127 ? -6.52 24.828 23.547 1 41.25 127 ASP B N 1
ATOM 2948 C CA . ASP B 1 127 ? -5.762 25.797 24.312 1 41.25 127 ASP B CA 1
ATOM 2949 C C . ASP B 1 127 ? -4.375 26.016 23.703 1 41.25 127 ASP B C 1
ATOM 2951 O O . ASP B 1 127 ? -3.613 26.859 24.172 1 41.25 127 ASP B O 1
ATOM 2955 N N . GLN B 1 128 ? -4.027 25.156 22.828 1 46.34 128 GLN B N 1
ATOM 2956 C CA . GLN B 1 128 ? -2.609 25.297 22.516 1 46.34 128 GLN B CA 1
ATOM 2957 C C . GLN B 1 128 ? -2.395 26.203 21.312 1 46.34 128 GLN B C 1
ATOM 2959 O O . GLN B 1 128 ? -1.279 26.297 20.797 1 46.34 128 GLN B O 1
ATOM 2964 N N . GLY B 1 129 ? -3.277 27.219 21.047 1 48.22 129 GLY B N 1
ATOM 2965 C CA . GLY B 1 129 ? -2.922 28.406 20.281 1 48.22 129 GLY B CA 1
ATOM 2966 C C . GLY B 1 129 ? -3.053 28.219 18.781 1 48.22 129 GLY B C 1
ATOM 2967 O O . GLY B 1 129 ? -2.412 28.922 18 1 48.22 129 GLY B O 1
ATOM 2968 N N . VAL B 1 130 ? -3.57 27.031 18.328 1 46.47 130 VAL B N 1
ATOM 2969 C CA . VAL B 1 130 ? -3.617 27.062 16.875 1 46.47 130 VAL B CA 1
ATOM 2970 C C . VAL B 1 130 ? -4.801 27.906 16.406 1 46.47 130 VAL B C 1
ATOM 2972 O O . VAL B 1 130 ? -5.953 27.594 16.719 1 46.47 130 VAL B O 1
ATOM 2975 N N . THR B 1 131 ? -4.566 29.156 16.016 1 47.84 131 THR B N 1
ATOM 2976 C CA . THR B 1 131 ? -5.582 30.109 15.578 1 47.84 131 THR B CA 1
ATOM 2977 C C . THR B 1 131 ? -5.984 29.844 14.133 1 47.84 131 THR B C 1
ATOM 2979 O O . THR B 1 131 ? -5.195 29.312 13.352 1 47.84 131 THR B O 1
ATOM 2982 N N . ALA B 1 132 ? -7.316 30.016 13.844 1 49.16 132 ALA B N 1
ATOM 2983 C CA . ALA B 1 132 ? -7.871 29.906 12.492 1 49.16 132 ALA B CA 1
ATOM 2984 C C . ALA B 1 132 ? -7.223 30.922 11.555 1 49.16 132 ALA B C 1
ATOM 2986 O O . ALA B 1 132 ? -6.727 31.953 11.992 1 49.16 132 ALA B O 1
ATOM 2987 N N . LEU B 1 133 ? -7.121 30.516 10.258 1 48.75 133 LEU B N 1
ATOM 2988 C CA . LEU B 1 133 ? -6.633 31.453 9.25 1 48.75 133 LEU B CA 1
ATOM 2989 C C . LEU B 1 133 ? -7.469 32.719 9.242 1 48.75 133 LEU B C 1
ATOM 2991 O O . LEU B 1 133 ? -8.703 32.688 9.281 1 48.75 133 LEU B O 1
ATOM 2995 N N . ASP B 1 134 ? -6.832 33.875 9.57 1 49.5 134 ASP B N 1
ATOM 2996 C CA . ASP B 1 134 ? -7.477 35.156 9.352 1 49.5 134 ASP B CA 1
ATOM 2997 C C . ASP B 1 134 ? -7.457 35.531 7.871 1 49.5 134 ASP B C 1
ATOM 2999 O O . ASP B 1 134 ? -6.395 35.812 7.312 1 49.5 134 ASP B O 1
ATOM 3003 N N . PRO B 1 135 ? -8.531 35.312 7.16 1 49.75 135 PRO B N 1
ATOM 3004 C CA . PRO B 1 135 ? -8.539 35.656 5.734 1 49.75 135 PRO B CA 1
ATOM 3005 C C . PRO B 1 135 ? -8.031 37.062 5.453 1 49.75 135 PRO B C 1
ATOM 3007 O O . PRO B 1 135 ? -7.559 37.344 4.348 1 49.75 135 PRO B O 1
ATOM 3010 N N . ASP B 1 136 ? -8.312 37.906 6.395 1 48.19 136 ASP B N 1
ATOM 3011 C CA . ASP B 1 136 ? -7.949 39.312 6.203 1 48.19 136 ASP B CA 1
ATOM 3012 C C . ASP B 1 136 ? -6.562 39.594 6.781 1 48.19 136 ASP B C 1
ATOM 3014 O O . ASP B 1 136 ? -6.156 40.75 6.887 1 48.19 136 ASP B O 1
ATOM 3018 N N . GLY B 1 137 ? -5.934 38.594 7.324 1 52.84 137 GLY B N 1
ATOM 3019 C CA . GLY B 1 137 ? -4.68 38.875 8.008 1 52.84 137 GLY B CA 1
ATOM 3020 C C . GLY B 1 137 ? -3.564 39.281 7.059 1 52.84 137 GLY B C 1
ATOM 3021 O O . GLY B 1 137 ? -3.588 38.938 5.879 1 52.84 137 GLY B O 1
ATOM 3022 N N . ALA B 1 138 ? -2.76 40.281 7.379 1 58.56 138 ALA B N 1
ATOM 3023 C CA . ALA B 1 138 ? -1.541 40.844 6.805 1 58.56 138 ALA B CA 1
ATOM 3024 C C . ALA B 1 138 ? -0.421 39.812 6.77 1 58.56 138 ALA B C 1
ATOM 3026 O O . ALA B 1 138 ? -0.123 39.188 7.785 1 58.56 138 ALA B O 1
ATOM 3027 N N . GLY B 1 139 ? -0.403 38.906 5.578 1 73.75 139 GLY B N 1
ATOM 3028 C CA . GLY B 1 139 ? 0.749 38.031 5.398 1 73.75 139 GLY B CA 1
ATOM 3029 C C . GLY B 1 139 ? 0.891 37.5 3.98 1 73.75 139 GLY B C 1
ATOM 3030 O O . GLY B 1 139 ? 0.023 37.75 3.139 1 73.75 139 GLY B O 1
ATOM 3031 N N . ARG B 1 140 ? 2.016 37.156 3.682 1 85.94 140 ARG B N 1
ATOM 3032 C CA . ARG B 1 140 ? 2.314 36.594 2.379 1 85.94 140 ARG B CA 1
ATOM 3033 C C . ARG B 1 140 ? 1.643 35.219 2.223 1 85.94 140 ARG B C 1
ATOM 3035 O O . ARG B 1 140 ? 1.78 34.344 3.088 1 85.94 140 ARG B O 1
ATOM 3042 N N . GLU B 1 141 ? 0.83 35.188 1.196 1 91.81 141 GLU B N 1
ATOM 3043 C CA . GLU B 1 141 ? 0.148 33.906 0.919 1 91.81 141 GLU B CA 1
ATOM 3044 C C . GLU B 1 141 ? 1.145 32.812 0.571 1 91.81 141 GLU B C 1
ATOM 3046 O O . GLU B 1 141 ? 2.117 33.062 -0.148 1 91.81 141 GLU B O 1
ATOM 3051 N N . LEU B 1 142 ? 0.848 31.656 1.135 1 94.31 142 LEU B N 1
ATOM 3052 C CA . LEU B 1 142 ? 1.626 30.469 0.773 1 94.31 142 LEU B CA 1
ATOM 3053 C C . LEU B 1 142 ? 1.007 29.766 -0.425 1 94.31 142 LEU B C 1
ATOM 3055 O O . LEU B 1 142 ? -0.174 29.953 -0.725 1 94.31 142 LEU B O 1
ATOM 3059 N N . PRO B 1 143 ? 1.852 28.969 -1.088 1 93 143 PRO B N 1
ATOM 3060 C CA . PRO B 1 143 ? 1.286 28.203 -2.193 1 93 143 PRO B CA 1
ATOM 3061 C C . PRO B 1 143 ? 0.187 27.234 -1.74 1 93 143 PRO B C 1
ATOM 3063 O O . PRO B 1 143 ? 0.282 26.656 -0.66 1 93 143 PRO B O 1
ATOM 3066 N N . GLN B 1 144 ? -0.832 27.141 -2.555 1 95.19 144 GLN B N 1
ATOM 3067 C CA . GLN B 1 144 ? -1.896 26.172 -2.279 1 95.19 144 GLN B CA 1
ATOM 3068 C C . GLN B 1 144 ? -1.504 24.781 -2.736 1 95.19 144 GLN B C 1
ATOM 3070 O O . GLN B 1 144 ? -0.826 24.609 -3.754 1 95.19 144 GLN B O 1
ATOM 3075 N N . VAL B 1 145 ? -1.967 23.812 -2.018 1 95.38 145 VAL B N 1
ATOM 3076 C CA . VAL B 1 145 ? -1.722 22.406 -2.346 1 95.38 145 VAL B CA 1
ATOM 3077 C C . VAL B 1 145 ? -3.049 21.656 -2.426 1 95.38 145 VAL B C 1
ATOM 3079 O O . VAL B 1 145 ? -3.885 21.766 -1.525 1 95.38 145 VAL B O 1
ATOM 3082 N N . VAL B 1 146 ? -3.221 20.938 -3.488 1 95.75 146 VAL B N 1
ATOM 3083 C CA . VAL B 1 146 ? -4.449 20.172 -3.699 1 95.75 146 VAL B CA 1
ATOM 3084 C C . VAL B 1 146 ? -4.125 18.688 -3.807 1 95.75 146 VAL B C 1
ATOM 3086 O O . VAL B 1 146 ? -3.197 18.297 -4.52 1 95.75 146 VAL B O 1
ATOM 3089 N N . SER B 1 147 ? -4.832 17.891 -3.041 1 95.94 147 SER B N 1
ATOM 3090 C CA . SER B 1 147 ? -4.621 16.453 -3.119 1 95.94 147 SER B CA 1
ATOM 3091 C C . SER B 1 147 ? -5.359 15.844 -4.309 1 95.94 147 SER B C 1
ATOM 3093 O O . SER B 1 147 ? -6.309 16.438 -4.824 1 95.94 147 SER B O 1
ATOM 3095 N N . PRO B 1 148 ? -4.922 14.633 -4.781 1 92.56 148 PRO B N 1
ATOM 3096 C CA . PRO B 1 148 ? -5.855 13.844 -5.582 1 92.56 148 PRO B CA 1
ATOM 3097 C C . PRO B 1 148 ? -7.113 13.445 -4.809 1 92.56 148 PRO B C 1
ATOM 3099 O O . PRO B 1 148 ? -7.184 13.648 -3.594 1 92.56 148 PRO B O 1
ATOM 3102 N N . VAL B 1 149 ? -8.094 13.008 -5.578 1 95.38 149 VAL B N 1
ATOM 3103 C CA . VAL B 1 149 ? -9.266 12.453 -4.91 1 95.38 149 VAL B CA 1
ATOM 3104 C C . VAL B 1 149 ? -8.867 11.227 -4.094 1 95.38 149 VAL B C 1
ATOM 3106 O O . VAL B 1 149 ? -8.141 10.359 -4.578 1 95.38 149 VAL B O 1
ATOM 3109 N N . VAL B 1 150 ? -9.312 11.203 -2.871 1 97 150 VAL B N 1
ATOM 3110 C CA . VAL B 1 150 ? -8.992 10.094 -1.971 1 97 150 VAL B CA 1
ATOM 3111 C C . VAL B 1 150 ? -9.711 8.828 -2.432 1 97 150 VAL B C 1
ATOM 3113 O O . VAL B 1 150 ? -10.938 8.805 -2.523 1 97 150 VAL B O 1
ATOM 3116 N N . ASP B 1 151 ? -8.93 7.863 -2.727 1 94.81 151 ASP B N 1
ATOM 3117 C CA . ASP B 1 151 ? -9.469 6.547 -3.055 1 94.81 151 ASP B CA 1
ATOM 3118 C C . ASP B 1 151 ? -8.758 5.449 -2.262 1 94.81 151 ASP B C 1
ATOM 3120 O O . ASP B 1 151 ? -7.887 5.734 -1.441 1 94.81 151 ASP B O 1
ATOM 3124 N N . ARG B 1 152 ? -9.203 4.258 -2.465 1 95.94 152 ARG B N 1
ATOM 3125 C CA . ARG B 1 152 ? -8.695 3.164 -1.644 1 95.94 152 ARG B CA 1
ATOM 3126 C C . ARG B 1 152 ? -7.219 2.912 -1.919 1 95.94 152 ARG B C 1
ATOM 3128 O O . ARG B 1 152 ? -6.469 2.523 -1.019 1 95.94 152 ARG B O 1
ATOM 3135 N N . MET B 1 153 ? -6.789 3.129 -3.152 1 91.5 153 MET B N 1
ATOM 3136 C CA . MET B 1 153 ? -5.371 2.969 -3.463 1 91.5 153 MET B CA 1
ATOM 3137 C C . MET B 1 153 ? -4.531 4.004 -2.723 1 91.5 153 MET B C 1
ATOM 3139 O O . MET B 1 153 ? -3.441 3.693 -2.24 1 91.5 153 MET B O 1
ATOM 3143 N N . MET B 1 154 ? -5.047 5.184 -2.666 1 93.75 154 MET B N 1
ATOM 3144 C CA . MET B 1 154 ? -4.344 6.211 -1.905 1 93.75 154 MET B CA 1
ATOM 3145 C C . MET B 1 154 ? -4.242 5.824 -0.434 1 93.75 154 MET B C 1
ATOM 3147 O O . MET B 1 154 ? -3.18 5.969 0.178 1 93.75 154 MET B O 1
ATOM 3151 N N . LEU B 1 155 ? -5.344 5.348 0.165 1 96.19 155 LEU B N 1
ATOM 3152 C CA . LEU B 1 155 ? -5.32 4.949 1.567 1 96.19 155 LEU B CA 1
ATOM 3153 C C . LEU B 1 155 ? -4.367 3.777 1.785 1 96.19 155 LEU B C 1
ATOM 3155 O O . LEU B 1 155 ? -3.68 3.713 2.807 1 96.19 155 LEU B O 1
ATOM 3159 N N . ALA B 1 156 ? -4.301 2.881 0.834 1 93 156 ALA B N 1
ATOM 3160 C CA . ALA B 1 156 ? -3.334 1.789 0.894 1 93 156 ALA B CA 1
ATOM 3161 C C . ALA B 1 156 ? -1.904 2.32 0.856 1 93 156 ALA B C 1
ATOM 3163 O O . ALA B 1 156 ? -1.063 1.913 1.662 1 93 156 ALA B O 1
ATOM 3164 N N . ARG B 1 157 ? -1.626 3.219 -0.062 1 91.19 157 ARG B N 1
ATOM 3165 C CA . ARG B 1 157 ? -0.299 3.814 -0.172 1 91.19 157 ARG B CA 1
ATOM 3166 C C . ARG B 1 157 ? 0.101 4.504 1.129 1 91.19 157 ARG B C 1
ATOM 3168 O O . ARG B 1 157 ? 1.244 4.383 1.574 1 91.19 157 ARG B O 1
ATOM 3175 N N . LEU B 1 158 ? -0.853 5.176 1.69 1 90.94 158 LEU B N 1
ATOM 3176 C CA . LEU B 1 158 ? -0.572 5.875 2.938 1 90.94 158 LEU B CA 1
ATOM 3177 C C . LEU B 1 158 ? -0.32 4.891 4.074 1 90.94 158 LEU B C 1
ATOM 3179 O O . LEU B 1 158 ? 0.599 5.078 4.871 1 90.94 158 LEU B O 1
ATOM 3183 N N . SER B 1 159 ? -1.104 3.859 4.168 1 90.31 159 SER B N 1
ATOM 3184 C CA . SER B 1 159 ? -0.898 2.848 5.199 1 90.31 159 SER B CA 1
ATOM 3185 C C . SER B 1 159 ? 0.481 2.207 5.082 1 90.31 159 SER B C 1
ATOM 3187 O O . SER B 1 159 ? 1.158 1.986 6.086 1 90.31 159 SER B O 1
ATOM 3189 N N . VAL B 1 160 ? 0.872 1.993 3.895 1 85.19 160 VAL B N 1
ATOM 3190 C CA . VAL B 1 160 ? 2.162 1.355 3.652 1 85.19 160 VAL B CA 1
ATOM 3191 C C . VAL B 1 160 ? 3.289 2.342 3.951 1 85.19 160 VAL B C 1
ATOM 3193 O O . VAL B 1 160 ? 4.238 2.01 4.664 1 85.19 160 VAL B O 1
ATOM 3196 N N . ALA B 1 161 ? 3.178 3.541 3.445 1 82.69 161 ALA B N 1
ATOM 3197 C CA . ALA B 1 161 ? 4.215 4.555 3.623 1 82.69 161 ALA B CA 1
ATOM 3198 C C . ALA B 1 161 ? 4.406 4.887 5.102 1 82.69 161 ALA B C 1
ATOM 3200 O O . ALA B 1 161 ? 5.527 5.172 5.535 1 82.69 161 ALA B O 1
ATOM 3201 N N . LEU B 1 162 ? 3.326 4.805 5.836 1 80.88 162 LEU B N 1
ATOM 3202 C CA . LEU B 1 162 ? 3.357 5.211 7.238 1 80.88 162 LEU B CA 1
ATOM 3203 C C . LEU B 1 162 ? 3.502 4.004 8.156 1 80.88 162 LEU B C 1
ATOM 3205 O O . LEU B 1 162 ? 3.559 4.148 9.375 1 80.88 162 LEU B O 1
ATOM 3209 N N . ASP B 1 163 ? 3.498 2.832 7.543 1 79.88 163 ASP B N 1
ATOM 3210 C CA . ASP B 1 163 ? 3.457 1.591 8.305 1 79.88 163 ASP B CA 1
ATOM 3211 C C . ASP B 1 163 ? 2.328 1.615 9.336 1 79.88 163 ASP B C 1
ATOM 3213 O O . ASP B 1 163 ? 2.547 1.331 10.516 1 79.88 163 ASP B O 1
ATOM 3217 N N . ASN B 1 164 ? 1.194 2.07 8.938 1 83.12 164 ASN B N 1
ATOM 3218 C CA . ASN B 1 164 ? -0.009 2.193 9.75 1 83.12 164 ASN B CA 1
ATOM 3219 C C . ASN B 1 164 ? -1.036 1.121 9.398 1 83.12 164 ASN B C 1
ATOM 3221 O O . ASN B 1 164 ? -1.768 1.254 8.414 1 83.12 164 ASN B O 1
ATOM 3225 N N . PRO B 1 165 ? -1.095 0.106 10.227 1 83.12 165 PRO B N 1
ATOM 3226 C CA . PRO B 1 165 ? -2.004 -0.999 9.914 1 83.12 165 PRO B CA 1
ATOM 3227 C C . PRO B 1 165 ? -3.41 -0.779 10.469 1 83.12 165 PRO B C 1
ATOM 3229 O O . PRO B 1 165 ? -4.23 -1.701 10.461 1 83.12 165 PRO B O 1
ATOM 3232 N N . ASP B 1 166 ? -3.746 0.354 11.047 1 88.06 166 ASP B N 1
ATOM 3233 C CA . ASP B 1 166 ? -5.047 0.597 11.664 1 88.06 166 ASP B CA 1
ATOM 3234 C C . ASP B 1 166 ? -6.18 0.25 10.703 1 88.06 166 ASP B C 1
ATOM 3236 O O . ASP B 1 166 ? -6.281 0.825 9.617 1 88.06 166 ASP B O 1
ATOM 3240 N N . PRO B 1 167 ? -7.023 -0.633 11.07 1 92.38 167 PRO B N 1
ATOM 3241 C CA . PRO B 1 167 ? -8.086 -1.08 10.172 1 92.38 167 PRO B CA 1
ATOM 3242 C C . PRO B 1 167 ? -9.078 0.031 9.828 1 92.38 167 PRO B C 1
ATOM 3244 O O . PRO B 1 167 ? -9.852 -0.095 8.875 1 92.38 167 PRO B O 1
ATOM 3247 N N . LEU B 1 168 ? -9.094 1.117 10.492 1 93.12 168 LEU B N 1
ATOM 3248 C CA . LEU B 1 168 ? -9.961 2.24 10.156 1 93.12 168 LEU B CA 1
ATOM 3249 C C . LEU B 1 168 ? -9.68 2.74 8.742 1 93.12 168 LEU B C 1
ATOM 3251 O O . LEU B 1 168 ? -10.539 3.371 8.117 1 93.12 168 LEU B O 1
ATOM 3255 N N . HIS B 1 169 ? -8.477 2.42 8.289 1 95.31 169 HIS B N 1
ATOM 3256 C CA . HIS B 1 169 ? -8.055 2.963 7.004 1 95.31 169 HIS B CA 1
ATOM 3257 C C . HIS B 1 169 ? -8.211 1.932 5.891 1 95.31 169 HIS B C 1
ATOM 3259 O O . HIS B 1 169 ? -8.055 2.256 4.711 1 95.31 169 HIS B O 1
ATOM 3265 N N . LEU B 1 170 ? -8.547 0.651 6.27 1 96.06 170 LEU B N 1
ATOM 3266 C CA . LEU B 1 170 ? -8.438 -0.397 5.262 1 96.06 170 LEU B CA 1
ATOM 3267 C C . LEU B 1 170 ? -9.648 -1.325 5.305 1 96.06 170 LEU B C 1
ATOM 3269 O O . LEU B 1 170 ? -9.859 -2.113 4.379 1 96.06 170 LEU B O 1
ATOM 3273 N N . ASP B 1 171 ? -10.492 -1.237 6.391 1 95.69 171 ASP B N 1
ATOM 3274 C CA . ASP B 1 171 ? -11.578 -2.189 6.617 1 95.69 171 ASP B CA 1
ATOM 3275 C C . ASP B 1 171 ? -12.898 -1.468 6.852 1 95.69 171 ASP B C 1
ATOM 3277 O O . ASP B 1 171 ? -13.133 -0.92 7.934 1 95.69 171 ASP B O 1
ATOM 3281 N N . ASP B 1 172 ? -13.828 -1.611 5.895 1 95.06 172 ASP B N 1
ATOM 3282 C CA . ASP B 1 172 ? -15.109 -0.91 5.977 1 95.06 172 ASP B CA 1
ATOM 3283 C C . ASP B 1 172 ? -15.922 -1.389 7.176 1 95.06 172 ASP B C 1
ATOM 3285 O O . ASP B 1 172 ? -16.641 -0.603 7.801 1 95.06 172 ASP B O 1
ATOM 3289 N N . GLU B 1 173 ? -15.867 -2.645 7.406 1 93.31 173 GLU B N 1
ATOM 3290 C CA . GLU B 1 173 ? -16.656 -3.17 8.516 1 93.31 173 GLU B CA 1
ATOM 3291 C C . GLU B 1 173 ? -16.188 -2.578 9.844 1 93.31 173 GLU B C 1
ATOM 3293 O O . GLU B 1 173 ? -17.016 -2.178 10.672 1 93.31 173 GLU B O 1
ATOM 3298 N N . VAL B 1 174 ? -14.922 -2.479 10.07 1 92.31 174 VAL B N 1
ATOM 3299 C CA . VAL B 1 174 ? -14.383 -1.898 11.297 1 92.31 174 VAL B CA 1
ATOM 3300 C C . VAL B 1 174 ? -14.734 -0.414 11.367 1 92.31 174 VAL B C 1
ATOM 3302 O O . VAL B 1 174 ? -15.133 0.088 12.422 1 92.31 174 VAL B O 1
ATOM 3305 N N . ALA B 1 175 ? -14.578 0.29 10.258 1 93.62 175 ALA B N 1
ATOM 3306 C CA . ALA B 1 175 ? -14.906 1.713 10.219 1 93.62 175 ALA B CA 1
ATOM 3307 C C . ALA B 1 175 ? -16.375 1.949 10.57 1 93.62 175 ALA B C 1
ATOM 3309 O O . ALA B 1 175 ? -16.688 2.85 11.344 1 93.62 175 ALA B O 1
ATOM 3310 N N . ARG B 1 176 ? -17.25 1.107 10.016 1 92.69 176 ARG B N 1
ATOM 3311 C CA . ARG B 1 176 ? -18.672 1.247 10.297 1 92.69 176 ARG B CA 1
ATOM 3312 C C . ARG B 1 176 ? -18.984 0.979 11.766 1 92.69 176 ARG B C 1
ATOM 3314 O O . ARG B 1 176 ? -19.766 1.697 12.383 1 92.69 176 ARG B O 1
ATOM 3321 N N . LYS B 1 177 ? -18.344 -0.019 12.273 1 89.06 177 LYS B N 1
ATOM 3322 C CA . LYS B 1 177 ? -18.516 -0.327 13.688 1 89.06 177 LYS B CA 1
ATOM 3323 C C . LYS B 1 177 ? -18.047 0.832 14.562 1 89.06 177 LYS B C 1
ATOM 3325 O O . LYS B 1 177 ? -18.578 1.045 15.656 1 89.06 177 LYS B O 1
ATOM 3330 N N . ALA B 1 178 ? -17.094 1.59 14.086 1 87.81 178 ALA B N 1
ATOM 3331 C CA . ALA B 1 178 ? -16.562 2.734 14.82 1 87.81 178 ALA B CA 1
ATOM 3332 C C . ALA B 1 178 ? -17.422 3.973 14.609 1 87.81 178 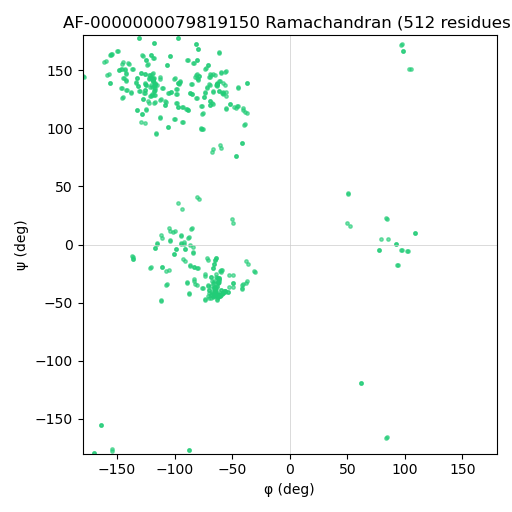ALA B C 1
ATOM 3334 O O . ALA B 1 178 ? -17.156 5.027 15.195 1 87.81 178 ALA B O 1
ATOM 3335 N N . GLY B 1 179 ? -18.422 3.873 13.688 1 88.5 179 GLY B N 1
ATOM 3336 C CA . GLY B 1 179 ? -19.375 4.961 13.547 1 88.5 179 GLY B CA 1
ATOM 3337 C C . GLY B 1 179 ? -19.203 5.746 12.266 1 88.5 179 GLY B C 1
ATOM 3338 O O . GLY B 1 179 ? -19.859 6.773 12.062 1 88.5 179 GLY B O 1
ATOM 3339 N N . PHE B 1 180 ? -18.375 5.23 11.375 1 92.69 180 PHE B N 1
ATOM 3340 C CA . PHE B 1 180 ? -18.156 5.91 10.102 1 92.69 180 PHE B CA 1
ATOM 3341 C C . PHE B 1 180 ? -18.891 5.207 8.977 1 92.69 180 PHE B C 1
ATOM 3343 O O . PHE B 1 180 ? -19.297 4.051 9.117 1 92.69 180 PHE B O 1
ATOM 3350 N N . ASP B 1 181 ? -19.062 5.887 7.902 1 92.56 181 ASP B N 1
ATOM 3351 C CA . ASP B 1 181 ? -19.75 5.293 6.754 1 92.56 181 ASP B CA 1
ATOM 3352 C C . ASP B 1 181 ? -18.828 4.324 6.012 1 92.56 181 ASP B C 1
ATOM 3354 O O . ASP B 1 181 ? -19.297 3.322 5.461 1 92.56 181 ASP B O 1
ATOM 3358 N N . SER B 1 182 ? -17.625 4.656 5.941 1 94.88 182 SER B N 1
ATOM 3359 C CA . SER B 1 182 ? -16.562 3.881 5.301 1 94.88 182 SER B CA 1
ATOM 3360 C C . SER B 1 182 ? -15.195 4.207 5.895 1 94.88 182 SER B C 1
ATOM 3362 O O . SER B 1 182 ? -15.102 4.957 6.867 1 94.88 182 SER B O 1
ATOM 3364 N N . VAL B 1 183 ? -14.188 3.605 5.348 1 96.69 183 VAL B N 1
ATOM 3365 C CA . VAL B 1 183 ? -12.828 3.824 5.828 1 96.69 183 VAL B CA 1
ATOM 3366 C C . VAL B 1 183 ? -12.508 5.316 5.797 1 96.69 183 VAL B C 1
ATOM 3368 O O . VAL B 1 183 ? -13.023 6.055 4.957 1 96.69 183 VAL B O 1
ATOM 3371 N N . ILE B 1 184 ? -11.664 5.742 6.723 1 96.69 184 ILE B N 1
ATOM 3372 C CA . ILE B 1 184 ? -11.273 7.145 6.812 1 96.69 184 ILE B CA 1
ATOM 3373 C C . ILE B 1 184 ? -9.766 7.277 6.602 1 96.69 184 ILE B C 1
ATOM 3375 O O . ILE B 1 184 ? -9.039 6.285 6.676 1 96.69 184 ILE B O 1
ATOM 3379 N N . GLY B 1 185 ? -9.336 8.461 6.27 1 95.81 185 GLY B N 1
ATOM 3380 C CA . GLY B 1 185 ? -7.938 8.727 5.988 1 95.81 185 GLY B CA 1
ATOM 3381 C C . GLY B 1 185 ? -7.094 8.891 7.238 1 95.81 185 GLY B C 1
ATOM 3382 O O . GLY B 1 185 ? -7.633 9.047 8.336 1 95.81 185 GLY B O 1
ATOM 3383 N N . GLN B 1 186 ? -5.812 8.898 7.066 1 92.31 186 GLN B N 1
ATOM 3384 C CA . GLN B 1 186 ? -4.848 8.977 8.156 1 92.31 186 GLN B CA 1
ATOM 3385 C C . GLN B 1 186 ? -4.59 10.422 8.562 1 92.31 186 GLN B C 1
ATOM 3387 O O . GLN B 1 186 ? -4.379 11.281 7.703 1 92.31 186 GLN B O 1
ATOM 3392 N N . GLY B 1 187 ? -4.523 10.633 9.836 1 92.75 187 GLY B N 1
ATOM 3393 C CA . GLY B 1 187 ? -4.25 11.969 10.344 1 92.75 187 GLY B CA 1
ATOM 3394 C C . GLY B 1 187 ? -2.891 12.5 9.93 1 92.75 187 GLY B C 1
ATOM 3395 O O . GLY B 1 187 ? -2.721 13.703 9.734 1 92.75 187 GLY B O 1
ATOM 3396 N N . SER B 1 188 ? -1.931 11.648 9.797 1 91.38 188 SER B N 1
ATOM 3397 C CA . SER B 1 188 ? -0.588 12.055 9.398 1 91.38 188 SER B CA 1
ATOM 3398 C C . SER B 1 188 ? -0.592 12.672 8 1 91.38 188 SER B C 1
ATOM 3400 O O . SER B 1 188 ? 0.226 13.547 7.703 1 91.38 188 SER B O 1
ATOM 3402 N N . ALA B 1 189 ? -1.475 12.203 7.191 1 93.25 189 ALA B N 1
ATOM 3403 C CA . ALA B 1 189 ? -1.583 12.805 5.867 1 93.25 189 ALA B CA 1
ATOM 3404 C C . ALA B 1 189 ? -2.053 14.258 5.961 1 93.25 189 ALA B C 1
ATOM 3406 O O . ALA B 1 189 ? -1.625 15.102 5.176 1 93.25 189 ALA B O 1
ATOM 3407 N N . VAL B 1 190 ? -2.932 14.539 6.879 1 94.56 190 VAL B N 1
ATOM 3408 C CA . VAL B 1 190 ? -3.373 15.906 7.109 1 94.56 190 VAL B CA 1
ATOM 3409 C C . VAL B 1 190 ? -2.188 16.766 7.551 1 94.56 190 VAL B C 1
ATOM 3411 O O . VAL B 1 190 ? -2 17.875 7.055 1 94.56 190 VAL B O 1
ATOM 3414 N N . VAL B 1 191 ? -1.367 16.188 8.414 1 93.5 191 VAL B N 1
ATOM 3415 C CA . VAL B 1 191 ? -0.171 16.891 8.859 1 93.5 191 VAL B CA 1
ATOM 3416 C C . VAL B 1 191 ? 0.741 17.188 7.668 1 93.5 191 VAL B C 1
ATOM 3418 O O . VAL B 1 191 ? 1.294 18.281 7.551 1 93.5 191 VAL B O 1
ATOM 3421 N N . GLY B 1 192 ? 0.903 16.188 6.805 1 94.19 192 GLY B N 1
ATOM 3422 C CA . GLY B 1 192 ? 1.666 16.406 5.586 1 94.19 192 GLY B CA 1
ATOM 3423 C C . GLY B 1 192 ? 1.125 17.547 4.738 1 94.19 192 GLY B C 1
ATOM 3424 O O . GLY B 1 192 ? 1.893 18.359 4.215 1 94.19 192 GLY B O 1
ATOM 3425 N N . MET B 1 193 ? -0.159 17.609 4.668 1 96.12 193 MET B N 1
ATOM 3426 C CA . MET B 1 193 ? -0.798 18.656 3.875 1 96.12 193 MET B CA 1
ATOM 3427 C C . MET B 1 193 ? -0.641 20.016 4.543 1 96.12 193 MET B C 1
ATOM 3429 O O . MET B 1 193 ? -0.498 21.031 3.861 1 96.12 193 MET B O 1
ATOM 3433 N N . LEU B 1 194 ? -0.663 20.062 5.828 1 95.88 194 LEU B N 1
ATOM 3434 C CA . LEU B 1 194 ? -0.468 21.312 6.562 1 95.88 194 LEU B CA 1
ATOM 3435 C C . LEU B 1 194 ? 0.956 21.828 6.387 1 95.88 194 LEU B C 1
ATOM 3437 O O . LEU B 1 194 ? 1.182 23.047 6.359 1 95.88 194 LEU B O 1
ATOM 3441 N N . HIS B 1 195 ? 1.841 20.938 6.242 1 95.56 195 HIS B N 1
ATOM 3442 C CA . HIS B 1 195 ? 3.258 21.266 6.148 1 95.56 195 HIS B CA 1
ATOM 3443 C C . HIS B 1 195 ? 3.639 21.656 4.727 1 95.56 195 HIS B C 1
ATOM 3445 O O . HIS B 1 195 ? 4.531 22.484 4.531 1 95.56 195 HIS B O 1
ATOM 3451 N N . GLU B 1 196 ? 2.99 21.156 3.754 1 94.62 196 GLU B N 1
ATOM 3452 C CA . GLU B 1 196 ? 3.455 21.203 2.371 1 94.62 196 GLU B CA 1
ATOM 3453 C C . GLU B 1 196 ? 3.539 22.641 1.865 1 94.62 196 GLU B C 1
ATOM 3455 O O . GLU B 1 196 ? 4.516 23.016 1.213 1 94.62 196 GLU B O 1
ATOM 3460 N N . PRO B 1 197 ? 2.525 23.516 2.145 1 93.75 197 PRO B N 1
ATOM 3461 C CA . PRO B 1 197 ? 2.682 24.922 1.723 1 93.75 197 PRO B CA 1
ATOM 3462 C C . PRO B 1 197 ? 3.953 25.562 2.273 1 93.75 197 PRO B C 1
ATOM 3464 O O . PRO B 1 197 ? 4.637 26.297 1.556 1 93.75 197 PRO B O 1
ATOM 3467 N N . TRP B 1 198 ? 4.27 25.281 3.506 1 93.06 198 TRP B N 1
ATOM 3468 C CA . TRP B 1 198 ? 5.469 25.797 4.16 1 93.06 198 TRP B CA 1
ATOM 3469 C C . TRP B 1 198 ? 6.73 25.219 3.516 1 93.06 198 TRP B C 1
ATOM 3471 O O . TRP B 1 198 ? 7.68 25.953 3.244 1 93.06 198 TRP B O 1
ATOM 3481 N N . ARG B 1 199 ? 6.707 23.953 3.275 1 91.56 199 ARG B N 1
ATOM 3482 C CA . ARG B 1 199 ? 7.863 23.281 2.691 1 91.56 199 ARG B CA 1
ATOM 3483 C C . ARG B 1 199 ? 8.195 23.859 1.319 1 91.56 199 ARG B C 1
ATOM 3485 O O . ARG B 1 199 ? 9.367 24.062 0.991 1 91.56 199 ARG B O 1
ATOM 3492 N N . GLN B 1 200 ? 7.195 24.078 0.539 1 88.81 200 GLN B N 1
ATOM 3493 C CA . GLN B 1 200 ? 7.402 24.594 -0.806 1 88.81 200 GLN B CA 1
ATOM 3494 C C . GLN B 1 200 ? 8.031 25.984 -0.762 1 88.81 200 GLN B C 1
ATOM 3496 O O . GLN B 1 200 ? 8.82 26.344 -1.64 1 88.81 200 GLN B O 1
ATOM 3501 N N . ALA B 1 201 ? 7.754 26.688 0.275 1 87.38 201 ALA B N 1
ATOM 3502 C CA . ALA B 1 201 ? 8.242 28.062 0.396 1 87.38 201 ALA B CA 1
ATOM 3503 C C . ALA B 1 201 ? 9.617 28.094 1.063 1 87.38 201 ALA B C 1
ATOM 3505 O O . ALA B 1 201 ? 10.445 28.953 0.752 1 87.38 201 ALA B O 1
ATOM 3506 N N . ASN B 1 202 ? 9.906 27.156 2.023 1 88.38 202 ASN B N 1
ATOM 3507 C CA . ASN B 1 202 ? 11.062 27.297 2.904 1 88.38 202 ASN B CA 1
ATOM 3508 C C . ASN B 1 202 ? 12.023 26.125 2.775 1 88.38 202 ASN B C 1
ATOM 3510 O O . ASN B 1 202 ? 13.172 26.203 3.215 1 88.38 202 ASN B O 1
ATOM 3514 N N . GLY B 1 203 ? 11.516 24.984 2.23 1 87.88 203 GLY B N 1
ATOM 3515 C CA . GLY B 1 203 ? 12.344 23.797 2.129 1 87.88 203 GLY B CA 1
ATOM 3516 C C . GLY B 1 203 ? 12.367 22.984 3.406 1 87.88 203 GLY B C 1
ATOM 3517 O O . GLY B 1 203 ? 11.477 23.109 4.25 1 87.88 203 GLY B O 1
ATOM 3518 N N . LEU B 1 204 ? 13.344 22.016 3.492 1 90.12 204 LEU B N 1
ATOM 3519 C CA . LEU B 1 204 ? 13.422 21.078 4.609 1 90.12 204 LEU B CA 1
ATOM 3520 C C . LEU B 1 204 ? 14.703 21.297 5.41 1 90.12 204 LEU B C 1
ATOM 3522 O O . LEU B 1 204 ? 14.93 20.641 6.43 1 90.12 204 LEU B O 1
ATOM 3526 N N . ASP B 1 205 ? 15.508 22.281 5.02 1 90.62 205 ASP B N 1
ATOM 3527 C CA . ASP B 1 205 ? 16.812 22.469 5.648 1 90.62 205 ASP B CA 1
ATOM 3528 C C . ASP B 1 205 ? 16.734 23.484 6.777 1 90.62 205 ASP B C 1
ATOM 3530 O O . ASP B 1 205 ? 17.75 23.906 7.312 1 90.62 205 ASP B O 1
ATOM 3534 N N . VAL B 1 206 ? 15.547 23.953 7.156 1 90.44 206 VAL B N 1
ATOM 3535 C CA . VAL B 1 206 ? 15.352 24.922 8.234 1 90.44 206 VAL B CA 1
ATOM 3536 C C . VAL B 1 206 ? 14.523 24.281 9.352 1 90.44 206 VAL B C 1
ATOM 3538 O O . VAL B 1 206 ? 13.508 23.625 9.086 1 90.44 206 VAL B O 1
ATOM 3541 N N . PRO B 1 207 ? 14.984 24.484 10.586 1 95.44 207 PRO B N 1
ATOM 3542 C CA . PRO B 1 207 ? 14.172 23.969 11.695 1 95.44 207 PRO B CA 1
ATOM 3543 C C . PRO B 1 207 ? 12.828 24.688 11.82 1 95.44 207 PRO B C 1
ATOM 3545 O O . PRO B 1 207 ? 12.742 25.891 11.562 1 95.44 207 PRO B O 1
ATOM 3548 N N . PHE B 1 208 ? 11.852 23.969 12.227 1 94.69 208 PHE B N 1
ATOM 3549 C CA . PHE B 1 208 ? 10.555 24.578 12.461 1 94.69 208 PHE B CA 1
ATOM 3550 C C . PHE B 1 208 ? 9.734 23.75 13.445 1 94.69 208 PHE B C 1
ATOM 3552 O O . PHE B 1 208 ? 10.078 22.609 13.734 1 94.69 208 PHE B O 1
ATOM 3559 N N . THR B 1 209 ? 8.688 24.438 13.969 1 94.25 209 THR B N 1
ATOM 3560 C CA . THR B 1 209 ? 7.664 23.766 14.758 1 94.25 209 THR B CA 1
ATOM 3561 C C . THR B 1 209 ? 6.301 23.859 14.078 1 94.25 209 THR B C 1
ATOM 3563 O O . THR B 1 209 ? 5.965 24.891 13.5 1 94.25 209 THR B O 1
ATOM 3566 N N . LEU B 1 210 ? 5.574 22.766 14.109 1 94.94 210 LEU B N 1
ATOM 3567 C CA . LEU B 1 210 ? 4.199 22.703 13.625 1 94.94 210 LEU B CA 1
ATOM 3568 C C . LEU B 1 210 ? 3.27 22.172 14.711 1 94.94 210 LEU B C 1
ATOM 3570 O O . LEU B 1 210 ? 3.451 21.062 15.203 1 94.94 210 LEU B O 1
ATOM 3574 N N . ARG B 1 211 ? 2.365 23.016 15.109 1 93.31 211 ARG B N 1
ATOM 3575 C CA . ARG B 1 211 ? 1.238 22.594 15.93 1 93.31 211 ARG B CA 1
ATOM 3576 C C . ARG B 1 211 ? -0.008 22.375 15.078 1 93.31 211 ARG B C 1
ATOM 3578 O O . ARG B 1 211 ? -0.31 23.172 14.195 1 93.31 211 ARG B O 1
ATOM 3585 N N . SER B 1 212 ? -0.655 21.219 15.359 1 93.44 212 SER B N 1
ATOM 3586 C CA . SER B 1 212 ? -1.784 20.922 14.484 1 93.44 212 SER B CA 1
ATOM 3587 C C . SER B 1 212 ? -2.959 20.344 15.266 1 93.44 212 SER B C 1
ATOM 3589 O O . SER B 1 212 ? -2.779 19.828 16.359 1 93.44 212 SER B O 1
ATOM 3591 N N . GLN B 1 213 ? -4.152 20.531 14.672 1 93.25 213 GLN B N 1
ATOM 3592 C CA . GLN B 1 213 ? -5.402 19.938 15.125 1 93.25 213 GLN B CA 1
ATOM 3593 C C . GLN B 1 213 ? -6.145 19.266 13.977 1 93.25 213 GLN B C 1
ATOM 3595 O O . GLN B 1 213 ? -6.215 19.797 12.875 1 93.25 213 GLN B O 1
ATOM 3600 N N . GLN B 1 214 ? -6.547 18.078 14.273 1 92.94 214 GLN B N 1
ATOM 3601 C CA . GLN B 1 214 ? -7.453 17.391 13.359 1 92.94 214 GLN B CA 1
ATOM 3602 C C . GLN B 1 214 ? -8.906 17.516 13.82 1 92.94 214 GLN B C 1
ATOM 3604 O O . GLN B 1 214 ? -9.266 17.031 14.898 1 92.94 214 GLN B O 1
ATOM 3609 N N . LEU B 1 215 ? -9.758 18.062 12.992 1 92.31 215 LEU B N 1
ATOM 3610 C CA . LEU B 1 215 ? -11.078 18.484 13.438 1 92.31 215 LEU B CA 1
ATOM 3611 C C . LEU B 1 215 ? -12.164 17.547 12.922 1 92.31 215 LEU B C 1
ATOM 3613 O O . LEU B 1 215 ? -13.18 17.344 13.586 1 92.31 215 LEU B O 1
ATOM 3617 N N . ARG B 1 216 ? -11.953 17.047 11.75 1 93.5 216 ARG B N 1
ATOM 3618 C CA . ARG B 1 216 ? -12.906 16.156 11.109 1 93.5 216 ARG B CA 1
ATOM 3619 C C . ARG B 1 216 ? -12.195 15.047 10.344 1 93.5 216 ARG B C 1
ATOM 3621 O O . ARG B 1 216 ? -11.094 15.25 9.82 1 93.5 216 ARG B O 1
ATOM 3628 N N . PRO B 1 217 ? -12.859 13.898 10.344 1 94.88 217 PRO B N 1
ATOM 3629 C CA . PRO B 1 217 ? -12.281 12.883 9.453 1 94.88 217 PRO B CA 1
ATOM 3630 C C . PRO B 1 217 ? -12.477 13.203 7.977 1 94.88 217 PRO B C 1
ATOM 3632 O O . PRO B 1 217 ? -13.336 14.016 7.625 1 94.88 217 PRO B O 1
ATOM 3635 N N . TYR B 1 218 ? -11.602 12.688 7.125 1 96.75 218 TYR B N 1
ATOM 3636 C CA . TYR B 1 218 ? -11.781 12.656 5.676 1 96.75 218 TYR B CA 1
ATOM 3637 C C . TYR B 1 218 ? -11.75 11.219 5.156 1 96.75 218 TYR B C 1
ATOM 3639 O O . TYR B 1 218 ? -11.367 10.297 5.875 1 96.75 218 TYR B O 1
ATOM 3647 N N . GLY B 1 219 ? -12.219 11.086 3.998 1 97.44 219 GLY B N 1
ATOM 3648 C CA . GLY B 1 219 ? -12.266 9.727 3.484 1 97.44 219 GLY B CA 1
ATOM 3649 C C . GLY B 1 219 ? -12.461 9.664 1.981 1 97.44 219 GLY B C 1
ATOM 3650 O O . GLY B 1 219 ? -12.07 10.586 1.261 1 97.44 219 GLY B O 1
ATOM 3651 N N . LEU B 1 220 ? -13.016 8.547 1.523 1 97.75 220 LEU B N 1
ATOM 3652 C CA . LEU B 1 220 ? -13.148 8.242 0.104 1 97.75 220 LEU B CA 1
ATOM 3653 C C . LEU B 1 220 ? -13.953 9.32 -0.61 1 97.75 220 LEU B C 1
ATOM 3655 O O . LEU B 1 220 ? -15.008 9.742 -0.124 1 97.75 220 LEU B O 1
ATOM 3659 N N . GLY B 1 221 ? -13.383 9.805 -1.739 1 97.62 221 GLY B N 1
ATOM 3660 C CA . GLY B 1 221 ? -14.078 10.781 -2.559 1 97.62 221 GLY B CA 1
ATOM 3661 C C . GLY B 1 221 ? -13.711 12.211 -2.213 1 97.62 221 GLY B C 1
ATOM 3662 O O . GLY B 1 221 ? -13.977 13.133 -2.992 1 97.62 221 GLY B O 1
ATOM 3663 N N . ASP B 1 222 ? -13.141 12.445 -1.051 1 97.56 222 ASP B N 1
ATOM 3664 C CA . ASP B 1 222 ? -12.75 13.797 -0.655 1 97.56 222 ASP B CA 1
ATOM 3665 C C . ASP B 1 222 ? -11.578 14.297 -1.492 1 97.56 222 ASP B C 1
ATOM 3667 O O . ASP B 1 222 ? -10.758 13.5 -1.956 1 97.56 222 ASP B O 1
ATOM 3671 N N . ARG B 1 223 ? -11.562 15.523 -1.735 1 97.56 223 ARG B N 1
ATOM 3672 C CA . ARG B 1 223 ? -10.414 16.281 -2.217 1 97.56 223 ARG B CA 1
ATOM 3673 C C . ARG B 1 223 ? -10 17.344 -1.206 1 97.56 223 ARG B C 1
ATOM 3675 O O . ARG B 1 223 ? -10.805 18.188 -0.823 1 97.56 223 ARG B O 1
ATOM 3682 N N . LEU B 1 224 ? -8.773 17.281 -0.773 1 97.69 224 LEU B N 1
ATOM 3683 C CA . LEU B 1 224 ? -8.305 18.188 0.268 1 97.69 224 LEU B CA 1
ATOM 3684 C C . LEU B 1 224 ? -7.504 19.344 -0.335 1 97.69 224 LEU B C 1
ATOM 3686 O O . LEU B 1 224 ? -6.75 19.141 -1.289 1 97.69 224 LEU B O 1
ATOM 3690 N N . VAL B 1 225 ? -7.656 20.469 0.204 1 97.25 225 VAL B N 1
ATOM 3691 C CA . VAL B 1 225 ? -6.91 21.656 -0.189 1 97.25 225 VAL B CA 1
ATOM 3692 C C . VAL B 1 225 ? -6.254 22.281 1.04 1 97.25 225 VAL B C 1
ATOM 3694 O O . VAL B 1 225 ? -6.926 22.562 2.037 1 97.25 225 VAL B O 1
ATOM 3697 N N . ALA B 1 226 ? -4.953 22.469 0.962 1 97.19 226 ALA B N 1
ATOM 3698 C CA . ALA B 1 226 ? -4.211 23.172 2.008 1 97.19 226 ALA B CA 1
ATOM 3699 C C . ALA B 1 226 ? -3.867 24.594 1.576 1 97.19 226 ALA B C 1
ATOM 3701 O O . ALA B 1 226 ? -3.363 24.812 0.471 1 97.19 226 ALA B O 1
ATOM 3702 N N . ALA B 1 227 ? -4.145 25.484 2.416 1 95.19 227 ALA B N 1
ATOM 3703 C CA . ALA B 1 227 ? -3.834 26.891 2.168 1 95.19 227 ALA B CA 1
ATOM 3704 C C . ALA B 1 227 ? -3.459 27.609 3.463 1 95.19 227 ALA B C 1
ATOM 3706 O O . ALA B 1 227 ? -3.887 27.203 4.547 1 95.19 227 ALA B O 1
ATOM 3707 N N . GLY B 1 228 ? -2.617 28.625 3.318 1 94.31 228 GLY B N 1
ATOM 3708 C CA . GLY B 1 228 ? -2.197 29.375 4.5 1 94.31 228 GLY B CA 1
ATOM 3709 C C . GLY B 1 228 ? -1.439 30.641 4.168 1 94.31 228 GLY B C 1
ATOM 3710 O O . GLY B 1 228 ? -1.368 31.047 3.006 1 94.31 228 GLY B O 1
ATOM 3711 N N . SER B 1 229 ? -1.041 31.328 5.195 1 93.06 229 SER B N 1
ATOM 3712 C CA . SER B 1 229 ? -0.302 32.562 5.062 1 93.06 229 SER B CA 1
ATOM 3713 C C . SER B 1 229 ? 0.73 32.719 6.172 1 93.06 229 SER B C 1
ATOM 3715 O O . SER B 1 229 ? 0.633 32.062 7.211 1 93.06 229 SER B O 1
ATOM 3717 N N . VAL B 1 230 ? 1.688 33.5 5.863 1 91.19 230 VAL B N 1
ATOM 3718 C CA . VAL B 1 230 ? 2.723 33.844 6.828 1 91.19 230 VAL B CA 1
ATOM 3719 C C . VAL B 1 230 ? 2.508 35.281 7.316 1 91.19 230 VAL B C 1
ATOM 3721 O O . VAL B 1 230 ? 2.379 36.219 6.512 1 91.19 230 VAL B O 1
ATOM 3724 N N . ALA B 1 231 ? 2.523 35.406 8.594 1 89.06 231 ALA B N 1
ATOM 3725 C CA . ALA B 1 231 ? 2.391 36.719 9.203 1 89.06 231 ALA B CA 1
ATOM 3726 C C . ALA B 1 231 ? 3.723 37.469 9.203 1 89.06 231 ALA B C 1
ATOM 3728 O O . ALA B 1 231 ? 4.758 36.906 8.859 1 89.06 231 ALA B O 1
ATOM 3729 N N . ASP B 1 232 ? 3.646 38.688 9.594 1 85 232 ASP B N 1
ATOM 3730 C CA . ASP B 1 232 ? 4.832 39.562 9.609 1 85 232 ASP B CA 1
ATOM 3731 C C . ASP B 1 232 ? 5.867 39.031 10.609 1 85 232 ASP B C 1
ATOM 3733 O O . ASP B 1 232 ? 7.07 39.219 10.406 1 85 232 ASP B O 1
ATOM 3737 N N . ASP B 1 233 ? 5.391 38.375 11.578 1 82.44 233 ASP B N 1
ATOM 3738 C CA . ASP B 1 233 ? 6.309 37.875 12.602 1 82.44 233 ASP B CA 1
ATOM 3739 C C . ASP B 1 233 ? 6.93 36.562 12.203 1 82.44 233 ASP B C 1
ATOM 3741 O O . ASP B 1 233 ? 7.676 35.938 12.984 1 82.44 233 ASP B O 1
ATOM 3745 N N . GLY B 1 234 ? 6.551 36.062 11.078 1 82.94 234 GLY B N 1
ATOM 3746 C CA . GLY B 1 234 ? 7.156 34.844 10.555 1 82.94 234 GLY B CA 1
ATOM 3747 C C . GLY B 1 234 ? 6.336 33.594 10.852 1 82.94 234 GLY B C 1
ATOM 3748 O O . GLY B 1 234 ? 6.645 32.531 10.352 1 82.94 234 GLY B O 1
ATOM 3749 N N . SER B 1 235 ? 5.277 33.812 11.602 1 89.19 235 SER B N 1
ATOM 3750 C CA . SER B 1 235 ? 4.406 32.656 11.891 1 89.19 235 SER B CA 1
ATOM 3751 C C . SER B 1 235 ? 3.441 32.406 10.742 1 89.19 235 SER B C 1
ATOM 3753 O O . SER B 1 235 ? 2.98 33.344 10.078 1 89.19 235 SER B O 1
ATOM 3755 N N . ALA B 1 236 ? 3.205 31.141 10.547 1 92.75 236 ALA B N 1
ATOM 3756 C CA . ALA B 1 236 ? 2.281 30.766 9.477 1 92.75 236 ALA B CA 1
ATOM 3757 C C . ALA B 1 236 ? 1.07 30.016 10.031 1 92.75 236 ALA B C 1
ATOM 3759 O O . ALA B 1 236 ? 1.183 29.281 11.016 1 92.75 236 ALA B O 1
ATOM 3760 N N . THR B 1 237 ? -0.005 30.297 9.445 1 94.38 237 THR B N 1
ATOM 3761 C CA . THR B 1 237 ? -1.225 29.531 9.688 1 94.38 237 THR B CA 1
ATOM 3762 C C . THR B 1 237 ? -1.701 28.844 8.414 1 94.38 237 THR B C 1
ATOM 3764 O O . THR B 1 237 ? -1.725 29.453 7.344 1 94.38 237 THR B O 1
ATOM 3767 N N . VAL B 1 238 ? -2.012 27.562 8.539 1 95.5 238 VAL B N 1
ATOM 3768 C CA . VAL B 1 238 ? -2.459 26.781 7.395 1 95.5 238 VAL B CA 1
ATOM 3769 C C . VAL B 1 238 ? -3.709 25.984 7.766 1 95.5 238 VAL B C 1
ATOM 3771 O O . VAL B 1 238 ? -3.824 25.484 8.891 1 95.5 238 VAL B O 1
ATOM 3774 N N . GLU B 1 239 ? -4.613 25.875 6.801 1 96.88 239 GLU B N 1
ATOM 3775 C CA . GLU B 1 239 ? -5.797 25.031 6.949 1 96.88 239 GLU B CA 1
ATOM 3776 C C . GLU B 1 239 ? -5.906 24.031 5.801 1 96.88 239 GLU B C 1
ATOM 3778 O O . GLU B 1 239 ? -5.492 24.312 4.68 1 96.88 239 GLU B O 1
ATOM 3783 N N . VAL B 1 240 ? -6.438 22.875 6.133 1 97.44 240 VAL B N 1
ATOM 3784 C CA . VAL B 1 240 ? -6.809 21.875 5.145 1 97.44 240 VAL B CA 1
ATOM 3785 C C . VAL B 1 240 ? -8.328 21.719 5.109 1 97.44 240 VAL B C 1
ATOM 3787 O O . VAL B 1 240 ? -8.953 21.453 6.137 1 97.44 240 VAL B O 1
ATOM 3790 N N . CYS B 1 241 ? -8.875 21.891 3.93 1 97.62 241 CYS B N 1
ATOM 3791 C CA . CYS B 1 241 ? -10.32 21.766 3.76 1 97.62 241 CYS B CA 1
ATOM 3792 C C . CYS B 1 241 ? -10.664 20.719 2.713 1 97.62 241 CYS B C 1
ATOM 3794 O O . CYS B 1 241 ? -9.852 20.422 1.841 1 97.62 241 CYS B O 1
ATOM 3796 N N . ASP B 1 242 ? -11.859 20.188 2.865 1 97.12 242 ASP B N 1
ATOM 3797 C CA . ASP B 1 242 ? -12.359 19.312 1.803 1 97.12 242 ASP B CA 1
ATOM 3798 C C . ASP B 1 242 ? -13.078 20.125 0.727 1 97.12 242 ASP B C 1
ATOM 3800 O O . ASP B 1 242 ? -13.07 21.359 0.762 1 97.12 242 ASP B O 1
ATOM 3804 N N . GLN B 1 243 ? -13.625 19.438 -0.244 1 95.5 243 GLN B N 1
ATOM 3805 C CA . GLN B 1 243 ? -14.219 20.078 -1.412 1 95.5 243 GLN B CA 1
ATOM 3806 C C . GLN B 1 243 ? -15.461 20.875 -1.031 1 95.5 243 GLN B C 1
ATOM 3808 O O . GLN B 1 243 ? -15.906 21.734 -1.786 1 95.5 243 GLN B O 1
ATOM 3813 N N . GLU B 1 244 ? -16.062 20.594 0.095 1 95.75 244 GLU B N 1
ATOM 3814 C CA . GLU B 1 244 ? -17.266 21.297 0.55 1 95.75 244 GLU B CA 1
ATOM 3815 C C . GLU B 1 244 ? -16.891 22.5 1.422 1 95.75 244 GLU B C 1
ATOM 3817 O O . GLU B 1 244 ? -17.781 23.219 1.892 1 95.75 244 GLU B O 1
ATOM 3822 N N . GLY B 1 245 ? -15.672 22.641 1.664 1 94.81 245 GLY B N 1
ATOM 3823 C CA . GLY B 1 245 ? -15.219 23.766 2.467 1 94.81 245 GLY B CA 1
ATOM 3824 C C . GLY B 1 245 ? -15.125 23.438 3.945 1 94.81 245 GLY B C 1
ATOM 3825 O O . GLY B 1 245 ? -14.789 24.312 4.754 1 94.81 245 GLY B O 1
ATOM 3826 N N . ASN B 1 246 ? -15.453 22.188 4.344 1 96.06 246 ASN B N 1
ATOM 3827 C CA . ASN B 1 246 ? -15.273 21.781 5.734 1 96.06 246 ASN B CA 1
ATOM 3828 C C . ASN B 1 246 ? -13.797 21.734 6.117 1 96.06 246 ASN B C 1
ATOM 3830 O O . ASN B 1 246 ? -12.969 21.188 5.383 1 96.06 246 ASN B O 1
ATOM 3834 N N . VAL B 1 247 ? -13.477 22.359 7.273 1 95.5 247 VAL B N 1
ATOM 3835 C CA . VAL B 1 247 ? -12.094 22.328 7.75 1 95.5 247 VAL B CA 1
ATOM 3836 C C . VAL B 1 247 ? -11.781 20.969 8.359 1 95.5 247 VAL B C 1
ATOM 3838 O O . VAL B 1 247 ? -12.398 20.562 9.359 1 95.5 247 VAL B O 1
ATOM 3841 N N . ILE B 1 248 ? -10.828 20.281 7.812 1 96.81 248 ILE B N 1
ATOM 3842 C CA . ILE B 1 248 ? -10.391 18.969 8.281 1 96.81 248 ILE B CA 1
ATOM 3843 C C . ILE B 1 248 ? -9.32 19.141 9.359 1 96.81 248 ILE B C 1
ATOM 3845 O O . ILE B 1 248 ? -9.32 18.406 10.352 1 96.81 248 ILE B O 1
ATOM 3849 N N . GLY B 1 249 ? -8.398 20.062 9.156 1 95.94 249 GLY B N 1
ATOM 3850 C CA . GLY B 1 249 ? -7.359 20.359 10.125 1 95.94 249 GLY B CA 1
ATOM 3851 C C . GLY B 1 249 ? -6.809 21.766 10 1 95.94 249 GLY B C 1
ATOM 3852 O O . GLY B 1 249 ? -7.008 22.422 8.984 1 95.94 249 GLY B O 1
ATOM 3853 N N . ARG B 1 250 ? -6.129 22.141 11.07 1 95.5 250 ARG B N 1
ATOM 3854 C CA . ARG B 1 250 ? -5.453 23.438 11.141 1 95.5 250 ARG B CA 1
ATOM 3855 C C . ARG B 1 250 ? -4.059 23.297 11.75 1 95.5 250 ARG B C 1
ATOM 3857 O O . ARG B 1 250 ? -3.811 22.375 12.539 1 95.5 250 ARG B O 1
ATOM 3864 N N . GLY B 1 251 ? -3.209 24.203 11.305 1 95.12 251 GLY B N 1
ATOM 3865 C CA . GLY B 1 251 ? -1.859 24.172 11.844 1 95.12 251 GLY B CA 1
ATOM 3866 C C . GLY B 1 251 ? -1.21 25.531 11.93 1 95.12 251 GLY B C 1
ATOM 3867 O O . GLY B 1 251 ? -1.567 26.453 11.18 1 95.12 251 GLY B O 1
ATOM 3868 N N . SER B 1 252 ? -0.354 25.703 12.875 1 94 252 SER B N 1
ATOM 3869 C CA . SER B 1 252 ? 0.528 26.859 13.016 1 94 252 SER B CA 1
ATOM 3870 C C . SER B 1 252 ? 1.994 26.453 12.922 1 94 252 SER B C 1
ATOM 3872 O O . SER B 1 252 ? 2.41 25.484 13.547 1 94 252 SER B O 1
ATOM 3874 N N . LEU B 1 253 ? 2.689 27.125 12.094 1 93.94 253 LEU B N 1
ATOM 3875 C CA . LEU B 1 253 ? 4.105 26.844 11.906 1 93.94 253 LEU B CA 1
ATOM 3876 C C . LEU B 1 253 ? 4.965 28.047 12.258 1 93.94 253 LEU B C 1
ATOM 3878 O O . LEU B 1 253 ? 4.555 29.188 12.047 1 93.94 253 LEU B O 1
ATOM 3882 N N . GLN B 1 254 ? 6.105 27.734 12.75 1 92.12 254 GLN B N 1
ATOM 3883 C CA . GLN B 1 254 ? 7.086 28.766 13.07 1 92.12 254 GLN B CA 1
ATOM 3884 C C . GLN B 1 254 ? 8.508 28.266 12.836 1 92.12 254 GLN B C 1
ATOM 3886 O O . GLN B 1 254 ? 8.844 27.141 13.203 1 92.12 254 GLN B O 1
ATOM 3891 N N . GLU B 1 255 ? 9.266 29.141 12.195 1 91.56 255 GLU B N 1
ATOM 3892 C CA . GLU B 1 255 ? 10.68 28.797 12.055 1 91.56 255 GLU B CA 1
ATOM 3893 C C . GLU B 1 255 ? 11.359 28.703 13.422 1 91.56 255 GLU B C 1
ATOM 3895 O O . GLU B 1 255 ? 11.102 29.531 14.305 1 91.56 255 GLU B O 1
ATOM 3900 N N . GLY B 1 256 ? 12.195 27.672 13.539 1 90.06 256 GLY B N 1
ATOM 3901 C CA . GLY B 1 256 ? 12.891 27.484 14.805 1 90.06 256 GLY B CA 1
ATOM 3902 C C . GLY B 1 256 ? 12.242 26.453 15.695 1 90.06 256 GLY B C 1
ATOM 3903 O O . GLY B 1 256 ? 11.164 25.938 15.383 1 90.06 256 GLY B O 1
ATOM 3904 N N . LEU B 1 257 ? 13.039 26.062 16.734 1 81.31 257 LEU B N 1
ATOM 3905 C CA . LEU B 1 257 ? 12.578 24.984 17.609 1 81.31 257 LEU B CA 1
ATOM 3906 C C . LEU B 1 257 ? 12.016 25.547 18.906 1 81.31 257 LEU B C 1
ATOM 3908 O O . LEU B 1 257 ? 11.812 24.812 19.875 1 81.31 257 LEU B O 1
ATOM 3912 N N . ARG B 1 258 ? 11.82 26.906 18.938 1 68.12 258 ARG B N 1
ATOM 3913 C CA . ARG B 1 258 ? 11.352 27.531 20.172 1 68.12 258 ARG B CA 1
ATOM 3914 C C . ARG B 1 258 ? 9.828 27.5 20.25 1 68.12 258 ARG B C 1
ATOM 3916 O O . ARG B 1 258 ? 9.141 27.516 19.219 1 68.12 258 ARG B O 1
#

Foldseek 3Di:
DPPCVVCVVVVHNAAWDDQLLQAPCLAPPPVCCCVPVVDDQLFKDWWWKKKWFPQDIDHPPADKHKYKDWDDKDWDADPVGFIKIKTWMKMWIARVVHTGMIMIIIMMGTPDQQAQPFPPCPPVCVVVPQDDAPPPAPFAKFDKDKDPFADLVNLVVSCVSNVPPRCLSHPQVSVVSNPHRGRWHHPSVQVVNQCVSVCVVPNRRFIKMKIKGFGHTHHGGWMKMKIWGAHPVGKIKIFIATPVRHTGMIMIMHTDRD/DPPQVVCVVVVHNAAWDDQLLQAPCLAPPPVCCCVVVVDDQLFKAWWWKKKWFPQDIDHPPADKHKYKDWDDKDWDADPVGFIKIKTWMKMWIARVVHTGMIMIIIMMGTPDQQAQPFPPCPPVCVVVDQDDAPPPAPFAKFDKDKDPFADLVNLVVSCVSNVPPRCLSHPQVSVVSNPDRGRWHHPSVQVVNQCVSVCVVPNRNFIKMKIKGFGHTHHGGWMKMKIWGAHPVGKIKIFIATPVRHTGMIMIMHTDRD

Secondary structure (DSSP, 8-state):
---HHHHHHTT-SSPEEPGGGS-STTTS-HHHHHHHH---TTTEEEEEEEEEE-S--EETTS--EEEEEEEEEEEEE-BTB-EEEEEEEEEEEEETTEEEEEEEEEEEEESSS-------S--TTGGGT-PPP-TT-SSEEPPPEEPPPP-HHHHHHHHHHTT---GGGT-HHHHHHTT-SS-B--HHHHHHHHHHHHHHHH-SSS-EEEEEEE-S--BTT---EEEEEE-TTS-EEEEEE-TT--EEEEEEEEES--/---HHHHHHTT-SSPEEPGGGS-STTTS-HHHHHHHH---TTTEEEEEEEEEE-S--EETTS--EEEEEEEEEEEEE-BTB-EEEEEEEEEEEEETTEEEEEEEEEEEEESSS-------S--TTGGGT-PPP-TT-SSEEPPPEEPPPP-HHHHHHHHHHTT---GGGT-HHHHHHTT-SS-B--HHHHHHHHHHHHHHHH-SSS-EEEEEEE-S--BTT---EEEEEE-TTS-EEEEEE-TT--EEEEEEEEES--

pLDDT: mean 79.28, std 18.73, range [24.66, 97.75]

Radius of gyration: 25.32 Å; Cα contacts (8 Å, |Δi|>4): 1173; chains: 2; bounding box: 51×81×59 Å

Sequence (516 aa):
MLDVSAARSSGLGARPVLPAMFGFFLAVTTEDLTETLSFTWGRTLNVGIDVRWHGLPVTEEDQVAGRAMVVDAWERAGSRGGHRQFLRLRAGFARGDTPVCDWEVLFTESRDEPTMEPVDDHDPRDDQGVTALDPDGAGRELPQVVSPVVDRMMLARLSVALDNPDPLHLDDEVARKAGFDSVIGQGSAVVGMLHEPWRQANGLDVPFTLRSQQLRP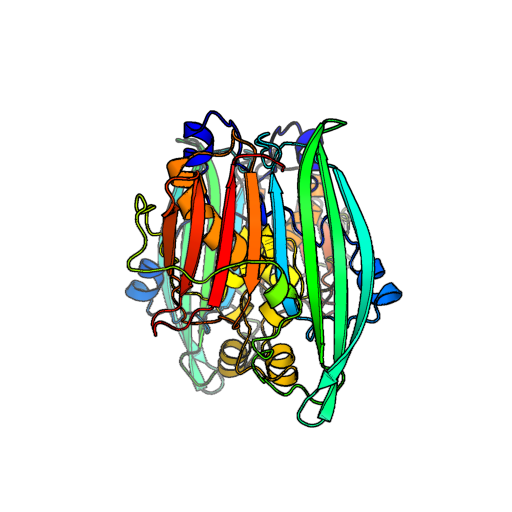YGLGDRLVAAGSVADDGSATVEVCDQEGNVIGRGSLQEGLRMLDVSAARSSGLGARPVLPAMFGFFLAVTTEDLTETLSFTWGRTLNVGIDVRWHGLPVTEEDQVAGRAMVVDAWERAGSRGGHRQFLRLRAGFARGDTPVCDWEVLFTESRDEPTMEPVDDHDPRDDQGVTALDPDGAGRELPQVVSPVVDRMMLARLSVALDNPDPLHLDDEVARKAGFDSVIGQGSAVVGMLHEPWRQANGLDVPFTLRSQQLRPYGLGDRLVAAGSVADDGSATVEVCDQEGNVIGRGSLQEGLR

InterPro domains:
  IPR029069 HotDog domain superfamily [SSF54637] (138-241)

Solvent-accessible surface area (backbone atoms only — not comparable to full-atom values): 27010 Å² total; per-residue (Å²): 125,80,54,59,59,57,17,46,72,71,70,32,92,43,47,66,56,52,79,47,46,68,26,65,43,72,33,39,55,70,65,55,48,32,70,72,59,69,50,51,85,36,52,64,39,65,42,26,54,29,40,38,36,59,26,51,77,46,32,76,82,55,68,66,50,53,46,56,44,78,77,47,74,50,74,43,78,40,95,88,54,52,44,32,39,38,37,34,36,37,32,42,31,19,49,81,90,42,69,30,39,36,40,40,36,35,36,36,32,64,74,40,82,46,65,65,62,65,71,60,78,78,38,84,59,54,75,67,67,62,63,76,76,58,90,82,55,77,45,56,73,41,56,72,45,72,54,68,67,33,38,71,60,52,39,30,46,47,26,55,68,29,56,46,72,52,37,28,46,66,29,47,69,43,11,36,66,39,43,36,92,42,35,36,58,62,60,45,58,52,50,38,44,48,43,44,34,52,34,76,74,67,49,56,69,53,30,23,30,35,43,40,39,46,54,43,89,51,34,70,69,37,32,42,36,21,41,36,32,29,34,88,87,55,39,28,28,24,37,30,23,36,78,84,63,50,63,29,30,42,24,30,36,34,77,33,85,122,123,80,53,60,57,56,17,47,71,71,69,31,90,43,47,66,58,53,79,48,46,66,28,65,43,72,32,37,56,69,63,54,48,34,70,71,62,69,50,50,84,36,51,62,39,65,42,24,54,28,38,36,36,58,25,51,76,46,32,76,81,55,69,67,50,53,45,54,46,79,76,48,72,50,72,43,77,40,96,88,54,52,44,31,40,37,36,33,34,37,33,42,31,17,49,81,88,43,70,30,39,36,40,39,35,35,36,36,32,64,75,39,83,46,65,66,61,65,68,61,79,77,40,84,58,56,75,66,67,62,61,78,76,59,91,82,53,75,44,56,72,40,55,71,44,72,53,69,67,35,38,70,60,54,38,28,47,47,25,54,67,29,56,46,73,51,38,28,45,65,29,47,68,46,11,37,66,39,43,37,92,41,33,36,58,61,60,46,56,53,49,38,44,47,42,44,35,53,34,77,76,65,50,57,68,52,31,23,31,34,41,40,40,46,56,43,89,49,35,72,71,36,30,43,37,19,41,36,31,30,34,88,87,55,38,26,28,25,36,30,22,37,79,86,64,50,63,29,31,39,23,30,36,32,77,33,84,120

Nearest PDB structures (foldseek):
  8huc-assembly1_A  TM=7.483E-01  e=8.180E-15  Pseudomonas aeruginosa UCBPP-PA14
  8huc-assembly2_B  TM=7.418E-01  e=1.633E-14  Pseudomonas aeruginosa UCBPP-PA14
  8huc-assembly2_D  TM=7.349E-01  e=1.542E-14  Pseudomonas aeruginosa UCBPP-PA14
  8huc-assembly1_C  TM=7.327E-01  e=2.179E-14  Pseudomonas aeruginosa UCBPP-PA14
  8khg-assembly1_B  TM=7.114E-01  e=2.452E-13  Pseudomonas aeruginosa

Organism: NCBI:txid1608957